Protein 5EYI (pdb70)

Solvent-accessible surface area: 20779 Å² total; per-residue (Å²): 152,46,50,4,1,0,1,36,14,2,0,62,40,24,40,6,118,56,1,26,50,21,107,35,11,53,155,8,67,86,128,78,0,46,137,119,54,0,0,0,46,87,72,38,151,149,4,43,47,4,0,1,0,13,104,186,80,65,81,186,86,18,58,31,0,91,10,1,0,53,14,34,40,115,53,38,86,61,4,76,43,70,82,54,11,0,38,0,0,44,14,54,176,41,96,17,62,135,5,59,133,26,23,13,1,0,0,0,7,29,62,81,31,66,116,50,43,54,117,129,0,138,108,7,0,65,71,10,73,66,0,7,42,3,57,53,172,63,110,77,6,16,7,1,19,1,1,23,12,135,61,31,46,221,122,15,48,136,92,5,7,0,65,10,36,6,56,9,112,92,148,9,59,25,79,72,9,3,0,5,0,0,17,1,10,66,3,54,91,56,7,141,5,121,36,70,8,35,12,62,151,20,34,0,0,5,72,104,2,52,2,0,0,24,65,121,131,21,1,12,8,3,92,132,133,47,16,4,1,0,2,38,20,3,0,61,43,24,45,10,114,72,1,15,47,21,116,34,14,53,141,19,64,74,129,88,0,42,142,148,46,0,0,0,36,89,71,42,148,149,7,45,41,5,0,2,0,14,100,194,78,67,83,100,97,16,46,32,0,87,12,1,1,44,21,63,41,119,52,39,93,59,4,71,43,65,79,52,8,0,39,0,0,52,16,47,170,42,126,15,70,133,4,69,76,7,18,13,2,0,0,0,36,76,71,86,21,65,101,64,41,53,117,93,0,141,84,5,20,77,54,5,76,88,13,2,23,22,53,98,138,48,3,25,4,3,20,12,172,128,22,76,199,107,30,61,82,150,39,27,38,39,13,3,116,112,86,7,41,10,1,0,0,16,9,3,36,0,24,0,25,1,3,21,36,39,85,43,87,69,40,149,14,61,0,1,9,42,84,19,60,0,26,1,78,59,86,57,8,2,28,9,98

Radius of gyration: 27.0 Å; Cα contacts (8 Å, |Δi|>4): 1060; chains: 2; bounding box: 57×84×60 Å

B-factor: mean 30.69, std 10.27, range [12.31, 71.19]

InterPro domains:
  IPR001205 RNA-directed RNA polymerase, C-terminal domain [PF00680] (2710-3117)
  IPR007094 RNA-directed RNA polymerase, catalytic domain [PS50507] (2890-3024)
  IPR008741 Arterivirus papain-like cysteine protease alpha (PCPalpha) domain [PF05410] (57-161)
  IPR008741 Arterivirus papain-like cysteine protease alpha (PCPalpha) domain [PS51539] (69-180)
  IPR008743 Arterivirus Nsp2, peptidase C33 [PF05412] (428-535)
  IPR008743 Arterivirus Nsp2, peptidase C33 [PS51538] (428-535)
  IPR008760 Equine arteritis virus peptidase S32 [PF05579] (1717-2014)
  IPR009003 Peptidase S1, PA clan [SSF50494] (1821-2000)
  IPR023183 Serine protease, chymotrypsin-like serine protease, C-terminal [G3DSA:3.30.40.20] (1964-2013)
  IPR023338 Arterivirus NSP4 peptidase domain [PS51493] (1810-2013)
  IPR025773 Arterivirus papain-like cysteine protease beta (PCPbeta) domain [PF05411] (256-382)
  IPR025773 Arterivirus papain-like cysteine protease beta (PCPbeta) domain [PS51540] (263-383)
  IPR027351 (+) RNA virus helicase core domain [PF01443] (3293-3515)
  IPR027351 (+) RNA virus helicase core domain [PS51657] (3265-3546)
  IPR027355 Nonstructural protein 10, zinc-binding domain, arterivirus [PS51652] (3145-3208)
  IPR027355 Nonstructural protein 10, zinc-binding domain, arterivirus [cd21405] (3149-3209)
  IPR027417 P-loop containing nucleoside triphosphate hydrolase [G3DSA:3.40.50.300] (3286-3414)
  IPR027417 P-loop containing nucleoside triphosphate hydrolase [SSF52540] (3287-3406)
  IPR027417 P-loop containing nucleoside triphosphate hydrolase [SSF52540] (3382-3519)
  IPR031932 Arterivirus nonstructural protein 7 alpha [PF16749] (2201-2329)

Sequence (433 aa):
SGSSSPLPKVAHNLGFYFSPDLTQFAKLPVELAPHWPVVTTQNNEKWPDRLVASLRPIHKYSRACIGAGYMVGPSVFLGTPGVVSYYLTKFVKGEAQLLPETVFSTGRIEVDCREYLDDREREVAASLPHAFIGDVKGTTVGGCHHVTSRYLPRVLPKESVAVVGVSSPGKAAAALCTLTDVYLPDLEAYLHPETQSKCWKMMLDFKEVRLMVWRDKTAYFQLGSGSSSPLPKVAHNLGFYFSPDLTQFAKLPVELAPHWPVVTTQNNEKWPDRLVASLRPIHKYSRACIGAGYMVGPSVFLGTPGVVSYYLTKFVKGEAQLLPETVFSTGRIEVDCREYLDDREREVAASLPHAFIGDVKGCHHVTSRYLPRVLPKESVAVVGVALCTLTDVYLPDLEAYLHPETQSKCWKMMLDFKEVRLMVWRDKTAYFQ

Structure (mmCIF, N/CA/C/O backbone):
data_5EYI
#
_entry.id   5EYI
#
_cell.length_a   75.299
_cell.length_b   75.299
_cell.length_c   199.489
_cell.angle_alpha   90.00
_cell.angle_beta   90.00
_cell.angle_gamma   90.00
#
_symmetry.space_group_name_H-M   'P 41 21 2'
#
loop_
_entity.id
_entity.type
_entity.pdbx_description
1 polymer 'Non-structural protein 11'
2 non-polymer 'SULFATE ION'
3 non-polymer 'CHLORIDE ION'
4 non-polymer 2-(2-METHOXYETHOXY)ETHANOL
5 water water
#
loop_
_atom_site.group_PDB
_atom_site.id
_atom_site.type_symbol
_atom_site.label_atom_id
_atom_site.label_alt_id
_atom_site.label_comp_id
_atom_site.label_asym_id
_atom_site.label_entity_id
_atom_site.label_seq_id
_atom_site.pdbx_PDB_ins_code
_atom_site.Cartn_x
_atom_site.Cartn_y
_atom_site.Cartn_z
_atom_site.occupancy
_atom_site.B_iso_or_equiv
_atom_site.auth_seq_id
_atom_site.auth_comp_id
_atom_site.auth_asym_id
_atom_site.auth_atom_id
_atom_site.pdbx_PDB_model_num
ATOM 1 N N . SER A 1 2 ? 23.637 9.350 14.927 1.00 65.70 0 SER A N 1
ATOM 2 C CA . SER A 1 2 ? 22.619 8.591 15.722 1.00 64.36 0 SER A CA 1
ATOM 3 C C . SER A 1 2 ? 21.513 9.544 16.180 1.00 61.42 0 SER A C 1
ATOM 4 O O . SER A 1 2 ? 21.189 10.498 15.463 1.00 62.95 0 SER A O 1
ATOM 6 N N . GLY A 1 3 ? 20.924 9.278 17.347 1.00 55.78 1 GLY A N 1
ATOM 7 C CA . GLY A 1 3 ? 20.023 10.228 17.990 1.00 52.47 1 GLY A CA 1
ATOM 8 C C . GLY A 1 3 ? 19.103 9.577 19.002 1.00 48.62 1 GLY A C 1
ATOM 9 O O . GLY A 1 3 ? 19.504 8.632 19.699 1.00 47.39 1 GLY A O 1
ATOM 10 N N . SER A 1 4 ? 17.876 10.097 19.106 1.00 42.82 2 SER A N 1
ATOM 11 C CA . SER A 1 4 ? 16.952 9.610 20.119 1.00 39.08 2 SER A CA 1
ATOM 12 C C . SER A 1 4 ? 16.334 8.311 19.648 1.00 34.04 2 SER A C 1
ATOM 13 O O . SER A 1 4 ? 15.832 8.193 18.532 1.00 32.99 2 SER A O 1
ATOM 16 N N . SER A 1 5 ? 16.416 7.331 20.525 1.00 30.15 3 SER A N 1
ATOM 17 C CA . SER A 1 5 ? 15.752 6.077 20.341 1.00 28.30 3 SER A CA 1
ATOM 18 C C . SER A 1 5 ? 14.252 6.296 20.534 1.00 25.57 3 SER A C 1
ATOM 19 O O . SER A 1 5 ? 13.826 7.218 21.229 1.00 25.03 3 SER A O 1
ATOM 22 N N . SER A 1 6 ? 13.466 5.453 19.883 1.00 23.73 4 SER A N 1
ATOM 23 C CA . SER A 1 6 ? 12.015 5.565 19.902 1.00 22.53 4 SER A CA 1
ATOM 24 C C . SER A 1 6 ? 11.418 4.166 19.918 1.00 21.48 4 SER A C 1
ATOM 25 O O . SER A 1 6 ? 12.101 3.204 19.550 1.00 20.23 4 SER A O 1
ATOM 28 N N . PRO A 1 7 ? 10.151 4.048 20.360 1.00 19.68 5 PRO A N 1
ATOM 29 C CA . PRO A 1 7 ? 9.549 2.733 20.462 1.00 19.20 5 PRO A CA 1
ATOM 30 C C . PRO A 1 7 ? 9.286 2.087 19.127 1.00 18.62 5 PRO A C 1
ATOM 31 O O . PRO A 1 7 ? 9.110 2.777 18.101 1.00 18.38 5 PRO A O 1
ATOM 35 N N . LEU A 1 8 ? 9.257 0.758 19.158 1.00 18.17 6 LEU A N 1
ATOM 36 C CA . LEU A 1 8 ? 8.693 -0.023 18.057 1.00 18.23 6 LEU A CA 1
ATOM 37 C C . LEU A 1 8 ? 7.219 0.389 17.918 1.00 17.63 6 LEU A C 1
ATOM 38 O O . LEU A 1 8 ? 6.587 0.718 18.923 1.00 16.49 6 LEU A O 1
ATOM 43 N N . PRO A 1 9 ? 6.671 0.397 16.684 1.00 17.85 7 PRO A N 1
ATOM 44 C CA . PRO A 1 9 ? 5.303 0.940 16.534 1.00 17.95 7 PRO A CA 1
ATOM 45 C C . PRO A 1 9 ? 4.253 0.369 17.492 1.00 17.78 7 PRO A C 1
ATOM 46 O O . PRO A 1 9 ? 3.478 1.124 18.076 1.00 17.41 7 PRO A O 1
ATOM 50 N N . LYS A 1 10 ? 4.275 -0.946 17.675 1.00 18.25 8 LYS A N 1
ATOM 51 C CA . LYS A 1 10 ? 3.317 -1.641 18.538 1.00 18.62 8 LYS A CA 1
ATOM 52 C C . LYS A 1 10 ? 3.235 -1.140 19.983 1.00 19.01 8 LYS A C 1
ATOM 53 O O . LYS A 1 10 ? 2.153 -1.163 20.564 1.00 19.18 8 LYS A O 1
ATOM 59 N N . VAL A 1 11 ? 4.360 -0.699 20.556 1.00 18.99 9 VAL A N 1
ATOM 60 C CA . VAL A 1 11 ? 4.388 -0.178 21.928 1.00 18.59 9 VAL A CA 1
ATOM 61 C C . VAL A 1 11 ? 3.503 1.063 22.028 1.00 18.48 9 VAL A C 1
ATOM 62 O O . VAL A 1 11 ? 2.654 1.160 22.927 1.00 18.15 9 VAL A O 1
ATOM 66 N N . ALA A 1 12 ? 3.725 2.009 21.119 1.00 17.87 10 ALA A N 1
ATOM 67 C CA . ALA A 1 12 ? 2.925 3.238 21.072 1.00 17.96 10 ALA A CA 1
ATOM 68 C C . ALA A 1 12 ? 1.463 2.928 20.752 1.00 18.55 10 ALA A C 1
ATOM 69 O O . ALA A 1 12 ? 0.578 3.482 21.392 1.00 18.60 10 ALA A O 1
ATOM 71 N N . HIS A 1 13 ? 1.218 2.038 19.779 1.00 18.86 11 HIS A N 1
ATOM 72 C CA . HIS A 1 13 ? -0.152 1.665 19.403 1.00 19.56 11 HIS A CA 1
ATOM 73 C C . HIS A 1 13 ? -0.918 1.132 20.615 1.00 20.43 11 HIS A C 1
ATOM 74 O O . HIS A 1 13 ? -2.048 1.552 20.872 1.00 21.00 11 HIS A O 1
ATOM 81 N N . ASN A 1 14 ? -0.278 0.261 21.389 1.00 20.39 12 ASN A N 1
ATOM 82 C CA . ASN A 1 14 ? -0.902 -0.302 22.592 1.00 20.68 12 ASN A CA 1
ATOM 83 C C . ASN A 1 14 ? -1.281 0.748 23.639 1.00 21.74 12 ASN A C 1
ATOM 84 O O . ASN A 1 14 ? -2.152 0.492 24.460 1.00 22.72 12 ASN A O 1
ATOM 89 N N . LEU A 1 15 ? -0.611 1.905 23.625 1.00 22.23 13 LEU A N 1
ATOM 90 C CA . LEU A 1 15 ? -0.980 3.058 24.469 1.00 22.36 13 LEU A CA 1
ATOM 91 C C . LEU A 1 15 ? -1.946 4.061 23.792 1.00 22.46 13 LEU A C 1
ATOM 92 O O . LEU A 1 15 ? -2.300 5.069 24.390 1.00 22.29 13 LEU A O 1
ATOM 97 N N . GLY A 1 16 ? -2.372 3.775 22.566 1.00 23.38 14 GLY A N 1
ATOM 98 C CA . GLY A 1 16 ? -3.317 4.614 21.838 1.00 23.77 14 GLY A CA 1
ATOM 99 C C . GLY A 1 16 ? -2.704 5.724 20.997 1.00 23.60 14 GLY A C 1
ATOM 100 O O . GLY A 1 16 ? -3.405 6.681 20.642 1.00 26.04 14 GLY A O 1
ATOM 101 N N . PHE A 1 17 ? -1.424 5.597 20.645 1.00 21.61 15 PHE A N 1
ATOM 102 C CA . PHE A 1 17 ? -0.736 6.609 19.854 1.00 20.83 15 PHE A CA 1
ATOM 103 C C . PHE A 1 17 ? -0.316 6.015 18.517 1.00 21.31 15 PHE A C 1
ATOM 104 O O . PHE A 1 17 ? 0.382 4.981 18.470 1.00 21.74 15 PHE A O 1
ATOM 112 N N . TYR A 1 18 ? -0.785 6.645 17.439 1.00 20.60 16 TYR A N 1
ATOM 113 C CA . TYR A 1 18 ? -0.482 6.229 16.072 1.00 21.26 16 TYR A CA 1
ATOM 114 C C . TYR A 1 18 ? 0.149 7.336 15.231 1.00 21.09 16 TYR A C 1
ATOM 115 O O . TYR A 1 18 ? 1.001 7.054 14.392 1.00 20.98 16 TYR A O 1
ATOM 124 N N . PHE A 1 19 ? -0.296 8.578 15.415 1.00 21.03 17 PHE A N 1
ATOM 125 C CA . PHE A 1 19 ? 0.248 9.711 14.667 1.00 21.40 17 PHE A CA 1
ATOM 126 C C . PHE A 1 19 ? 1.535 10.232 15.287 1.00 21.07 17 PHE A C 1
ATOM 127 O O . PHE A 1 19 ? 1.691 10.216 16.497 1.00 19.86 17 PHE A O 1
ATOM 135 N N . SER A 1 20 ? 2.443 10.704 14.437 1.00 21.74 18 SER A N 1
ATOM 136 C CA . SER A 1 20 ? 3.625 11.420 14.873 1.00 21.80 18 SER A CA 1
ATOM 137 C C . SER A 1 20 ? 3.939 12.538 13.897 1.00 23.36 18 SER A C 1
ATOM 138 O O . SER A 1 20 ? 3.937 12.313 12.685 1.00 23.76 18 SER A O 1
ATOM 141 N N . PRO A 1 21 ? 4.242 13.743 14.414 1.00 24.54 19 PRO A N 1
ATOM 142 C CA . PRO A 1 21 ? 4.759 14.761 13.510 1.00 25.66 19 PRO A CA 1
ATOM 143 C C . PRO A 1 21 ? 6.195 14.497 13.048 1.00 26.38 19 PRO A C 1
ATOM 144 O O . PRO A 1 21 ? 6.548 14.944 11.966 1.00 26.84 19 PRO A O 1
ATOM 148 N N . ASP A 1 22 ? 6.991 13.763 13.834 1.00 27.15 20 ASP A N 1
ATOM 149 C CA . ASP A 1 22 ? 8.449 13.662 13.609 1.00 27.82 20 ASP A CA 1
ATOM 150 C C . ASP A 1 22 ? 9.033 12.264 13.365 1.00 26.77 20 ASP A C 1
ATOM 151 O O . ASP A 1 22 ? 10.052 12.156 12.711 1.00 28.68 20 ASP A O 1
ATOM 156 N N . LEU A 1 23 ? 8.403 11.211 13.879 1.00 25.97 21 LEU A N 1
ATOM 157 C CA . LEU A 1 23 ? 8.934 9.848 13.822 1.00 24.49 21 LEU A CA 1
ATOM 158 C C . LEU A 1 23 ? 8.432 9.091 12.602 1.00 24.93 21 LEU A C 1
ATOM 159 O O . LEU A 1 23 ? 7.227 8.941 12.418 1.00 23.32 21 LEU A O 1
ATOM 164 N N . THR A 1 24 ? 9.360 8.590 11.790 1.00 26.36 22 THR A N 1
ATOM 165 C CA . THR A 1 24 ? 9.012 8.016 10.492 1.00 28.56 22 THR A CA 1
ATOM 166 C C . THR A 1 24 ? 8.271 6.693 10.580 1.00 26.67 22 THR A C 1
ATOM 167 O O . THR A 1 24 ? 7.519 6.364 9.666 1.00 27.03 22 THR A O 1
ATOM 171 N N . GLN A 1 25 ? 8.464 5.947 11.670 1.00 24.90 23 GLN A N 1
ATOM 172 C CA . GLN A 1 25 ? 7.805 4.640 11.816 1.00 23.62 23 GLN A CA 1
ATOM 173 C C . GLN A 1 25 ? 6.316 4.748 12.163 1.00 22.51 23 GLN A C 1
ATOM 174 O O . GLN A 1 25 ? 5.609 3.742 12.185 1.00 22.64 23 GLN A O 1
ATOM 180 N N . PHE A 1 26 ? 5.848 5.951 12.455 1.00 21.70 24 PHE A N 1
ATOM 181 C CA . PHE A 1 26 ? 4.434 6.182 12.698 1.00 22.00 24 PHE A CA 1
ATOM 182 C C . PHE A 1 26 ? 3.795 6.952 11.552 1.00 23.33 24 PHE A C 1
ATOM 183 O O . PHE A 1 26 ? 4.488 7.488 10.700 1.00 24.25 24 PHE A O 1
ATOM 191 N N . ALA A 1 27 ? 2.465 6.986 11.541 1.00 24.91 25 ALA A N 1
ATOM 192 C CA . ALA A 1 27 ? 1.697 7.703 10.518 1.00 25.55 25 ALA A CA 1
ATOM 193 C C . ALA A 1 27 ? 1.989 9.195 10.621 1.00 26.24 25 ALA A C 1
ATOM 194 O O . ALA A 1 27 ? 1.811 9.774 11.690 1.00 24.78 25 ALA A O 1
ATOM 196 N N . LYS A 1 28 ? 2.464 9.805 9.533 1.00 28.07 26 LYS A N 1
ATOM 197 C CA . LYS A 1 28 ? 2.833 11.224 9.569 1.00 30.37 26 LYS A CA 1
ATOM 198 C C . LYS A 1 28 ? 1.584 12.076 9.761 1.00 30.08 26 LYS A C 1
ATOM 199 O O . LYS A 1 28 ? 0.559 11.817 9.134 1.00 29.02 26 LYS A O 1
ATOM 204 N N . LEU A 1 29 ? 1.681 13.059 10.657 1.00 29.34 27 LEU A N 1
ATOM 205 C CA . LEU A 1 29 ? 0.622 14.029 10.904 1.00 29.39 27 LEU A CA 1
ATOM 206 C C . LEU A 1 29 ? 1.201 15.433 10.693 1.00 30.33 27 LEU A C 1
ATOM 207 O O . LEU A 1 29 ? 2.308 15.712 11.169 1.00 29.62 27 LEU A O 1
ATOM 212 N N . PRO A 1 30 ? 0.463 16.325 9.993 1.00 31.33 28 PRO A N 1
ATOM 213 C CA . PRO A 1 30 ? 0.881 17.731 9.950 1.00 31.45 28 PRO A CA 1
ATOM 214 C C . PRO A 1 30 ? 1.030 18.313 11.350 1.00 31.75 28 PRO A C 1
ATOM 215 O O . PRO A 1 30 ? 0.164 18.105 12.206 1.00 31.16 28 PRO A O 1
ATOM 219 N N . VAL A 1 31 ? 2.131 19.021 11.572 1.00 32.70 29 VAL A N 1
ATOM 220 C CA . VAL A 1 31 ? 2.453 19.603 12.883 1.00 33.85 29 VAL A CA 1
ATOM 221 C C . VAL A 1 31 ? 1.348 20.535 13.415 1.00 34.26 29 VAL A C 1
ATOM 222 O O . VAL A 1 31 ? 1.132 20.642 14.626 1.00 33.07 29 VAL A O 1
ATOM 226 N N . GLU A 1 32 ? 0.640 21.180 12.492 1.00 36.01 30 GLU A N 1
ATOM 227 C CA . GLU A 1 32 ? -0.503 22.041 12.825 1.00 38.32 30 GLU A CA 1
ATOM 228 C C . GLU A 1 32 ? -1.699 21.275 13.416 1.00 35.69 30 GLU A C 1
ATOM 229 O O . GLU A 1 32 ? -2.511 21.877 14.120 1.00 34.99 30 GLU A O 1
ATOM 235 N N . LEU A 1 33 ? -1.801 19.967 13.146 1.00 31.92 31 LEU A N 1
ATOM 236 C CA . LEU A 1 33 ? -2.835 19.103 13.757 1.00 30.06 31 LEU A CA 1
ATOM 237 C C . LEU A 1 33 ? -2.405 18.389 15.037 1.00 28.66 31 LEU A C 1
ATOM 238 O O . LEU A 1 33 ? -3.241 17.805 15.719 1.00 27.33 31 LEU A O 1
ATOM 243 N N . ALA A 1 34 ? -1.124 18.454 15.388 1.00 27.78 32 ALA A N 1
ATOM 244 C CA . ALA A 1 34 ? -0.616 17.772 16.586 1.00 27.37 32 ALA A CA 1
ATOM 245 C C . ALA A 1 34 ? -1.232 18.231 17.911 1.00 27.63 32 ALA A C 1
ATOM 246 O O . ALA A 1 34 ? -1.277 17.446 18.855 1.00 27.14 32 ALA A O 1
ATOM 248 N N . PRO A 1 35 ? -1.707 19.499 17.996 1.00 28.45 33 PRO A N 1
ATOM 249 C CA . PRO A 1 35 ? -2.474 19.891 19.192 1.00 28.36 33 PRO A CA 1
ATOM 250 C C . PRO A 1 35 ? -3.830 19.192 19.363 1.00 28.15 33 PRO A C 1
ATOM 251 O O . PRO A 1 35 ? -4.404 19.253 20.447 1.00 28.12 33 PRO A O 1
ATOM 255 N N . HIS A 1 36 ? -4.325 18.532 18.318 1.00 28.37 34 HIS A N 1
ATOM 256 C CA . HIS A 1 36 ? -5.664 17.943 18.319 1.00 28.94 34 HIS A CA 1
ATOM 257 C C . HIS A 1 36 ? -5.700 16.415 18.209 1.00 27.43 34 HIS A C 1
ATOM 258 O O . HIS A 1 36 ? -6.782 15.838 18.121 1.00 27.32 34 HIS A O 1
ATOM 265 N N . TRP A 1 37 ? -4.530 15.769 18.244 1.00 25.92 35 TRP A N 1
ATOM 266 C CA . TRP A 1 37 ? -4.415 14.306 18.154 1.00 24.82 35 TRP A CA 1
ATOM 267 C C . TRP A 1 37 ? -3.456 13.787 19.211 1.00 24.01 35 TRP A C 1
ATOM 268 O O . TRP A 1 37 ? -2.509 14.478 19.561 1.00 24.75 35 TRP A O 1
ATOM 279 N N . PRO A 1 38 ? -3.689 12.572 19.733 1.00 23.95 36 PRO A N 1
ATOM 280 C CA . PRO A 1 38 ? -2.599 11.963 20.504 1.00 23.48 36 PRO A CA 1
ATOM 281 C C . PRO A 1 38 ? -1.389 11.737 19.593 1.00 23.53 36 PRO A C 1
ATOM 282 O O . PRO A 1 38 ? -1.537 11.167 18.506 1.00 23.39 36 PRO A O 1
ATOM 286 N N . VAL A 1 39 ? -0.217 12.208 20.004 1.00 23.14 37 VAL A N 1
ATOM 287 C CA . VAL A 1 39 ? 0.973 12.080 19.162 1.00 22.84 37 VAL A CA 1
ATOM 288 C C . VAL A 1 39 ? 2.123 11.412 19.917 1.00 22.22 37 VAL A C 1
ATOM 289 O O . VAL A 1 39 ? 2.373 11.714 21.071 1.00 21.76 37 VAL A O 1
ATOM 293 N N . VAL A 1 40 ? 2.791 10.481 19.245 1.00 21.84 38 VAL A N 1
ATOM 294 C CA . VAL A 1 40 ? 4.017 9.884 19.740 1.00 22.04 38 VAL A CA 1
ATOM 295 C C . VAL A 1 40 ? 5.140 10.663 19.073 1.00 22.45 38 VAL A C 1
ATOM 296 O O . VAL A 1 40 ? 5.083 10.945 17.873 1.00 22.33 38 VAL A O 1
ATOM 300 N N . THR A 1 41 ? 6.139 11.036 19.859 1.00 22.25 39 THR A N 1
ATOM 301 C CA . THR A 1 41 ? 7.106 12.038 19.440 1.00 22.84 39 THR A CA 1
ATOM 302 C C . THR A 1 41 ? 8.352 11.984 20.317 1.00 24.09 39 THR A C 1
ATOM 303 O O . THR A 1 41 ? 8.321 11.401 21.405 1.00 23.62 39 THR A O 1
ATOM 307 N N . THR A 1 42 ? 9.445 12.581 19.835 1.00 25.39 40 THR A N 1
ATOM 308 C CA . THR A 1 42 ? 10.620 12.827 20.683 1.00 27.59 40 THR A CA 1
ATOM 309 C C . THR A 1 42 ? 10.709 14.287 21.130 1.00 29.09 40 THR A C 1
ATOM 310 O O . THR A 1 42 ? 11.651 14.650 21.836 1.00 29.83 40 THR A O 1
ATOM 314 N N . GLN A 1 43 ? 9.722 15.108 20.751 1.00 29.32 41 GLN A N 1
ATOM 315 C CA . GLN A 1 43 ? 9.668 16.514 21.149 1.00 29.50 41 GLN A CA 1
ATOM 316 C C . GLN A 1 43 ? 8.646 16.703 22.256 1.00 30.37 41 GLN A C 1
ATOM 317 O O . GLN A 1 43 ? 7.448 16.460 22.050 1.00 28.83 41 GLN A O 1
ATOM 323 N N . ASN A 1 44 ? 9.106 17.132 23.428 1.00 30.48 42 ASN A N 1
ATOM 324 C CA . ASN A 1 44 ? 8.208 17.400 24.545 1.00 32.43 42 ASN A CA 1
ATOM 325 C C . ASN A 1 44 ? 7.527 18.771 24.390 1.00 34.08 42 ASN A C 1
ATOM 326 O O . ASN A 1 44 ? 7.795 19.718 25.139 1.00 36.02 42 ASN A O 1
ATOM 331 N N . ASN A 1 45 ? 6.615 18.850 23.430 1.00 33.45 43 ASN A N 1
ATOM 332 C CA . ASN A 1 45 ? 5.986 20.099 23.065 1.00 33.57 43 ASN A CA 1
ATOM 333 C C . ASN A 1 45 ? 4.681 20.279 23.829 1.00 35.32 43 ASN A C 1
ATOM 334 O O . ASN A 1 45 ? 3.694 19.579 23.579 1.00 33.67 43 ASN A O 1
ATOM 339 N N . GLU A 1 46 ? 4.676 21.244 24.742 1.00 37.43 44 GLU A N 1
ATOM 340 C CA . GLU A 1 46 ? 3.493 21.541 25.559 1.00 39.88 44 GLU A CA 1
ATOM 341 C C . GLU A 1 46 ? 2.270 22.013 24.762 1.00 36.38 44 GLU A C 1
ATOM 342 O O . GLU A 1 46 ? 1.166 21.993 25.279 1.00 34.92 44 GLU A O 1
ATOM 348 N N . LYS A 1 47 ? 2.461 22.411 23.508 1.00 35.86 45 LYS A N 1
ATOM 349 C CA . LYS A 1 47 ? 1.330 22.668 22.616 1.00 37.39 45 LYS A CA 1
ATOM 350 C C . LYS A 1 47 ? 0.557 21.397 22.220 1.00 34.74 45 LYS A C 1
ATOM 351 O O . LYS A 1 47 ? -0.540 21.506 21.679 1.00 35.40 45 LYS A O 1
ATOM 357 N N . TRP A 1 48 ? 1.127 20.213 22.464 1.00 31.46 46 TRP A N 1
ATOM 358 C CA . TRP A 1 48 ? 0.470 18.934 22.170 1.00 29.26 46 TRP A CA 1
ATOM 359 C C . TRP A 1 48 ? 0.070 18.252 23.478 1.00 28.93 46 TRP A C 1
ATOM 360 O O . TRP A 1 48 ? 0.836 17.459 24.017 1.00 28.61 46 TRP A O 1
ATOM 371 N N . PRO A 1 49 ? -1.144 18.548 23.990 1.00 28.13 47 PRO A N 1
ATOM 372 C CA . PRO A 1 49 ? -1.487 18.104 25.346 1.00 27.69 47 PRO A CA 1
ATOM 373 C C . PRO A 1 49 ? -1.627 16.603 25.535 1.00 26.80 47 PRO A C 1
ATOM 374 O O . PRO A 1 49 ? -1.452 16.125 26.649 1.00 26.65 47 PRO A O 1
ATOM 378 N N . ASP A 1 50 ? -1.966 15.870 24.480 1.00 27.62 48 ASP A N 1
ATOM 379 C CA . ASP A 1 50 ? -1.988 14.410 24.535 1.00 27.63 48 ASP A CA 1
ATOM 380 C C . ASP A 1 50 ? -0.807 13.933 23.712 1.00 25.64 48 ASP A C 1
ATOM 381 O O . ASP A 1 50 ? -0.816 14.010 22.486 1.00 25.29 48 ASP A O 1
ATOM 386 N N . ARG A 1 51 ? 0.244 13.506 24.397 1.00 24.13 49 ARG A N 1
ATOM 387 C CA . ARG A 1 51 ? 1.470 13.133 23.725 1.00 23.40 49 ARG A CA 1
ATOM 388 C C . ARG A 1 51 ? 2.220 12.066 24.483 1.00 21.93 49 ARG A C 1
ATOM 389 O O . ARG A 1 51 ? 2.180 12.015 25.710 1.00 22.03 49 ARG A O 1
ATOM 397 N N . LEU A 1 52 ? 2.900 11.214 23.731 1.00 20.85 50 LEU A N 1
ATOM 398 C CA . LEU A 1 52 ? 3.716 10.152 24.286 1.00 20.44 50 LEU A CA 1
ATOM 399 C C . LEU A 1 52 ? 5.125 10.511 23.878 1.00 20.55 50 LEU A C 1
ATOM 400 O O . LEU A 1 52 ? 5.467 10.389 22.704 1.00 20.09 50 LEU A O 1
ATOM 405 N N . VAL A 1 53 ? 5.925 11.001 24.826 1.00 20.72 51 VAL A N 1
ATOM 406 C CA . VAL A 1 53 ? 7.260 11.485 24.498 1.00 21.43 51 VAL A CA 1
ATOM 407 C C . VAL A 1 53 ? 8.254 10.357 24.728 1.00 21.54 51 VAL A C 1
ATOM 408 O O . VAL A 1 53 ? 8.309 9.802 25.821 1.00 21.59 51 VAL A O 1
ATOM 412 N N . ALA A 1 54 ? 9.015 10.030 23.685 1.00 21.61 52 ALA A N 1
ATOM 413 C CA . ALA A 1 54 ? 10.132 9.093 23.760 1.00 21.68 52 ALA A CA 1
ATOM 414 C C . ALA A 1 54 ? 11.435 9.877 23.900 1.00 21.67 52 ALA A C 1
ATOM 415 O O . ALA A 1 54 ? 11.742 10.739 23.070 1.00 22.04 52 ALA A O 1
ATOM 417 N N . SER A 1 55 ? 12.205 9.585 24.935 1.00 21.64 53 SER A N 1
ATOM 418 C CA . SER A 1 55 ? 13.415 10.356 25.207 1.00 22.22 53 SER A CA 1
ATOM 419 C C . SER A 1 55 ? 14.536 9.462 25.673 1.00 23.12 53 SER A C 1
ATOM 420 O O . SER A 1 55 ? 14.311 8.414 26.284 1.00 21.92 53 SER A O 1
ATOM 423 N N . LEU A 1 56 ? 15.754 9.910 25.412 1.00 24.12 54 LEU A N 1
ATOM 424 C CA . LEU A 1 56 ? 16.933 9.155 25.787 1.00 25.24 54 LEU A CA 1
ATOM 425 C C . LEU A 1 56 ? 17.190 9.231 27.287 1.00 25.31 54 LEU A C 1
ATOM 426 O O . LEU A 1 56 ? 17.783 8.320 27.865 1.00 25.80 54 LEU A O 1
ATOM 431 N N . ARG A 1 57 ? 16.729 10.315 27.906 1.00 25.42 55 ARG A N 1
ATOM 432 C CA . ARG A 1 57 ? 16.889 10.558 29.338 1.00 25.65 55 ARG A CA 1
ATOM 433 C C . ARG A 1 57 ? 15.531 10.876 29.937 1.00 24.77 55 ARG A C 1
ATOM 434 O O . ARG A 1 57 ? 14.648 11.347 29.220 1.00 23.67 55 ARG A O 1
ATOM 442 N N . PRO A 1 58 ? 15.366 10.667 31.255 1.00 26.12 56 PRO A N 1
ATOM 443 C CA . PRO A 1 58 ? 14.061 10.962 31.863 1.00 27.81 56 PRO A CA 1
ATOM 444 C C . PRO A 1 58 ? 13.731 12.447 31.784 1.00 29.78 56 PRO A C 1
ATOM 445 O O . PRO A 1 58 ? 14.634 13.272 31.909 1.00 31.98 56 PRO A O 1
ATOM 449 N N . ILE A 1 59 ? 12.461 12.772 31.539 1.00 31.85 57 ILE A N 1
ATOM 450 C CA . ILE A 1 59 ? 12.003 14.169 31.462 1.00 31.96 57 ILE A CA 1
ATOM 451 C C . ILE A 1 59 ? 11.004 14.559 32.549 1.00 31.78 57 ILE A C 1
ATOM 452 O O . ILE A 1 59 ? 10.638 15.721 32.644 1.00 33.01 57 ILE A O 1
ATOM 457 N N . HIS A 1 60 ? 10.572 13.599 33.359 1.00 33.06 58 HIS A N 1
ATOM 458 C CA . HIS A 1 60 ? 9.548 13.822 34.380 1.00 34.25 58 HIS A CA 1
ATOM 459 C C . HIS A 1 60 ? 9.664 12.680 35.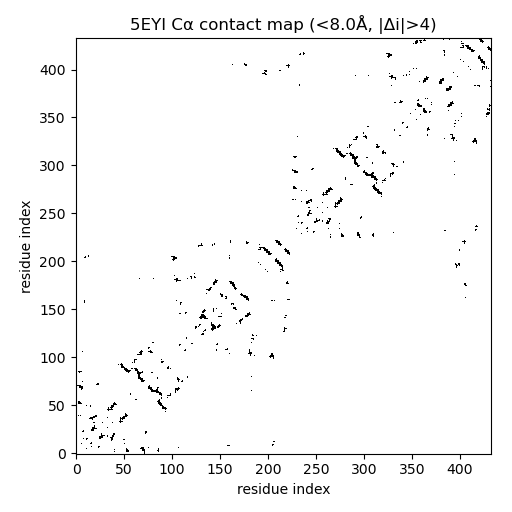378 1.00 35.44 58 HIS A C 1
ATOM 460 O O . HIS A 1 60 ? 10.257 11.652 35.056 1.00 34.28 58 HIS A O 1
ATOM 467 N N . LYS A 1 61 ? 9.090 12.849 36.570 1.00 37.35 59 LYS A N 1
ATOM 468 C CA . LYS A 1 61 ? 9.029 11.783 37.585 1.00 40.76 59 LYS A CA 1
ATOM 469 C C . LYS A 1 61 ? 8.302 10.505 37.115 1.00 38.86 59 LYS A C 1
ATOM 470 O O . LYS A 1 61 ? 8.551 9.415 37.631 1.00 38.68 59 LYS A O 1
ATOM 476 N N . TYR A 1 62 ? 7.427 10.651 36.127 1.00 37.49 60 TYR A N 1
ATOM 477 C CA . TYR A 1 62 ? 6.599 9.586 35.606 1.00 36.54 60 TYR A CA 1
ATOM 478 C C . TYR A 1 62 ? 7.157 9.058 34.280 1.00 32.84 60 TYR A C 1
ATOM 479 O O . TYR A 1 62 ? 6.505 8.237 33.633 1.00 30.82 60 TYR A O 1
ATOM 488 N N . SER A 1 63 ? 8.338 9.534 33.868 1.00 28.78 61 SER A N 1
ATOM 489 C CA . SER A 1 63 ? 9.077 8.906 32.782 1.00 27.59 61 SER A CA 1
ATOM 490 C C . SER A 1 63 ? 9.353 7.460 33.167 1.00 27.88 61 SER A C 1
ATOM 491 O O . SER A 1 63 ? 9.884 7.192 34.244 1.00 29.39 61 SER A O 1
ATOM 494 N N . ARG A 1 64 ? 8.957 6.549 32.288 1.00 27.63 62 ARG A N 1
ATOM 495 C CA . ARG A 1 64 ? 9.103 5.116 32.489 1.00 28.01 62 ARG A CA 1
ATOM 496 C C . ARG A 1 64 ? 10.300 4.670 31.658 1.00 26.48 62 ARG A C 1
ATOM 497 O O . ARG A 1 64 ? 10.316 4.867 30.436 1.00 24.65 62 ARG A O 1
ATOM 505 N N . ALA A 1 65 ? 11.290 4.077 32.326 1.00 25.17 63 ALA A N 1
ATOM 506 C CA . ALA A 1 65 ? 12.437 3.470 31.664 1.00 24.99 63 ALA A CA 1
ATOM 507 C C . ALA A 1 65 ? 12.005 2.189 30.947 1.00 24.27 63 ALA A C 1
ATOM 508 O O . ALA A 1 65 ? 11.485 1.271 31.576 1.00 24.09 63 ALA A O 1
ATOM 510 N N . CYS A 1 66 ? 12.219 2.131 29.635 1.00 23.50 64 CYS A N 1
ATOM 511 C CA . CYS A 1 66 ? 11.856 0.949 28.851 1.00 22.97 64 CYS A CA 1
ATOM 512 C C . CYS A 1 66 ? 13.089 0.082 28.639 1.00 22.72 64 CYS A C 1
ATOM 513 O O . CYS A 1 66 ? 13.855 0.275 27.691 1.00 23.10 64 CYS A O 1
ATOM 516 N N . ILE A 1 67 ? 13.258 -0.877 29.544 1.00 22.65 65 ILE A N 1
ATOM 517 C CA . ILE A 1 67 ? 14.491 -1.653 29.676 1.00 22.90 65 ILE A CA 1
ATOM 518 C C . ILE A 1 67 ? 14.479 -2.886 28.784 1.00 21.84 65 ILE A C 1
ATOM 519 O O . ILE A 1 67 ? 13.562 -3.695 28.850 1.00 22.17 65 ILE A O 1
ATOM 524 N N . GLY A 1 68 ? 15.516 -3.036 27.966 1.00 21.08 66 GLY A N 1
ATOM 525 C CA . GLY A 1 68 ? 15.646 -4.194 27.076 1.00 20.80 66 GLY A CA 1
ATOM 526 C C . GLY A 1 68 ? 14.701 -4.243 25.884 1.00 20.58 66 GLY A C 1
ATOM 527 O O . GLY A 1 68 ? 14.561 -5.289 25.251 1.00 20.58 66 GLY A O 1
ATOM 528 N N . ALA A 1 69 ? 14.067 -3.117 25.560 1.00 19.61 67 ALA A N 1
ATOM 529 C CA . ALA A 1 69 ? 13.082 -3.080 24.507 1.00 19.39 67 ALA A CA 1
ATOM 530 C C . ALA A 1 69 ? 13.778 -2.871 23.174 1.00 19.35 67 ALA A C 1
ATOM 531 O O . ALA A 1 69 ? 14.785 -2.174 23.088 1.00 19.00 67 ALA A O 1
ATOM 533 N N . GLY A 1 70 ? 13.227 -3.461 22.123 1.00 19.08 68 GLY A N 1
ATOM 534 C CA . GLY A 1 70 ? 13.634 -3.099 20.771 1.00 19.03 68 GLY A CA 1
ATOM 535 C C . GLY A 1 70 ? 13.313 -1.634 20.564 1.00 19.04 68 GLY A C 1
ATOM 536 O O . GLY A 1 70 ? 12.447 -1.077 21.239 1.00 18.16 68 GLY A O 1
ATOM 537 N N . TYR A 1 71 ? 14.040 -0.989 19.666 1.00 20.05 69 TYR A N 1
ATOM 538 C CA . TYR A 1 71 ? 13.874 0.446 19.464 1.00 20.92 69 TYR A CA 1
ATOM 539 C C . TYR A 1 71 ? 14.325 0.843 18.091 1.00 21.22 69 TYR A C 1
ATOM 540 O O . TYR A 1 71 ? 14.988 0.076 17.399 1.00 21.10 69 TYR A O 1
ATOM 549 N N . MET A 1 72 ? 13.963 2.060 17.717 1.00 22.17 70 MET A N 1
ATOM 550 C CA . MET A 1 72 ? 14.329 2.628 16.432 1.00 23.07 70 MET A CA 1
ATOM 551 C C . MET A 1 72 ? 15.066 3.950 16.588 1.00 23.66 70 MET A C 1
ATOM 552 O O . MET A 1 72 ? 14.794 4.730 17.510 1.00 23.30 70 MET A O 1
ATOM 557 N N . VAL A 1 73 ? 16.027 4.172 15.695 1.00 24.93 71 VAL A N 1
ATOM 558 C CA . VAL A 1 73 ? 16.640 5.474 15.501 1.00 25.54 71 VAL A CA 1
ATOM 559 C C . VAL A 1 73 ? 16.511 5.723 14.015 1.00 26.96 71 VAL A C 1
ATOM 560 O O . VAL A 1 73 ? 17.137 5.035 13.206 1.00 28.73 71 VAL A O 1
ATOM 564 N N . GLY A 1 74 ? 15.664 6.678 13.648 1.00 28.01 72 GLY A N 1
ATOM 565 C CA . GLY A 1 74 ? 15.318 6.880 12.253 1.00 27.99 72 GLY A CA 1
ATOM 566 C C . GLY A 1 74 ? 14.613 5.631 11.751 1.00 28.76 72 GLY A C 1
ATOM 567 O O . GLY A 1 74 ? 13.836 5.017 12.495 1.00 27.71 72 GLY A O 1
ATOM 568 N N . PRO A 1 75 ? 14.907 5.215 10.509 1.00 29.22 73 PRO A N 1
ATOM 569 C CA . PRO A 1 75 ? 14.247 4.032 9.969 1.00 29.54 73 PRO A CA 1
ATOM 570 C C . PRO A 1 75 ? 14.855 2.689 10.416 1.00 29.43 73 PRO A C 1
ATOM 571 O O . PRO A 1 75 ? 14.316 1.643 10.058 1.00 30.15 73 PRO A O 1
ATOM 575 N N . SER A 1 76 ? 15.943 2.707 11.192 1.00 29.75 74 SER A N 1
ATOM 576 C CA . SER A 1 76 ? 16.606 1.475 11.622 1.00 28.74 74 SER A CA 1
ATOM 577 C C . SER A 1 76 ? 16.053 0.974 12.948 1.00 27.49 74 SER A C 1
ATOM 578 O O . SER A 1 76 ? 15.808 1.759 13.872 1.00 24.87 74 SER A O 1
ATOM 581 N N . VAL A 1 77 ? 15.876 -0.344 13.016 1.00 25.97 75 VAL A N 1
ATOM 582 C CA . VAL A 1 77 ? 15.423 -1.039 14.205 1.00 25.00 75 VAL A CA 1
ATOM 583 C C . VAL A 1 77 ? 16.638 -1.676 14.863 1.00 24.33 75 VAL A C 1
ATOM 584 O O . VAL A 1 77 ? 17.473 -2.285 14.184 1.00 24.04 75 VAL A O 1
ATOM 588 N N . PHE A 1 78 ? 16.720 -1.555 16.183 1.00 23.17 76 PHE A N 1
ATOM 589 C CA . PHE A 1 78 ? 17.791 -2.168 16.956 1.00 22.59 76 PHE A CA 1
ATOM 590 C C . PHE A 1 78 ? 17.210 -3.082 18.019 1.00 22.19 76 PHE A C 1
ATOM 591 O O . PHE A 1 78 ? 16.128 -2.821 18.571 1.00 20.84 76 PHE A O 1
ATOM 599 N N . LEU A 1 79 ? 17.941 -4.157 18.286 1.00 22.03 77 LEU A N 1
ATOM 600 C CA . LEU A 1 79 ? 17.629 -5.074 19.375 1.00 22.71 77 LEU A CA 1
ATOM 601 C C . LEU A 1 79 ? 17.806 -4.395 20.725 1.00 22.13 77 LEU A C 1
ATOM 602 O O . LEU A 1 79 ? 18.713 -3.590 20.905 1.00 21.96 77 LEU A O 1
ATOM 607 N N . GLY A 1 80 ? 16.934 -4.735 21.666 1.00 21.25 78 GLY A N 1
ATOM 608 C CA . GLY A 1 80 ? 17.117 -4.356 23.045 1.00 21.59 78 GLY A CA 1
ATOM 609 C C . GLY A 1 80 ? 18.242 -5.176 23.663 1.00 22.05 78 GLY A C 1
ATOM 610 O O . GLY A 1 80 ? 18.506 -6.315 23.247 1.00 20.82 78 GLY A O 1
ATOM 611 N N . THR A 1 81 ? 18.911 -4.576 24.641 1.00 22.15 79 THR A N 1
ATOM 612 C CA . THR A 1 81 ? 19.935 -5.247 25.423 1.00 23.00 79 THR A CA 1
ATOM 613 C C . THR A 1 81 ? 19.367 -5.440 26.819 1.00 23.29 79 THR A C 1
ATOM 614 O O . THR A 1 81 ? 18.996 -4.459 27.452 1.00 24.13 79 THR A O 1
ATOM 618 N N . PRO A 1 82 ? 19.297 -6.696 27.309 1.00 24.23 80 PRO A N 1
ATOM 619 C CA . PRO A 1 82 ? 18.787 -6.954 28.659 1.00 24.67 80 PRO A CA 1
ATOM 620 C C . PRO A 1 82 ? 19.431 -6.047 29.717 1.00 25.64 80 PRO A C 1
ATOM 621 O O . PRO A 1 82 ? 20.650 -5.875 29.714 1.00 26.16 80 PRO A O 1
ATOM 625 N N . GLY A 1 83 ? 18.619 -5.444 30.578 1.00 25.42 81 GLY A N 1
ATOM 626 C CA . GLY A 1 83 ? 19.128 -4.590 31.643 1.00 25.19 81 GLY A CA 1
ATOM 627 C C . GLY A 1 83 ? 19.609 -3.204 31.251 1.00 25.81 81 GLY A C 1
ATOM 628 O O . GLY A 1 83 ? 20.030 -2.453 32.125 1.00 26.86 81 GLY A O 1
ATOM 629 N N . VAL A 1 84 ? 19.557 -2.851 29.963 1.00 25.02 82 VAL A N 1
ATOM 630 C CA . VAL A 1 84 ? 19.922 -1.512 29.510 1.00 24.41 82 VAL A CA 1
ATOM 631 C C . VAL A 1 84 ? 18.651 -0.794 29.065 1.00 24.10 82 VAL A C 1
ATOM 632 O O . VAL A 1 84 ? 17.815 -1.375 28.368 1.00 24.62 82 VAL A O 1
ATOM 636 N N . VAL A 1 85 ? 18.527 0.476 29.445 1.00 22.91 83 VAL A N 1
ATOM 637 C CA . VAL A 1 85 ? 17.380 1.307 29.069 1.00 22.27 83 VAL A CA 1
ATOM 638 C C . VAL A 1 85 ? 17.482 1.640 27.589 1.00 21.54 83 VAL A C 1
ATOM 639 O O . VAL A 1 85 ? 18.488 2.195 27.155 1.00 21.79 83 VAL A O 1
ATOM 643 N N . SER A 1 86 ? 16.449 1.294 26.817 1.00 20.04 84 SER A N 1
ATOM 644 C CA . SER A 1 86 ? 16.428 1.594 25.382 1.00 18.96 84 SER A CA 1
ATOM 645 C C . SER A 1 86 ? 15.977 3.030 25.145 1.00 18.52 84 SER A C 1
ATOM 646 O O . SER A 1 86 ? 16.546 3.736 24.312 1.00 18.28 84 SER A O 1
ATOM 649 N N . TYR A 1 87 ? 14.948 3.443 25.879 1.00 18.22 85 TYR A N 1
ATOM 650 C CA . TYR A 1 87 ? 14.401 4.813 25.830 1.00 18.51 85 TYR A CA 1
ATOM 651 C C . TYR A 1 87 ? 13.489 4.992 27.043 1.00 18.85 85 TYR A C 1
ATOM 652 O O . TYR A 1 87 ? 13.148 4.019 27.703 1.00 18.68 85 TYR A O 1
ATOM 661 N N . TYR A 1 88 ? 13.113 6.234 27.328 1.00 20.17 86 TYR A N 1
ATOM 662 C CA . TYR A 1 88 ? 12.099 6.568 28.331 1.00 20.95 86 TYR A CA 1
ATOM 663 C C . TYR A 1 88 ? 10.822 6.955 27.614 1.00 21.16 86 TYR A C 1
ATOM 664 O O . TYR A 1 88 ? 10.876 7.527 26.537 1.00 20.19 86 TYR A O 1
ATOM 673 N N . LEU A 1 89 ? 9.682 6.640 28.225 1.00 21.64 87 LEU A N 1
ATOM 674 C CA . LEU A 1 89 ? 8.382 7.094 27.739 1.00 22.10 87 LEU A CA 1
ATOM 675 C C . LEU A 1 89 ? 7.703 7.949 28.787 1.00 22.36 87 LEU A C 1
ATOM 676 O O . LEU A 1 89 ? 7.672 7.593 29.965 1.00 22.49 87 LEU A O 1
ATOM 681 N N . THR A 1 90 ? 7.149 9.072 28.348 1.00 22.65 88 THR A N 1
ATOM 682 C CA . THR A 1 90 ? 6.353 9.916 29.215 1.00 23.98 88 THR A CA 1
ATOM 683 C C . THR A 1 90 ? 5.032 10.213 28.514 1.00 23.78 88 THR A C 1
ATOM 684 O O . THR A 1 90 ? 5.023 10.718 27.406 1.00 23.94 88 THR A O 1
ATOM 688 N N . LYS A 1 91 ? 3.929 9.876 29.166 1.00 24.81 89 LYS A N 1
ATOM 689 C CA . LYS A 1 91 ? 2.603 10.033 28.588 1.00 27.33 89 LYS A CA 1
ATOM 690 C C . LYS A 1 91 ? 1.894 11.228 29.208 1.00 28.32 89 LYS A C 1
ATOM 691 O O . LYS A 1 91 ? 1.685 11.271 30.420 1.00 28.91 89 LYS A O 1
ATOM 697 N N . PHE A 1 92 ? 1.513 12.184 28.374 1.00 29.29 90 PHE A N 1
ATOM 698 C CA . PHE A 1 92 ? 0.729 13.322 28.823 1.00 31.50 90 PHE A CA 1
ATOM 699 C C . PHE A 1 92 ? -0.678 13.178 28.303 1.00 33.45 90 PHE A C 1
ATOM 700 O O . PHE A 1 92 ? -0.854 12.956 27.112 1.00 32.63 90 PHE A O 1
ATOM 708 N N . VAL A 1 93 ? -1.667 13.281 29.191 1.00 35.94 91 VAL A N 1
ATOM 709 C CA . VAL A 1 93 ? -3.065 13.410 28.776 1.00 38.54 91 VAL A CA 1
ATOM 710 C C . VAL A 1 93 ? -3.582 14.753 29.309 1.00 39.18 91 VAL A C 1
ATOM 711 O O . VAL A 1 93 ? -3.440 15.054 30.493 1.00 39.81 91 VAL A O 1
ATOM 715 N N . LYS A 1 94 ? -4.137 15.562 28.411 1.00 40.84 92 LYS A N 1
ATOM 716 C CA . LYS A 1 94 ? -4.588 16.926 28.707 1.00 43.12 92 LYS A CA 1
ATOM 717 C C . LYS A 1 94 ? -3.514 17.781 29.389 1.00 42.89 92 LYS A C 1
ATOM 718 O O . LYS A 1 94 ? -3.797 18.517 30.334 1.00 44.37 92 LYS A O 1
ATOM 724 N N . GLY A 1 95 ? -2.275 17.648 28.916 1.00 41.85 93 GLY A N 1
ATOM 725 C CA . GLY A 1 95 ? -1.144 18.418 29.426 1.00 40.87 93 GLY A CA 1
ATOM 726 C C . GLY A 1 95 ? -0.482 17.883 30.689 1.00 41.10 93 GLY A C 1
ATOM 727 O O . GLY A 1 95 ? 0.603 18.352 31.045 1.00 41.23 93 GLY A O 1
ATOM 728 N N . GLU A 1 96 ? -1.107 16.901 31.350 1.00 41.42 94 GLU A N 1
ATOM 729 C CA . GLU A 1 96 ? -0.625 16.346 32.616 1.00 42.42 94 GLU A CA 1
ATOM 730 C C . GLU A 1 96 ? 0.054 14.995 32.401 1.00 40.61 94 GLU A C 1
ATOM 731 O O . GLU A 1 96 ? -0.512 14.111 31.754 1.00 38.98 94 GLU A O 1
ATOM 735 N N . ALA A 1 97 ? 1.248 14.839 32.968 1.00 38.91 95 ALA A N 1
ATOM 736 C CA . ALA A 1 97 ? 1.977 13.578 32.931 1.00 38.44 95 ALA A CA 1
ATOM 737 C C . ALA A 1 97 ? 1.219 12.505 33.702 1.00 38.70 95 ALA A C 1
ATOM 738 O O . ALA A 1 97 ? 0.719 12.763 34.792 1.00 39.11 95 ALA A O 1
ATOM 740 N N . GLN A 1 98 ? 1.125 11.312 33.124 1.00 38.95 96 GLN A N 1
ATOM 741 C CA . GLN A 1 98 ? 0.422 10.200 33.744 1.00 40.78 96 GLN A CA 1
ATOM 742 C C . GLN A 1 98 ? 1.407 9.152 34.205 1.00 40.35 96 GLN A C 1
ATOM 743 O O . GLN A 1 98 ? 2.465 8.990 33.609 1.00 39.52 96 GLN A O 1
ATOM 749 N N . LEU A 1 99 ? 1.041 8.431 35.257 1.00 40.39 97 LEU A N 1
ATOM 750 C CA . LEU A 1 99 ? 1.776 7.246 35.671 1.00 43.06 97 LEU A CA 1
ATOM 751 C C . LEU A 1 99 ? 1.560 6.164 34.615 1.00 41.59 97 LEU A C 1
ATOM 752 O O . LEU A 1 99 ? 0.419 5.879 34.255 1.00 42.32 97 LEU A O 1
ATOM 757 N N . LEU A 1 100 ? 2.646 5.582 34.111 1.00 38.52 98 LEU A N 1
ATOM 758 C CA . LEU A 1 100 ? 2.553 4.440 33.203 1.00 36.46 98 LEU A CA 1
ATOM 759 C C . LEU A 1 100 ? 2.663 3.153 34.008 1.00 35.00 98 LEU A C 1
ATOM 760 O O . LEU A 1 100 ? 3.398 3.114 34.991 1.00 34.54 98 LEU A O 1
ATOM 765 N N . PRO A 1 101 ? 1.940 2.096 33.596 1.00 33.76 99 PRO A N 1
ATOM 766 C CA . PRO A 1 101 ? 2.035 0.822 34.300 1.00 33.85 99 PRO A CA 1
ATOM 767 C C . PRO A 1 101 ? 3.325 0.060 33.992 1.00 34.15 99 PRO A C 1
ATOM 768 O O . PRO A 1 101 ? 4.089 0.441 33.105 1.00 33.57 99 PRO A O 1
ATOM 772 N N . GLU A 1 102 ? 3.548 -1.008 34.745 1.00 34.71 100 GLU A N 1
ATOM 773 C CA . GLU A 1 102 ? 4.703 -1.879 34.555 1.00 36.59 100 GLU A CA 1
ATOM 774 C C . GLU A 1 102 ? 4.412 -2.816 33.390 1.00 32.14 100 GLU A C 1
ATOM 775 O O . GLU A 1 102 ? 3.279 -3.274 33.230 1.00 31.31 100 GLU A O 1
ATOM 781 N N . THR A 1 103 ? 5.430 -3.102 32.586 1.00 28.34 101 THR A N 1
ATOM 782 C CA . THR A 1 103 ? 5.283 -4.020 31.450 1.00 27.02 101 THR A CA 1
ATOM 783 C C . THR A 1 103 ? 6.601 -4.690 31.102 1.00 25.45 101 THR A C 1
ATOM 784 O O . THR A 1 103 ? 7.659 -4.153 31.398 1.00 25.88 101 THR A O 1
ATOM 788 N N . VAL A 1 104 ? 6.526 -5.864 30.479 1.00 24.72 102 VAL A N 1
ATOM 789 C CA . VAL A 1 104 ? 7.682 -6.417 29.778 1.00 24.88 102 VAL A CA 1
ATOM 790 C C . VAL A 1 104 ? 7.655 -5.893 28.342 1.00 22.13 102 VAL A C 1
ATOM 791 O O . VAL A 1 104 ? 6.620 -5.408 27.859 1.00 20.06 102 VAL A O 1
ATOM 795 N N . PHE A 1 105 ? 8.801 -5.988 27.672 1.00 20.54 103 PHE A N 1
ATOM 796 C CA . PHE A 1 105 ? 8.967 -5.411 26.343 1.00 19.82 103 PHE A CA 1
ATOM 797 C C . PHE A 1 105 ? 9.405 -6.442 25.322 1.00 19.00 103 PHE A C 1
ATOM 798 O O . PHE A 1 105 ? 10.200 -7.324 25.619 1.00 19.64 103 PHE A O 1
ATOM 806 N N . SER A 1 106 ? 8.877 -6.327 24.113 1.00 18.41 104 SER A N 1
ATOM 807 C CA . SER A 1 106 ? 9.405 -7.055 22.967 1.00 17.97 104 SER A CA 1
ATOM 808 C C . SER A 1 106 ? 10.796 -6.523 22.654 1.00 17.81 104 SER A C 1
ATOM 809 O O . SER A 1 106 ? 11.081 -5.342 22.859 1.00 17.93 104 SER A O 1
ATOM 812 N N . THR A 1 107 ? 11.645 -7.390 22.121 1.00 17.68 105 THR A N 1
ATOM 813 C CA . THR A 1 107 ? 13.079 -7.108 21.997 1.00 17.67 105 THR A CA 1
ATOM 814 C C . THR A 1 107 ? 13.523 -6.570 20.647 1.00 17.76 105 THR A C 1
ATOM 815 O O . THR A 1 107 ? 14.706 -6.279 20.468 1.00 18.66 105 THR A O 1
ATOM 819 N N . GLY A 1 108 ? 12.599 -6.454 19.694 1.00 17.92 106 GLY A N 1
ATOM 820 C CA . GLY A 1 108 ? 12.928 -6.029 18.333 1.00 17.31 106 GLY A CA 1
ATOM 821 C C . GLY A 1 108 ? 13.354 -7.149 17.406 1.00 17.30 106 GLY A C 1
ATOM 822 O O . GLY A 1 108 ? 13.595 -6.908 16.211 1.00 16.39 106 GLY A O 1
ATOM 823 N N . ARG A 1 109 ? 13.425 -8.376 17.920 1.00 17.34 107 ARG A N 1
ATOM 824 C CA . ARG A 1 109 ? 13.913 -9.505 17.114 1.00 18.04 107 ARG A CA 1
ATOM 825 C C . ARG A 1 109 ? 12.981 -9.861 15.964 1.00 19.05 107 ARG A C 1
ATOM 826 O O . ARG A 1 109 ? 13.445 -10.196 14.858 1.00 18.55 107 ARG A O 1
ATOM 834 N N . ILE A 1 110 ? 11.679 -9.799 16.224 1.00 19.51 108 ILE A N 1
ATOM 835 C CA . ILE A 1 110 ? 10.694 -10.014 15.162 1.00 21.13 108 ILE A CA 1
ATOM 836 C C . ILE A 1 110 ? 10.877 -8.988 14.022 1.00 21.50 108 ILE A C 1
ATOM 837 O O . ILE A 1 110 ? 10.927 -9.365 12.860 1.00 20.54 108 ILE A O 1
ATOM 842 N N . GLU A 1 111 ? 11.034 -7.711 14.362 1.00 22.73 109 GLU A N 1
ATOM 843 C CA . GLU A 1 111 ? 11.077 -6.658 13.344 1.00 23.30 109 GLU A CA 1
ATOM 844 C C . GLU A 1 111 ? 12.324 -6.764 12.470 1.00 24.62 109 GLU A C 1
ATOM 845 O O . GLU A 1 111 ? 12.231 -6.553 11.266 1.00 25.42 109 GLU A O 1
ATOM 851 N N . VAL A 1 112 ? 13.472 -7.108 13.054 1.00 26.24 110 VAL A N 1
ATOM 852 C CA . VAL A 1 112 ? 14.700 -7.304 12.254 1.00 27.52 110 VAL A CA 1
ATOM 853 C C . VAL A 1 112 ? 14.897 -8.730 11.759 1.00 28.29 110 VAL A C 1
ATOM 854 O O . VAL A 1 112 ? 15.824 -8.969 11.004 1.00 29.81 110 VAL A O 1
ATOM 858 N N . ASP A 1 113 ? 14.030 -9.655 12.177 1.00 29.18 111 ASP A N 1
ATOM 859 C CA . ASP A 1 113 ? 14.119 -11.081 11.847 1.00 29.88 111 ASP A CA 1
ATOM 860 C C . ASP A 1 113 ? 15.384 -11.751 12.390 1.00 30.11 111 ASP A C 1
ATOM 861 O O . ASP A 1 113 ? 15.960 -12.635 11.749 1.00 31.04 111 ASP A O 1
ATOM 866 N N . CYS A 1 114 ? 15.808 -11.335 13.579 1.00 29.58 112 CYS A N 1
ATOM 867 C CA . CYS A 1 114 ? 16.885 -12.016 14.275 1.00 29.96 112 CYS A CA 1
ATOM 868 C C . CYS A 1 114 ? 16.281 -13.098 15.154 1.00 28.87 112 CYS A C 1
ATOM 869 O O . CYS A 1 114 ? 15.518 -12.793 16.068 1.00 28.90 112 CYS A O 1
ATOM 872 N N . ARG A 1 115 ? 16.632 -14.355 14.888 1.00 26.82 113 ARG A N 1
ATOM 873 C CA . ARG A 1 115 ? 16.069 -15.491 15.625 1.00 26.27 113 ARG A CA 1
ATOM 874 C C . ARG A 1 115 ? 17.073 -16.156 16.561 1.00 25.82 113 ARG A C 1
ATOM 875 O O . ARG A 1 115 ? 16.949 -17.336 16.874 1.00 25.93 113 ARG A O 1
ATOM 883 N N . GLU A 1 116 ? 18.034 -15.370 17.041 1.00 25.99 114 GLU A N 1
ATOM 884 C CA . GLU A 1 116 ? 19.060 -15.835 17.954 1.00 26.68 114 GLU A CA 1
ATOM 885 C C . GLU A 1 116 ? 18.671 -15.496 19.383 1.00 24.15 114 GLU A C 1
ATOM 886 O O . GLU A 1 116 ? 17.937 -14.539 19.635 1.00 23.52 114 GLU A O 1
ATOM 892 N N . TYR A 1 117 ? 19.183 -16.287 20.313 1.00 22.36 115 TYR A N 1
ATOM 893 C CA . TYR A 1 117 ? 19.133 -15.969 21.729 1.00 22.01 115 TYR A CA 1
ATOM 894 C C . TYR A 1 117 ? 19.929 -14.694 21.980 1.00 21.97 115 TYR A C 1
ATOM 895 O O . TYR A 1 117 ? 20.914 -14.438 21.299 1.00 22.20 115 TYR A O 1
ATOM 904 N N . LEU A 1 118 ? 19.488 -13.875 22.921 1.00 22.34 116 LEU A N 1
ATOM 905 C CA . LEU A 1 118 ? 20.221 -12.649 23.230 1.00 23.22 116 LEU A CA 1
ATOM 906 C C . LEU A 1 118 ? 21.464 -12.943 24.051 1.00 24.07 116 LEU A C 1
ATOM 907 O O . LEU A 1 118 ? 22.422 -12.188 23.986 1.00 24.17 116 LEU A O 1
ATOM 912 N N . ASP A 1 119 ? 21.447 -14.032 24.817 1.00 25.65 117 ASP A N 1
ATOM 913 C CA . ASP A 1 119 ? 22.600 -14.431 25.629 1.00 25.88 117 ASP A CA 1
ATOM 914 C C . ASP A 1 119 ? 22.439 -15.871 26.134 1.00 27.09 117 ASP A C 1
ATOM 915 O O . ASP A 1 119 ? 21.421 -16.523 25.849 1.00 26.46 117 ASP A O 1
ATOM 920 N N . ASP A 1 120 ? 23.440 -16.361 26.869 1.00 28.07 118 ASP A N 1
ATOM 921 C CA . ASP A 1 120 ? 23.403 -17.713 27.449 1.00 29.81 118 ASP A CA 1
ATOM 922 C C . ASP A 1 120 ? 22.296 -17.905 28.461 1.00 28.29 118 ASP A C 1
ATOM 923 O O . ASP A 1 120 ? 21.757 -19.009 28.589 1.00 27.29 118 ASP A O 1
ATOM 928 N N . ARG A 1 121 ? 21.982 -16.848 29.201 1.00 26.97 119 ARG A N 1
ATOM 929 C CA . ARG A 1 121 ? 20.918 -16.929 30.188 1.00 27.87 119 ARG A CA 1
ATOM 930 C C . ARG A 1 121 ? 19.565 -17.269 29.530 1.00 25.98 119 ARG A C 1
ATOM 931 O O . ARG A 1 121 ? 18.807 -18.092 30.048 1.00 24.11 119 ARG A O 1
ATOM 939 N N . GLU A 1 122 ? 19.293 -16.670 28.370 1.00 25.03 120 GLU A N 1
ATOM 940 C CA . GLU A 1 122 ? 18.059 -16.952 27.638 1.00 24.24 120 GLU A CA 1
ATOM 941 C C . GLU A 1 122 ? 18.042 -18.379 27.093 1.00 23.92 120 GLU A C 1
ATOM 942 O O . GLU A 1 122 ? 17.039 -19.090 27.218 1.00 24.04 120 GLU A O 1
ATOM 948 N N . ARG A 1 123 ? 19.154 -18.784 26.487 1.00 24.38 121 ARG A N 1
ATOM 949 C CA . ARG A 1 123 ? 19.357 -20.170 26.039 1.00 24.74 121 ARG A CA 1
ATOM 950 C C . ARG A 1 123 ? 19.028 -21.161 27.150 1.00 24.56 121 ARG A C 1
ATOM 951 O O . ARG A 1 123 ? 18.320 -22.147 26.930 1.00 24.15 121 ARG A O 1
ATOM 959 N N . GLU A 1 124 ? 19.527 -20.865 28.347 1.00 25.50 122 GLU A N 1
ATOM 960 C CA . GLU A 1 124 ? 19.317 -21.696 29.532 1.00 26.81 122 GLU A CA 1
ATOM 961 C C . GLU A 1 124 ? 17.842 -21.758 29.944 1.00 25.65 122 GLU A C 1
ATOM 962 O O . GLU A 1 124 ? 17.328 -22.853 30.236 1.00 23.63 122 GLU A O 1
ATOM 967 N N . VAL A 1 125 ? 17.162 -20.605 29.948 1.00 23.70 123 VAL A N 1
ATOM 968 C CA . VAL A 1 125 ? 15.721 -20.575 30.266 1.00 23.51 123 VAL A CA 1
ATOM 969 C C . VAL A 1 125 ? 14.926 -21.362 29.218 1.00 23.05 123 VAL A C 1
ATOM 970 O O . VAL A 1 125 ? 14.020 -22.114 29.563 1.00 23.46 123 VAL A O 1
ATOM 974 N N . ALA A 1 126 ? 15.286 -21.212 27.948 1.00 23.31 124 ALA A N 1
ATOM 975 C CA . ALA A 1 126 ? 14.651 -21.979 26.882 1.00 22.95 124 ALA A CA 1
ATOM 976 C C . ALA A 1 126 ? 14.802 -23.490 27.122 1.00 24.14 124 ALA A C 1
ATOM 977 O O . ALA A 1 126 ? 13.828 -24.238 27.015 1.00 23.37 124 ALA A O 1
ATOM 979 N N . ALA A 1 127 ? 16.013 -23.920 27.493 1.00 24.86 125 ALA A N 1
ATOM 980 C CA . ALA A 1 127 ? 16.288 -25.328 27.806 1.00 25.69 125 ALA A CA 1
ATOM 981 C C . ALA A 1 127 ? 15.561 -25.864 29.052 1.00 26.44 125 ALA A C 1
ATOM 982 O O . ALA A 1 127 ? 15.365 -27.068 29.165 1.00 28.29 125 ALA A O 1
ATOM 984 N N . SER A 1 128 ? 15.185 -24.992 29.983 1.00 26.70 126 SER A N 1
ATOM 985 C CA . SER A 1 128 ? 14.432 -25.413 31.174 1.00 27.82 126 SER A CA 1
ATOM 986 C C . SER A 1 128 ? 12.953 -25.754 30.878 1.00 28.93 126 SER A C 1
ATOM 987 O O . SER A 1 128 ? 12.338 -26.503 31.632 1.00 28.66 126 SER A O 1
ATOM 990 N N . LEU A 1 129 ? 12.391 -25.187 29.807 1.00 28.99 127 LEU A N 1
ATOM 991 C CA . LEU A 1 129 ? 11.052 -25.532 29.328 1.00 29.12 127 LEU A CA 1
ATOM 992 C C . LEU A 1 129 ? 11.103 -25.769 27.812 1.00 29.50 127 LEU A C 1
ATOM 993 O O . LEU A 1 129 ? 10.593 -24.960 27.031 1.00 27.99 127 LEU A O 1
ATOM 998 N N . PRO A 1 130 ? 11.726 -26.883 27.382 1.00 31.10 128 PRO A N 1
ATOM 999 C CA . PRO A 1 130 ? 11.957 -27.069 25.938 1.00 31.18 128 PRO A CA 1
ATOM 1000 C C . PRO A 1 130 ? 10.673 -27.153 25.116 1.00 31.20 128 PRO A C 1
ATOM 1001 O O . PRO A 1 130 ? 10.649 -26.687 23.981 1.00 30.27 128 PRO A O 1
ATOM 1005 N N . HIS A 1 131 ? 9.616 -27.726 25.683 1.00 32.83 129 HIS A N 1
ATOM 1006 C CA . HIS A 1 131 ? 8.355 -27.789 24.974 1.00 34.81 129 HIS A CA 1
ATOM 1007 C C . HIS A 1 131 ? 7.899 -26.372 24.669 1.00 34.84 129 HIS A C 1
ATOM 1008 O O . HIS A 1 131 ? 7.760 -26.038 23.502 1.00 37.10 129 HIS A O 1
ATOM 1015 N N . ALA A 1 132 ? 7.763 -25.534 25.699 1.00 31.56 130 ALA A N 1
ATOM 1016 C CA . ALA A 1 132 ? 7.364 -24.116 25.538 1.00 30.03 130 ALA A CA 1
ATOM 1017 C C . ALA A 1 132 ? 8.157 -23.327 24.497 1.00 28.75 130 ALA A C 1
ATOM 1018 O O . ALA A 1 132 ? 7.566 -22.667 23.631 1.00 29.84 130 ALA A O 1
ATOM 1020 N N . PHE A 1 133 ? 9.484 -23.394 24.595 1.00 25.92 131 PHE A N 1
ATOM 1021 C CA . PHE A 1 133 ? 10.371 -22.430 23.938 1.00 24.72 131 PHE A CA 1
ATOM 1022 C C . PHE A 1 133 ? 11.196 -22.949 22.755 1.00 24.57 131 PHE A C 1
ATOM 1023 O O . PHE A 1 133 ? 11.624 -22.152 21.914 1.00 24.19 131 PHE A O 1
ATOM 1031 N N . ILE A 1 134 ? 11.416 -24.260 22.677 1.00 24.90 132 ILE A N 1
ATOM 1032 C CA . ILE A 1 134 ? 12.144 -24.864 21.555 1.00 25.52 132 ILE A CA 1
ATOM 1033 C C . ILE A 1 134 ? 11.160 -25.503 20.553 1.00 26.71 132 ILE A C 1
ATOM 1034 O O . ILE A 1 134 ? 11.235 -25.253 19.346 1.00 25.38 132 ILE A O 1
ATOM 1039 N N . GLY A 1 135 ? 10.229 -26.295 21.072 1.00 27.61 133 GLY A N 1
ATOM 1040 C CA . GLY A 1 135 ? 9.238 -26.976 20.269 1.00 29.35 133 GLY A CA 1
ATOM 1041 C C . GLY A 1 135 ? 9.604 -28.425 20.051 1.00 31.01 133 GLY A C 1
ATOM 1042 O O . GLY A 1 135 ? 10.778 -28.795 20.058 1.00 30.25 133 GLY A O 1
ATOM 1043 N N . ASP A 1 136 ? 8.584 -29.246 19.860 1.00 33.10 134 ASP A N 1
ATOM 1044 C CA . ASP A 1 136 ? 8.782 -30.666 19.612 1.00 35.75 134 ASP A CA 1
ATOM 1045 C C . ASP A 1 136 ? 7.642 -31.216 18.777 1.00 32.58 134 ASP A C 1
ATOM 1046 O O . ASP A 1 136 ? 6.640 -30.536 18.566 1.00 31.44 134 ASP A O 1
ATOM 1051 N N . VAL A 1 137 ? 7.803 -32.457 18.335 1.00 31.25 135 VAL A N 1
ATOM 1052 C CA . VAL A 1 137 ? 6.837 -33.119 17.473 1.00 31.99 135 VAL A CA 1
ATOM 1053 C C . VAL A 1 137 ? 6.364 -34.408 18.136 1.00 34.04 135 VAL A C 1
ATOM 1054 O O . VAL A 1 137 ? 7.177 -35.210 18.590 1.00 35.20 135 VAL A O 1
ATOM 1058 N N . LYS A 1 138 ? 5.049 -34.585 18.193 1.00 36.73 136 LYS A N 1
ATOM 1059 C CA . LYS A 1 138 ? 4.433 -35.845 18.600 1.00 39.68 136 LYS A CA 1
ATOM 1060 C C . LYS A 1 138 ? 3.447 -36.242 17.503 1.00 36.73 136 LYS A C 1
ATOM 1061 O O . LYS A 1 138 ? 2.394 -35.624 17.356 1.00 36.65 136 LYS A O 1
ATOM 1067 N N . GLY A 1 139 ? 3.811 -37.253 16.716 1.00 35.58 137 GLY A N 1
ATOM 1068 C CA . GLY A 1 139 ? 2.984 -37.713 15.603 1.00 33.90 137 GLY A CA 1
ATOM 1069 C C . GLY A 1 139 ? 2.910 -36.656 14.515 1.00 32.90 137 GLY A C 1
ATOM 1070 O O . GLY A 1 139 ? 3.944 -36.228 13.993 1.00 31.28 137 GLY A O 1
ATOM 1071 N N . THR A 1 140 ? 1.684 -36.234 14.192 1.00 33.16 138 THR A N 1
ATOM 1072 C CA . THR A 1 140 ? 1.430 -35.150 13.233 1.00 33.12 138 THR A CA 1
ATOM 1073 C C . THR A 1 140 ? 1.233 -33.775 13.905 1.00 31.89 138 THR A C 1
ATOM 1074 O O . THR A 1 140 ? 0.775 -32.823 13.263 1.00 30.07 138 THR A O 1
ATOM 1078 N N . THR A 1 141 ? 1.596 -33.658 15.179 1.00 30.96 139 THR A N 1
ATOM 1079 C CA . THR A 1 141 ? 1.354 -32.428 15.910 1.00 31.42 139 THR A CA 1
ATOM 1080 C C . THR A 1 141 ? 2.666 -31.828 16.387 1.00 30.49 139 THR A C 1
ATOM 1081 O O . THR A 1 141 ? 3.481 -32.513 17.007 1.00 30.45 139 THR A O 1
ATOM 1085 N N . VAL A 1 142 ? 2.875 -30.550 16.069 1.00 29.38 140 VAL A N 1
ATOM 1086 C CA . VAL A 1 142 ? 3.997 -29.814 16.650 1.00 28.69 140 VAL A CA 1
ATOM 1087 C C . VAL A 1 142 ? 3.443 -29.059 17.849 1.00 28.07 140 VAL A C 1
ATOM 1088 O O . VAL A 1 142 ? 2.374 -28.444 17.774 1.00 27.46 140 VAL A O 1
ATOM 1092 N N . GLY A 1 143 ? 4.168 -29.159 18.959 1.00 27.50 141 GLY A N 1
ATOM 1093 C CA . GLY A 1 143 ? 3.831 -28.472 20.196 1.00 27.51 141 GLY A CA 1
ATOM 1094 C C . GLY A 1 143 ? 4.895 -27.445 20.529 1.00 26.35 141 GLY A C 1
ATOM 1095 O O . GLY A 1 143 ? 6.059 -27.594 20.151 1.00 25.66 141 GLY A O 1
ATOM 1096 N N . GLY A 1 144 ? 4.466 -26.383 21.195 1.00 26.28 142 GLY A N 1
ATOM 1097 C CA . GLY A 1 144 ? 5.357 -25.482 21.903 1.00 27.99 142 GLY A CA 1
ATOM 1098 C C . GLY A 1 144 ? 6.403 -24.678 21.137 1.00 28.35 142 GLY A C 1
ATOM 1099 O O . GLY A 1 144 ? 7.575 -24.651 21.506 1.00 32.30 142 GLY A O 1
ATOM 1100 N N . CYS A 1 145 ? 5.983 -23.973 20.110 1.00 26.34 143 CYS A N 1
ATOM 1101 C CA . CYS A 1 145 ? 6.890 -23.103 19.376 1.00 25.02 143 CYS A CA 1
ATOM 1102 C C . CYS A 1 145 ? 6.494 -21.672 19.642 1.00 23.57 143 CYS A C 1
ATOM 1103 O O . CYS A 1 145 ? 6.066 -20.959 18.739 1.00 24.92 143 CYS A O 1
ATOM 1106 N N . HIS A 1 146 ? 6.634 -21.254 20.894 1.00 22.05 144 HIS A N 1
ATOM 1107 C CA . HIS A 1 146 ? 6.079 -19.976 21.330 1.00 20.59 144 HIS A CA 1
ATOM 1108 C C . HIS A 1 146 ? 7.090 -18.833 21.419 1.00 20.03 144 HIS A C 1
ATOM 1109 O O . HIS A 1 146 ? 6.772 -17.774 21.947 1.00 19.73 144 HIS A O 1
ATOM 1116 N N . HIS A 1 147 ? 8.284 -19.020 20.864 1.00 18.85 145 HIS A N 1
ATOM 1117 C CA . HIS A 1 147 ? 9.302 -17.985 20.904 1.00 18.16 145 HIS A CA 1
ATOM 1118 C C . HIS A 1 147 ? 9.935 -17.782 19.534 1.00 17.65 145 HIS A C 1
ATOM 1119 O O . HIS A 1 147 ? 9.951 -18.686 18.703 1.00 16.84 145 HIS A O 1
ATOM 1126 N N . VAL A 1 148 ? 10.456 -16.578 19.323 1.00 17.10 146 VAL A N 1
ATOM 1127 C CA . VAL A 1 148 ? 11.115 -16.205 18.080 1.00 17.13 146 VAL A CA 1
ATOM 1128 C C . VAL A 1 148 ? 12.347 -17.071 17.784 1.00 16.93 146 VAL A C 1
ATOM 1129 O O . VAL A 1 148 ? 12.777 -17.160 16.637 1.00 17.40 146 VAL A O 1
ATOM 1133 N N . THR A 1 149 ? 12.900 -17.684 18.825 1.00 16.47 147 THR A N 1
ATOM 1134 C CA . THR A 1 149 ? 14.012 -18.621 18.720 1.00 16.73 147 THR A CA 1
ATOM 1135 C C . THR A 1 149 ? 13.576 -20.094 18.524 1.00 16.53 147 THR A C 1
ATOM 1136 O O . THR A 1 149 ? 14.436 -20.970 18.365 1.00 16.43 147 THR A O 1
ATOM 1140 N N . SER A 1 150 ? 12.268 -20.366 18.509 1.00 16.31 148 SER A N 1
ATOM 1141 C CA . SER A 1 150 ? 11.763 -21.741 18.446 1.00 16.57 148 SER A CA 1
ATOM 1142 C C . SER A 1 150 ? 11.994 -22.400 17.089 1.00 17.26 148 SER A C 1
ATOM 1143 O O . SER A 1 150 ? 12.299 -21.749 16.089 1.00 16.81 148 SER A O 1
ATOM 1146 N N . ARG A 1 151 ? 11.834 -23.713 17.076 1.00 18.58 149 ARG A N 1
ATOM 1147 C CA . ARG A 1 151 ? 11.848 -24.477 15.832 1.00 19.84 149 ARG A CA 1
ATOM 1148 C C . ARG A 1 151 ? 10.536 -24.329 15.073 1.00 19.26 149 ARG A C 1
ATOM 1149 O O . ARG A 1 151 ? 9.546 -23.799 15.600 1.00 18.24 149 ARG A O 1
ATOM 1157 N N . TYR A 1 152 ? 10.567 -24.788 13.821 1.00 19.06 150 TYR A N 1
ATOM 1158 C CA . TYR A 1 152 ? 9.379 -24.972 12.984 1.00 19.49 150 TYR A CA 1
ATOM 1159 C C . TYR A 1 152 ? 8.654 -23.666 12.575 1.00 18.97 150 TYR A C 1
ATOM 1160 O O . TYR A 1 152 ? 7.512 -23.708 12.102 1.00 19.58 150 TYR A O 1
ATOM 1169 N N . LEU A 1 153 ? 9.321 -22.523 12.714 1.00 17.98 151 LEU A N 1
ATOM 1170 C CA . LEU A 1 153 ? 8.685 -21.239 12.446 1.00 18.19 151 LEU A CA 1
ATOM 1171 C C . LEU A 1 153 ? 8.721 -20.910 10.958 1.00 18.12 151 LEU A C 1
ATOM 1172 O O . LEU A 1 153 ? 9.632 -21.341 10.250 1.00 17.19 151 LEU A O 1
ATOM 1177 N N . PRO A 1 154 ? 7.727 -20.140 10.477 1.00 18.46 152 PRO A N 1
ATOM 1178 C CA . PRO A 1 154 ? 7.731 -19.702 9.077 1.00 18.51 152 PRO A CA 1
ATOM 1179 C C . PRO A 1 154 ? 8.675 -18.526 8.868 1.00 19.23 152 PRO A C 1
ATOM 1180 O O . PRO A 1 154 ? 9.156 -17.936 9.832 1.00 19.71 152 PRO A O 1
ATOM 1184 N N . ARG A 1 155 ? 8.912 -18.169 7.615 1.00 20.85 153 ARG A N 1
ATOM 1185 C CA . ARG A 1 155 ? 9.791 -17.045 7.291 1.00 21.99 153 ARG A CA 1
ATOM 1186 C C . ARG A 1 155 ? 9.211 -15.665 7.648 1.00 20.34 153 ARG A C 1
ATOM 1187 O O . ARG A 1 155 ? 9.966 -14.777 8.018 1.00 20.00 153 ARG A O 1
ATOM 1195 N N . VAL A 1 156 ? 7.897 -15.477 7.554 1.00 20.07 154 VAL A N 1
ATOM 1196 C CA . VAL A 1 156 ? 7.297 -14.174 7.903 1.00 20.15 154 VAL A CA 1
ATOM 1197 C C . VAL A 1 156 ? 6.554 -14.302 9.222 1.00 19.57 154 VAL A C 1
ATOM 1198 O O . VAL A 1 156 ? 5.668 -15.132 9.374 1.00 18.95 154 VAL A O 1
ATOM 1202 N N . LEU A 1 157 ? 6.981 -13.489 10.181 1.00 19.44 155 LEU A N 1
ATOM 1203 C CA . LEU A 1 157 ? 6.383 -13.412 11.503 1.00 19.23 155 LEU A CA 1
ATOM 1204 C C . LEU A 1 157 ? 5.662 -12.075 11.609 1.00 19.35 155 LEU A C 1
ATOM 1205 O O . LEU A 1 157 ? 6.256 -11.032 11.332 1.00 19.64 155 LEU A O 1
ATOM 1210 N N . PRO A 1 158 ? 4.376 -12.088 12.001 1.00 19.49 156 PRO A N 1
ATOM 1211 C CA . PRO A 1 158 ? 3.682 -10.808 12.174 1.00 19.70 156 PRO A CA 1
ATOM 1212 C C . PRO A 1 158 ? 4.397 -9.886 13.172 1.00 20.63 156 PRO A C 1
ATOM 1213 O O . PRO A 1 158 ? 4.893 -10.356 14.212 1.00 20.35 156 PRO A O 1
ATOM 1217 N N . LYS A 1 159 ? 4.439 -8.594 12.858 1.00 21.18 157 LYS A N 1
ATOM 1218 C CA . LYS A 1 159 ? 5.107 -7.614 13.710 1.00 22.35 157 LYS A CA 1
ATOM 1219 C C . LYS A 1 159 ? 4.142 -7.151 14.783 1.00 22.39 157 LYS A C 1
ATOM 1220 O O . LYS A 1 159 ? 3.600 -6.051 14.725 1.00 23.62 157 LYS A O 1
ATOM 1226 N N . GLU A 1 160 ? 3.943 -8.020 15.764 1.00 21.89 158 GLU A N 1
ATOM 1227 C CA . GLU A 1 160 ? 2.934 -7.853 16.797 1.00 21.51 158 GLU A CA 1
ATOM 1228 C C . GLU A 1 160 ? 3.580 -8.151 18.137 1.00 20.48 158 GLU A C 1
ATOM 1229 O O . GLU A 1 160 ? 4.662 -8.749 18.187 1.00 21.11 158 GLU A O 1
ATOM 1235 N N . SER A 1 161 ? 2.906 -7.762 19.214 1.00 18.58 159 SER A N 1
ATOM 1236 C CA . SER A 1 161 ? 3.351 -8.083 20.575 1.00 18.00 159 SER A CA 1
ATOM 1237 C C . SER A 1 161 ? 3.189 -9.593 20.849 1.00 17.76 159 SER A C 1
ATOM 1238 O O . SER A 1 161 ? 4.142 -10.268 21.263 1.00 17.24 159 SER A O 1
ATOM 1241 N N . VAL A 1 162 ? 1.987 -10.103 20.588 1.00 17.02 160 VAL A N 1
ATOM 1242 C CA . VAL A 1 162 ? 1.727 -11.536 20.523 1.00 16.95 160 VAL A CA 1
ATOM 1243 C C . VAL A 1 162 ? 1.357 -11.875 19.087 1.00 17.16 160 VAL A C 1
ATOM 1244 O O . VAL A 1 162 ? 0.287 -11.509 18.611 1.00 17.78 160 VAL A O 1
ATOM 1248 N N . ALA A 1 163 ? 2.273 -12.535 18.391 1.00 17.07 161 ALA A N 1
AT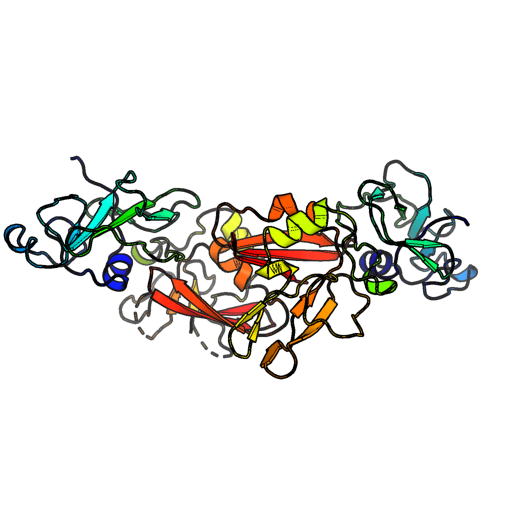OM 1249 C CA . ALA A 1 163 ? 2.090 -12.884 16.996 1.00 17.59 161 ALA A CA 1
ATOM 1250 C C . ALA A 1 163 ? 1.395 -14.231 16.923 1.00 17.96 161 ALA A C 1
ATOM 1251 O O . ALA A 1 163 ? 1.600 -15.076 17.796 1.00 17.79 161 ALA A O 1
ATOM 1253 N N . VAL A 1 164 ? 0.587 -14.424 15.882 1.00 18.02 162 VAL A N 1
ATOM 1254 C CA . VAL A 1 164 ? -0.084 -15.699 15.633 1.00 18.35 162 VAL A CA 1
ATOM 1255 C C . VAL A 1 164 ? 0.449 -16.287 14.326 1.00 18.14 162 VAL A C 1
ATOM 1256 O O . VAL A 1 164 ? 0.485 -15.611 13.300 1.00 18.47 162 VAL A O 1
ATOM 1260 N N . VAL A 1 165 ? 0.832 -17.559 14.379 1.00 17.19 163 VAL A N 1
ATOM 1261 C CA . VAL A 1 165 ? 1.605 -18.188 13.331 1.00 17.28 163 VAL A CA 1
ATOM 1262 C C . VAL A 1 165 ? 1.255 -19.684 13.219 1.00 17.71 163 VAL A C 1
ATOM 1263 O O . VAL A 1 165 ? 0.797 -20.312 14.192 1.00 17.36 163 VAL A O 1
ATOM 1267 N N . GLY A 1 166 ? 1.410 -20.229 12.012 1.00 17.47 164 GLY A N 1
ATOM 1268 C CA . GLY A 1 166 ? 1.371 -21.670 11.793 1.00 16.97 164 GLY A CA 1
ATOM 1269 C C . GLY A 1 166 ? 2.789 -22.201 11.855 1.00 17.03 164 GLY A C 1
ATOM 1270 O O . GLY A 1 166 ? 3.733 -21.504 11.479 1.00 16.24 164 GLY A O 1
ATOM 1271 N N . VAL A 1 167 ? 2.941 -23.429 12.333 1.00 17.27 165 VAL A N 1
ATOM 1272 C CA . VAL A 1 167 ? 4.259 -24.031 12.515 1.00 18.06 165 VAL A CA 1
ATOM 1273 C C . VAL A 1 167 ? 4.290 -25.387 11.839 1.00 18.13 165 VAL A C 1
ATOM 1274 O O . VAL A 1 167 ? 3.276 -26.073 11.798 1.00 18.59 165 VAL A O 1
ATOM 1278 N N . SER A 1 168 ? 5.452 -25.760 11.317 1.00 18.53 166 SER A N 1
ATOM 1279 C CA . SER A 1 168 ? 5.593 -26.958 10.480 1.00 19.12 166 SER A CA 1
ATOM 1280 C C . SER A 1 168 ? 6.915 -27.684 10.721 1.00 19.29 166 SER A C 1
ATOM 1281 O O . SER A 1 168 ? 7.998 -27.070 10.709 1.00 18.61 166 SER A O 1
ATOM 1284 N N . SER A 1 169 ? 6.812 -28.992 10.945 1.00 19.68 167 SER A N 1
ATOM 1285 C CA . SER A 1 169 ? 7.946 -29.904 10.811 1.00 21.28 167 SER A CA 1
ATOM 1286 C C . SER A 1 169 ? 7.757 -30.581 9.450 1.00 21.51 167 SER A C 1
ATOM 1287 O O . SER A 1 169 ? 6.914 -31.473 9.329 1.00 21.46 167 SER A O 1
ATOM 1290 N N . PRO A 1 170 ? 8.485 -30.122 8.411 1.00 22.98 168 PRO A N 1
ATOM 1291 C CA . PRO A 1 170 ? 8.201 -30.542 7.028 1.00 24.09 168 PRO A CA 1
ATOM 1292 C C . PRO A 1 170 ? 8.115 -32.048 6.840 1.00 24.42 168 PRO A C 1
ATOM 1293 O O . PRO A 1 170 ? 8.978 -32.778 7.322 1.00 25.52 168 PRO A O 1
ATOM 1297 N N . GLY A 1 171 ? 7.053 -32.497 6.182 1.00 25.08 169 GLY A N 1
ATOM 1298 C CA . GLY A 1 171 ? 6.831 -33.916 5.940 1.00 26.12 169 GLY A CA 1
ATOM 1299 C C . GLY A 1 171 ? 6.402 -34.745 7.136 1.00 26.69 169 GLY A C 1
ATOM 1300 O O . GLY A 1 171 ? 6.283 -35.965 7.006 1.00 27.46 169 GLY A O 1
ATOM 1301 N N . LYS A 1 172 ? 6.155 -34.108 8.287 1.00 26.59 170 LYS A N 1
ATOM 1302 C CA . LYS A 1 172 ? 5.889 -34.823 9.546 1.00 26.52 170 LYS A CA 1
ATOM 1303 C C . LYS A 1 172 ? 4.687 -34.264 10.288 1.00 24.67 170 LYS A C 1
ATOM 1304 O O . LYS A 1 172 ? 3.717 -34.979 10.503 1.00 25.84 170 LYS A O 1
ATOM 1310 N N . ALA A 1 173 ? 4.751 -32.992 10.677 1.00 22.72 171 ALA A N 1
ATOM 1311 C CA . ALA A 1 173 ? 3.784 -32.435 11.627 1.00 22.42 171 ALA A CA 1
ATOM 1312 C C . ALA A 1 173 ? 3.491 -30.953 11.383 1.00 21.27 171 ALA A C 1
ATOM 1313 O O . ALA A 1 173 ? 4.241 -30.268 10.697 1.00 20.99 171 ALA A O 1
ATOM 1315 N N . ALA A 1 174 ? 2.406 -30.484 11.982 1.00 21.45 172 ALA A N 1
ATOM 1316 C CA . ALA A 1 174 ? 1.967 -29.098 11.865 1.00 22.27 172 ALA A CA 1
ATOM 1317 C C . ALA A 1 174 ? 1.112 -28.675 13.052 1.00 22.29 172 ALA A C 1
ATOM 1318 O O . ALA A 1 174 ? 0.596 -29.510 13.791 1.00 23.96 172 ALA A O 1
ATOM 1320 N N . ALA A 1 175 ? 1.004 -27.368 13.250 1.00 21.85 173 ALA A N 1
ATOM 1321 C CA . ALA A 1 175 ? -0.021 -26.782 14.120 1.00 21.46 173 ALA A CA 1
ATOM 1322 C C . ALA A 1 175 ? -0.464 -25.468 13.483 1.00 21.46 173 ALA A C 1
ATOM 1323 O O . ALA A 1 175 ? 0.369 -24.597 13.233 1.00 19.98 173 ALA A O 1
ATOM 1325 N N . ALA A 1 176 ? -1.770 -25.340 13.242 1.00 21.98 174 ALA A N 1
ATOM 1326 C CA . ALA A 1 176 ? -2.336 -24.235 12.452 1.00 22.85 174 ALA A CA 1
ATOM 1327 C C . ALA A 1 176 ? -2.148 -22.862 13.080 1.00 23.92 174 ALA A C 1
ATOM 1328 O O . ALA A 1 176 ? -1.851 -21.894 12.383 1.00 23.25 174 ALA A O 1
ATOM 1330 N N . LEU A 1 177 ? -2.339 -22.783 14.393 1.00 25.41 175 LEU A N 1
ATOM 1331 C CA . LEU A 1 177 ? -2.302 -21.513 15.097 1.00 27.63 175 LEU A CA 1
ATOM 1332 C C . LEU A 1 177 ? -1.543 -21.672 16.398 1.00 27.79 175 LEU A C 1
ATOM 1333 O O . LEU A 1 177 ? -1.877 -22.519 17.214 1.00 28.42 175 LEU A O 1
ATOM 1338 N N . CYS A 1 178 ? -0.505 -20.861 16.573 1.00 27.90 176 CYS A N 1
ATOM 1339 C CA . CYS A 1 178 ? 0.224 -20.832 17.821 1.00 28.12 176 CYS A CA 1
ATOM 1340 C C . CYS A 1 178 ? 0.805 -19.432 18.063 1.00 24.81 176 CYS A C 1
ATOM 1341 O O . CYS A 1 178 ? 1.223 -18.746 17.129 1.00 22.97 176 CYS A O 1
ATOM 1344 N N . THR A 1 179 ? 0.768 -19.002 19.323 1.00 22.43 177 THR A N 1
ATOM 1345 C CA . THR A 1 179 ? 1.156 -17.653 19.694 1.00 21.20 177 THR A CA 1
ATOM 1346 C C . THR A 1 179 ? 2.647 -17.598 19.916 1.00 20.58 177 THR A C 1
ATOM 1347 O O . THR A 1 179 ? 3.253 -18.565 20.359 1.00 20.26 177 THR A O 1
ATOM 1351 N N . LEU A 1 180 ? 3.227 -16.444 19.636 1.00 19.96 178 LEU A N 1
ATOM 1352 C CA . LEU A 1 180 ? 4.667 -16.294 19.656 1.00 20.33 178 LEU A CA 1
ATOM 1353 C C . LEU A 1 180 ? 5.032 -14.892 20.102 1.00 19.07 178 LEU A C 1
ATOM 1354 O O . LEU A 1 180 ? 4.349 -13.935 19.734 1.00 18.42 178 LEU A O 1
ATOM 1359 N N . THR A 1 181 ? 6.096 -14.778 20.898 1.00 18.04 179 THR A N 1
ATOM 1360 C CA . THR A 1 181 ? 6.687 -13.480 21.241 1.00 18.19 179 THR A CA 1
ATOM 1361 C C . THR A 1 181 ? 8.194 -13.543 21.050 1.00 17.93 179 THR A C 1
ATOM 1362 O O . THR A 1 181 ? 8.743 -14.615 20.812 1.00 17.07 179 THR A O 1
ATOM 1366 N N . ASP A 1 182 ? 8.843 -12.383 21.145 1.00 18.38 180 ASP A N 1
ATOM 1367 C CA . ASP A 1 182 ? 10.304 -12.314 21.220 1.00 18.72 180 ASP A CA 1
ATOM 1368 C C . ASP A 1 182 ? 10.816 -11.715 22.536 1.00 19.13 180 ASP A C 1
ATOM 1369 O O . ASP A 1 182 ? 11.917 -11.152 22.583 1.00 19.18 180 ASP A O 1
ATOM 1374 N N . VAL A 1 183 ? 10.031 -11.853 23.605 1.00 19.32 181 VAL A N 1
ATOM 1375 C CA . VAL A 1 183 ? 10.441 -11.328 24.900 1.00 19.98 181 VAL A CA 1
ATOM 1376 C C . VAL A 1 183 ? 11.704 -12.043 25.393 1.00 19.25 181 VAL A C 1
ATOM 1377 O O . VAL A 1 183 ? 11.900 -13.234 25.130 1.00 19.39 181 VAL A O 1
ATOM 1381 N N . TYR A 1 184 ? 12.541 -11.303 26.107 1.00 18.68 182 TYR A N 1
ATOM 1382 C CA . TYR A 1 184 ? 13.718 -11.852 26.767 1.00 19.14 182 TYR A CA 1
ATOM 1383 C C . TYR A 1 184 ? 13.270 -12.856 27.823 1.00 19.03 182 TYR A C 1
ATOM 1384 O O . TYR A 1 184 ? 12.705 -12.460 28.837 1.00 19.11 182 TYR A O 1
ATOM 1393 N N . LEU A 1 185 ? 13.493 -14.146 27.563 1.00 19.05 183 LEU A N 1
ATOM 1394 C CA . LEU A 1 185 ? 12.888 -15.219 28.370 1.00 20.52 183 LEU A CA 1
ATOM 1395 C C . LEU A 1 185 ? 13.171 -15.172 29.886 1.00 21.32 183 LEU A C 1
ATOM 1396 O O . LEU A 1 185 ? 12.311 -15.586 30.683 1.00 20.86 183 LEU A O 1
ATOM 1401 N N . PRO A 1 186 ? 14.356 -14.676 30.294 1.00 22.21 184 PRO A N 1
ATOM 1402 C CA . PRO A 1 186 ? 14.557 -14.524 31.739 1.00 23.79 184 PRO A CA 1
ATOM 1403 C C . PRO A 1 186 ? 13.590 -13.557 32.435 1.00 24.86 184 PRO A C 1
ATOM 1404 O O . PRO A 1 186 ? 13.355 -13.735 33.629 1.00 25.60 184 PRO A O 1
ATOM 1408 N N . ASP A 1 187 ? 12.994 -12.602 31.706 1.00 25.05 185 ASP A N 1
ATOM 1409 C CA . ASP A 1 187 ? 11.899 -11.768 32.265 1.00 25.78 185 ASP A CA 1
ATOM 1410 C C . ASP A 1 187 ? 10.683 -12.559 32.722 1.00 25.27 185 ASP A C 1
ATOM 1411 O O . ASP A 1 187 ? 9.896 -12.065 33.532 1.00 25.81 185 ASP A O 1
ATOM 1416 N N . LEU A 1 188 ? 10.491 -13.747 32.159 1.00 25.40 186 LEU A N 1
ATOM 1417 C CA . LEU A 1 188 ? 9.379 -14.612 32.531 1.00 26.87 186 LEU A CA 1
ATOM 1418 C C . LEU A 1 188 ? 9.683 -15.645 33.620 1.00 26.88 186 LEU A C 1
ATOM 1419 O O . LEU A 1 188 ? 8.747 -16.272 34.096 1.00 25.69 186 LEU A O 1
ATOM 1424 N N . GLU A 1 189 ? 10.958 -15.832 33.991 1.00 29.03 187 GLU A N 1
ATOM 1425 C CA . GLU A 1 189 ? 11.400 -16.841 34.994 1.00 32.25 187 GLU A CA 1
ATOM 1426 C C . GLU A 1 189 ? 10.526 -16.904 36.241 1.00 31.22 187 GLU A C 1
ATOM 1427 O O . GLU A 1 189 ? 10.154 -17.987 36.688 1.00 32.62 187 GLU A O 1
ATOM 1433 N N . ALA A 1 190 ? 10.202 -15.736 36.788 1.00 30.33 188 ALA A N 1
ATOM 1434 C CA . ALA A 1 190 ? 9.380 -15.628 37.993 1.00 31.43 188 ALA A CA 1
ATOM 1435 C C . ALA A 1 190 ? 7.960 -16.195 37.843 1.00 32.43 188 ALA A C 1
ATOM 1436 O O . ALA A 1 190 ? 7.294 -16.485 38.854 1.00 32.79 188 ALA A O 1
ATOM 1438 N N . TYR A 1 191 ? 7.497 -16.348 36.602 1.00 30.98 189 TYR A N 1
ATOM 1439 C CA . TYR A 1 191 ? 6.171 -16.911 36.320 1.00 30.36 189 TYR A CA 1
ATOM 1440 C C . TYR A 1 191 ? 6.165 -18.396 35.960 1.00 30.19 189 TYR A C 1
ATOM 1441 O O . TYR A 1 191 ? 5.090 -18.997 35.897 1.00 28.68 189 TYR A O 1
ATOM 1450 N N . LEU A 1 192 ? 7.343 -18.988 35.748 1.00 30.65 190 LEU A N 1
ATOM 1451 C CA . LEU A 1 192 ? 7.444 -20.339 35.182 1.00 32.55 190 LEU A CA 1
ATOM 1452 C C . LEU A 1 192 ? 7.522 -21.488 36.188 1.00 35.61 190 LEU A C 1
ATOM 1453 O O . LEU A 1 192 ? 7.689 -22.633 35.768 1.00 37.46 190 LEU A O 1
ATOM 1458 N N . HIS A 1 193 ? 7.387 -21.221 37.489 1.00 37.77 191 HIS A N 1
ATOM 1459 C CA . HIS A 1 193 ? 7.475 -22.289 38.497 1.00 41.54 191 HIS A CA 1
ATOM 1460 C C . HIS A 1 193 ? 6.294 -22.263 39.456 1.00 41.97 191 HIS A C 1
ATOM 1461 O O . HIS A 1 193 ? 6.474 -22.088 40.660 1.00 44.22 191 HIS A O 1
ATOM 1468 N N . PRO A 1 194 ? 5.069 -22.442 38.927 1.00 43.17 192 PRO A N 1
ATOM 1469 C CA . PRO A 1 194 ? 3.908 -22.394 39.804 1.00 43.64 192 PRO A CA 1
ATOM 1470 C C . PRO A 1 194 ? 3.822 -23.638 40.694 1.00 44.38 192 PRO A C 1
ATOM 1471 O O . PRO A 1 194 ? 4.233 -24.732 40.289 1.00 44.15 192 PRO A O 1
ATOM 1475 N N . GLU A 1 195 ? 3.334 -23.435 41.910 1.00 45.12 193 GLU A N 1
ATOM 1476 C CA . GLU A 1 195 ? 2.972 -24.522 42.824 1.00 47.43 193 GLU A CA 1
ATOM 1477 C C . GLU A 1 195 ? 1.967 -25.494 42.198 1.00 44.53 193 GLU A C 1
ATOM 1478 O O . GLU A 1 195 ? 2.092 -26.712 42.318 1.00 44.67 193 GLU A O 1
ATOM 1484 N N . THR A 1 196 ? 0.996 -24.931 41.495 1.00 42.81 194 THR A N 1
ATOM 1485 C CA . THR A 1 196 ? -0.108 -25.674 40.923 1.00 40.52 194 THR A CA 1
ATOM 1486 C C . THR A 1 196 ? 0.301 -26.211 39.557 1.00 39.46 194 THR A C 1
ATOM 1487 O O . THR A 1 196 ? 1.293 -25.756 38.976 1.00 38.59 194 THR A O 1
ATOM 1491 N N . GLN A 1 197 ? -0.462 -27.183 39.064 1.00 37.49 195 GLN A N 1
ATOM 1492 C CA . GLN A 1 197 ? -0.201 -27.806 37.768 1.00 38.75 195 GLN A CA 1
ATOM 1493 C C . GLN A 1 197 ? -0.396 -26.862 36.585 1.00 36.41 195 GLN A C 1
ATOM 1494 O O . GLN A 1 197 ? 0.228 -27.049 35.550 1.00 35.11 195 GLN A O 1
ATOM 1500 N N . SER A 1 198 ? -1.290 -25.887 36.726 1.00 34.54 196 SER A N 1
ATOM 1501 C CA . SER A 1 198 ? -1.408 -24.809 35.749 1.00 33.45 196 SER A CA 1
ATOM 1502 C C . SER A 1 198 ? -1.691 -23.491 36.445 1.00 32.36 196 SER A C 1
ATOM 1503 O O . SER A 1 198 ? -2.189 -23.472 37.561 1.00 31.34 196 SER A O 1
ATOM 1506 N N . LYS A 1 199 ? -1.363 -22.392 35.772 1.00 32.76 197 LYS A N 1
ATOM 1507 C CA . LYS A 1 199 ? -1.667 -21.057 36.272 1.00 32.02 197 LYS A CA 1
ATOM 1508 C C . LYS A 1 199 ? -1.788 -20.027 35.148 1.00 30.87 197 LYS A C 1
ATOM 1509 O O . LYS A 1 199 ? -1.076 -20.095 34.145 1.00 29.19 197 LYS A O 1
ATOM 1515 N N . CYS A 1 200 ? -2.691 -19.072 35.350 1.00 30.78 198 CYS A N 1
ATOM 1516 C CA . CYS A 1 200 ? -2.933 -17.979 34.418 1.00 30.95 198 CYS A CA 1
ATOM 1517 C C . CYS A 1 200 ? -2.463 -16.679 35.071 1.00 30.54 198 CYS A C 1
ATOM 1518 O O . CYS A 1 200 ? -3.082 -16.215 36.026 1.00 31.83 198 CYS A O 1
ATOM 1521 N N . TRP A 1 201 ? -1.361 -16.118 34.580 1.00 28.01 199 TRP A N 1
ATOM 1522 C CA . TRP A 1 201 ? -0.861 -14.836 35.073 1.00 28.29 199 TRP A CA 1
ATOM 1523 C C . TRP A 1 201 ? -1.406 -13.689 34.220 1.00 28.89 199 TRP A C 1
ATOM 1524 O O . TRP A 1 201 ? -1.494 -13.820 33.000 1.00 28.39 199 TRP A O 1
ATOM 1535 N N . LYS A 1 202 ? -1.760 -12.570 34.846 1.00 29.84 200 LYS A N 1
ATOM 1536 C CA . LYS A 1 202 ? -2.095 -11.342 34.105 1.00 31.94 200 LYS A CA 1
ATOM 1537 C C . LYS A 1 202 ? -0.906 -10.391 34.139 1.00 30.50 200 LYS A C 1
ATOM 1538 O O . LYS A 1 202 ? -0.337 -10.148 35.198 1.00 32.41 200 LYS A O 1
ATOM 1544 N N . MET A 1 203 ? -0.521 -9.868 32.982 1.00 28.23 201 MET A N 1
ATOM 1545 C CA . MET A 1 203 ? 0.594 -8.922 32.906 1.00 27.37 201 MET A CA 1
ATOM 1546 C C . MET A 1 203 ? 0.488 -8.098 31.638 1.00 25.65 201 MET A C 1
ATOM 1547 O O . MET A 1 203 ? -0.464 -8.234 30.868 1.00 25.09 201 MET A O 1
ATOM 1552 N N . MET A 1 204 ? 1.447 -7.209 31.448 1.00 25.25 202 MET A N 1
ATOM 1553 C CA . MET A 1 204 ? 1.511 -6.405 30.252 1.00 24.95 202 MET A CA 1
ATOM 1554 C C . MET A 1 204 ? 2.760 -6.746 29.451 1.00 23.69 202 MET A C 1
ATOM 1555 O O . MET A 1 204 ? 3.823 -7.036 30.021 1.00 22.02 202 MET A O 1
ATOM 1560 N N . LEU A 1 205 ? 2.586 -6.736 28.127 1.00 22.23 203 LEU A N 1
ATOM 1561 C CA . LEU A 1 205 ? 3.662 -6.886 27.154 1.00 21.27 203 LEU A CA 1
ATOM 1562 C C . LEU A 1 205 ? 3.513 -5.739 26.174 1.00 20.33 203 LEU A C 1
ATOM 1563 O O . LEU A 1 205 ? 2.467 -5.620 25.523 1.00 18.69 203 LEU A O 1
ATOM 1568 N N . ASP A 1 206 ? 4.535 -4.879 26.098 1.00 20.10 204 ASP A N 1
ATOM 1569 C CA . ASP A 1 206 ? 4.477 -3.640 25.298 1.00 19.55 204 ASP A CA 1
ATOM 1570 C C . ASP A 1 206 ? 3.258 -2.781 25.675 1.00 19.41 204 ASP A C 1
ATOM 1571 O O . ASP A 1 206 ? 2.628 -2.187 24.812 1.00 18.01 204 ASP A O 1
ATOM 1576 N N . PHE A 1 207 ? 2.936 -2.740 26.967 1.00 20.06 205 PHE A N 1
ATOM 1577 C CA . PHE A 1 207 ? 1.736 -2.068 27.503 1.00 21.35 205 PHE A CA 1
ATOM 1578 C C . PHE A 1 207 ? 0.378 -2.630 27.049 1.00 23.08 205 PHE A C 1
ATOM 1579 O O . PHE A 1 207 ? -0.629 -1.957 27.179 1.00 24.59 205 PHE A O 1
ATOM 1587 N N . LYS A 1 208 ? 0.340 -3.858 26.548 1.00 24.05 206 LYS A N 1
ATOM 1588 C CA . LYS A 1 208 ? -0.904 -4.508 26.169 1.00 26.03 206 LYS A CA 1
ATOM 1589 C C . LYS A 1 208 ? -1.197 -5.551 27.238 1.00 25.45 206 LYS A C 1
ATOM 1590 O O . LYS A 1 208 ? -0.329 -6.347 27.577 1.00 23.22 206 LYS A O 1
ATOM 1596 N N . GLU A 1 209 ? -2.422 -5.548 27.754 1.00 27.00 207 GLU A N 1
ATOM 1597 C CA . GLU A 1 209 ? -2.860 -6.555 28.727 1.00 28.13 207 GLU A CA 1
ATOM 1598 C C . GLU A 1 209 ? -2.883 -7.925 28.080 1.00 25.12 207 GLU A C 1
ATOM 1599 O O . GLU A 1 209 ? -3.545 -8.127 27.070 1.00 24.28 207 GLU A O 1
ATOM 1605 N N . VAL A 1 210 ? -2.130 -8.853 28.651 1.00 24.07 208 VAL A N 1
ATOM 1606 C CA . VAL A 1 210 ? -2.050 -10.219 28.143 1.00 23.28 208 VAL A CA 1
ATOM 1607 C C . VAL A 1 210 ? -2.183 -11.169 29.307 1.00 23.38 208 VAL A C 1
ATOM 1608 O O . VAL A 1 210 ? -2.133 -10.747 30.466 1.00 22.79 208 VAL A O 1
ATOM 1612 N N . ARG A 1 211 ? -2.324 -12.448 28.986 1.00 24.21 209 ARG A N 1
ATOM 1613 C CA . ARG A 1 211 ? -2.279 -13.513 29.967 1.00 25.54 209 ARG A CA 1
ATOM 1614 C C . ARG A 1 211 ? -1.176 -14.496 29.597 1.00 24.01 209 ARG A C 1
ATOM 1615 O O . ARG A 1 211 ? -1.005 -14.822 28.430 1.00 24.46 209 ARG A O 1
ATOM 1623 N N . LEU A 1 212 ? -0.418 -14.945 30.589 1.00 22.72 210 LEU A N 1
ATOM 1624 C CA . LEU A 1 212 ? 0.611 -15.960 30.391 1.00 22.53 210 LEU A CA 1
ATOM 1625 C C . LEU A 1 212 ? 0.085 -17.213 31.030 1.00 22.43 210 LEU A C 1
ATOM 1626 O O . LEU A 1 212 ? -0.162 -17.244 32.230 1.00 22.75 210 LEU A O 1
ATOM 1631 N N . MET A 1 213 ? -0.106 -18.240 30.222 1.00 23.77 211 MET A N 1
ATOM 1632 C CA . MET A 1 213 ? -0.566 -19.525 30.712 1.00 25.43 211 MET A CA 1
ATOM 1633 C C . MET A 1 213 ? 0.653 -20.382 30.916 1.00 25.58 211 MET A C 1
ATOM 1634 O O . MET A 1 213 ? 1.457 -20.505 29.998 1.00 24.75 211 MET A O 1
ATOM 1639 N N . VAL A 1 214 ? 0.795 -20.943 32.120 1.00 25.33 212 VAL A N 1
ATOM 1640 C CA . VAL A 1 214 ? 1.892 -21.847 32.440 1.00 25.75 212 VAL A CA 1
ATOM 1641 C C . VAL A 1 214 ? 1.346 -23.185 32.944 1.00 26.59 212 VAL A C 1
ATOM 1642 O O . VAL A 1 214 ? 0.519 -23.214 33.851 1.00 26.93 212 VAL A O 1
ATOM 1646 N N . TRP A 1 215 ? 1.817 -24.274 32.341 1.00 26.87 213 TRP A N 1
ATOM 1647 C CA . TRP A 1 215 ? 1.645 -25.611 32.880 1.00 28.61 213 TRP A CA 1
ATOM 1648 C C . TRP A 1 215 ? 2.980 -26.098 33.434 1.00 29.88 213 TRP A C 1
ATOM 1649 O O . TRP A 1 215 ? 3.953 -26.269 32.681 1.00 28.73 213 TRP A O 1
ATOM 1660 N N . ARG A 1 216 ? 2.997 -26.314 34.751 1.00 31.72 214 ARG A N 1
ATOM 1661 C CA . ARG A 1 216 ? 4.177 -26.744 35.521 1.00 33.78 214 ARG A CA 1
ATOM 1662 C C . ARG A 1 216 ? 4.996 -27.801 34.799 1.00 32.85 214 ARG A C 1
ATOM 1663 O O . ARG A 1 216 ? 4.464 -28.834 34.417 1.00 32.04 214 ARG A O 1
ATOM 1668 N N . ASP A 1 217 ? 6.277 -27.508 34.582 1.00 34.61 215 ASP A N 1
ATOM 1669 C CA . ASP A 1 217 ? 7.225 -28.411 33.905 1.00 35.94 215 ASP A CA 1
ATOM 1670 C C . ASP A 1 217 ? 6.803 -28.891 32.519 1.00 36.91 215 ASP A C 1
ATOM 1671 O O . ASP A 1 217 ? 7.286 -29.930 32.061 1.00 38.02 215 ASP A O 1
ATOM 1676 N N . LYS A 1 218 ? 5.928 -28.145 31.843 1.00 36.36 216 LYS A N 1
ATOM 1677 C CA . LYS A 1 218 ? 5.426 -28.562 30.538 1.00 37.34 216 LYS A CA 1
ATOM 1678 C C . LYS A 1 218 ? 5.522 -27.438 29.525 1.00 34.30 216 LYS A C 1
ATOM 1679 O O . LYS A 1 218 ? 6.362 -27.493 28.642 1.00 34.10 216 LYS A O 1
ATOM 1685 N N . THR A 1 219 ? 4.697 -26.411 29.658 1.00 31.33 217 THR A N 1
ATOM 1686 C CA . THR A 1 219 ? 4.616 -25.396 28.616 1.00 29.39 217 THR A CA 1
ATOM 1687 C C . THR A 1 219 ? 4.151 -24.068 29.164 1.00 27.47 217 THR A C 1
ATOM 1688 O O . THR A 1 219 ? 3.676 -23.964 30.302 1.00 27.55 217 THR A O 1
ATOM 1692 N N . ALA A 1 220 ? 4.320 -23.049 28.336 1.00 25.13 218 ALA A N 1
ATOM 1693 C CA . ALA A 1 220 ? 3.880 -21.704 28.652 1.00 23.59 218 ALA A CA 1
ATOM 1694 C C . ALA A 1 220 ? 3.698 -20.923 27.364 1.00 22.57 218 ALA A C 1
ATOM 1695 O O . ALA A 1 220 ? 4.457 -21.096 26.410 1.00 22.19 218 ALA A O 1
ATOM 1697 N N . TYR A 1 221 ? 2.677 -20.083 27.343 1.00 21.36 219 TYR A N 1
ATOM 1698 C CA . TYR A 1 221 ? 2.396 -19.261 26.186 1.00 21.51 219 TYR A CA 1
ATOM 1699 C C . TYR A 1 221 ? 1.552 -18.081 26.574 1.00 21.45 219 TYR A C 1
ATOM 1700 O O . TYR A 1 221 ? 0.824 -18.125 27.579 1.00 20.62 219 TYR A O 1
ATOM 1709 N N . PHE A 1 222 ? 1.660 -17.039 25.760 1.00 21.30 220 PHE A N 1
ATOM 1710 C CA . PHE A 1 222 ? 0.898 -15.823 25.948 1.00 22.05 220 PHE A CA 1
ATOM 1711 C C . PHE A 1 222 ? -0.398 -15.897 25.179 1.00 23.28 220 PHE A C 1
ATOM 1712 O O . PHE A 1 222 ? -0.523 -16.637 24.206 1.00 22.59 220 PHE A O 1
ATOM 1720 N N . GLN A 1 223 ? -1.341 -15.085 25.618 1.00 25.98 221 GLN A N 1
ATOM 1721 C CA . GLN A 1 223 ? -2.667 -15.024 25.029 1.00 29.17 221 GLN A CA 1
ATOM 1722 C C . GLN A 1 223 ? -3.178 -13.586 25.190 1.00 29.73 221 GLN A C 1
ATOM 1723 O O . GLN A 1 223 ? -2.873 -12.921 26.186 1.00 27.25 221 GLN A O 1
ATOM 1729 N N . LEU A 1 224 ? -3.923 -13.096 24.203 1.00 33.60 222 LEU A N 1
ATOM 1730 C CA . LEU A 1 224 ? -4.439 -11.714 24.220 1.00 37.31 222 LEU A CA 1
ATOM 1731 C C . LEU A 1 224 ? -5.882 -11.723 24.681 1.00 38.45 222 LEU A C 1
ATOM 1732 O O . LEU A 1 224 ? -6.766 -12.061 23.893 1.00 41.64 222 LEU A O 1
ATOM 1737 N N . GLY B 1 1 ? -5.777 -45.618 65.390 1.00 49.29 -1 GLY B N 1
ATOM 1738 C CA . GLY B 1 1 ? -5.732 -44.130 65.227 1.00 48.05 -1 GLY B CA 1
ATOM 1739 C C . GLY B 1 1 ? -7.095 -43.458 65.264 1.00 46.59 -1 GLY B C 1
ATOM 1740 O O . GLY B 1 1 ? -8.136 -44.118 65.171 1.00 46.89 -1 GLY B O 1
ATOM 1741 N N . SER B 1 2 ? -7.084 -42.135 65.402 1.00 44.32 0 SER B N 1
ATOM 1742 C CA . SER B 1 2 ? -8.316 -41.333 65.413 1.00 42.54 0 SER B CA 1
ATOM 1743 C C . SER B 1 2 ? -9.050 -41.321 64.053 1.00 40.30 0 SER B C 1
ATOM 1744 O O . SER B 1 2 ? -10.245 -41.033 63.998 1.00 38.10 0 SER B O 1
ATOM 1747 N N . GLY B 1 3 ? -8.328 -41.632 62.972 1.00 38.65 1 GLY B N 1
ATOM 1748 C CA . GLY B 1 3 ? -8.882 -41.666 61.620 1.00 36.78 1 GLY B CA 1
ATOM 1749 C C . GLY B 1 3 ? -8.123 -40.708 60.722 1.00 34.10 1 GLY B C 1
ATOM 1750 O O . GLY B 1 3 ? -7.284 -39.936 61.187 1.00 34.33 1 GLY B O 1
ATOM 1751 N N . SER B 1 4 ? -8.416 -40.766 59.430 1.00 30.69 2 SER B N 1
ATOM 1752 C CA . SER B 1 4 ? -7.738 -39.930 58.447 1.00 28.03 2 SER B CA 1
ATOM 1753 C C . SER B 1 4 ? -8.753 -39.299 57.518 1.00 25.51 2 SER B C 1
ATOM 1754 O O . SER B 1 4 ? -9.868 -39.797 57.374 1.00 25.01 2 SER B O 1
ATOM 1757 N N . SER B 1 5 ? -8.358 -38.198 56.887 1.00 23.29 3 SER B N 1
ATOM 1758 C CA . SER B 1 5 ? -9.042 -37.743 55.688 1.00 22.18 3 SER B CA 1
ATOM 1759 C C . SER B 1 5 ? -8.968 -38.850 54.625 1.00 21.63 3 SER B C 1
ATOM 1760 O O . SER B 1 5 ? -8.043 -39.677 54.636 1.00 21.70 3 SER B O 1
ATOM 1763 N N . SER B 1 6 ? -9.965 -38.876 53.743 1.00 20.65 4 SER B N 1
ATOM 1764 C CA . SER B 1 6 ? -10.129 -39.951 52.769 1.00 20.18 4 SER B CA 1
ATOM 1765 C C . SER B 1 6 ? -10.866 -39.421 51.542 1.00 20.03 4 SER B C 1
ATOM 1766 O O . SER B 1 6 ? -11.619 -38.452 51.649 1.00 20.62 4 SER B O 1
ATOM 1769 N N . PRO B 1 7 ? -10.656 -40.048 50.371 1.00 19.26 5 PRO B N 1
ATOM 1770 C CA . PRO B 1 7 ? -11.270 -39.528 49.159 1.00 19.16 5 PRO B CA 1
ATOM 1771 C C . PRO B 1 7 ? -12.794 -39.608 49.126 1.00 18.65 5 PRO B C 1
ATOM 1772 O O . PRO B 1 7 ? -13.406 -40.491 49.756 1.00 18.01 5 PRO B O 1
ATOM 1776 N N . LEU B 1 8 ? -13.390 -38.686 48.371 1.00 17.96 6 LEU B N 1
ATOM 1777 C CA . LEU B 1 8 ? -14.773 -38.820 47.961 1.00 17.60 6 LEU B CA 1
ATOM 1778 C C . LEU B 1 8 ? -14.825 -40.069 47.076 1.00 18.14 6 LEU B C 1
ATOM 1779 O O . LEU B 1 8 ? -13.843 -40.364 46.378 1.0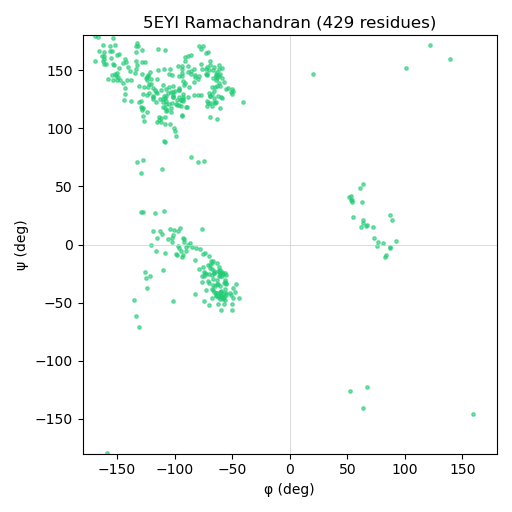0 17.40 6 LEU B O 1
ATOM 1784 N N . PRO B 1 9 ? -15.933 -40.837 47.139 1.00 18.47 7 PRO B N 1
ATOM 1785 C CA . PRO B 1 9 ? -15.927 -42.151 46.494 1.00 19.02 7 PRO B CA 1
ATOM 1786 C C . PRO B 1 9 ? -15.490 -42.161 45.023 1.00 19.27 7 PRO B C 1
ATOM 1787 O O . PRO B 1 9 ? -14.724 -43.035 44.611 1.00 19.92 7 PRO B O 1
ATOM 1791 N N . LYS B 1 10 ? -15.960 -41.183 44.266 1.00 19.31 8 LYS B N 1
ATOM 1792 C CA . LYS B 1 10 ? -15.588 -41.030 42.866 1.00 20.41 8 LYS B CA 1
ATOM 1793 C C . LYS B 1 10 ? -14.086 -41.132 42.602 1.00 20.45 8 LYS B C 1
ATOM 1794 O O . LYS B 1 10 ? -13.677 -41.764 41.634 1.00 20.64 8 LYS B O 1
ATOM 1800 N N . VAL B 1 11 ? -13.273 -40.540 43.469 1.00 20.13 9 VAL B N 1
ATOM 1801 C CA . VAL B 1 11 ? -11.814 -40.550 43.288 1.00 20.39 9 VAL B CA 1
ATOM 1802 C C . VAL B 1 11 ? -11.253 -41.969 43.322 1.00 21.07 9 VAL B C 1
ATOM 1803 O O . VAL B 1 11 ? -10.445 -42.334 42.470 1.00 20.58 9 VAL B O 1
ATOM 1807 N N . ALA B 1 12 ? -11.700 -42.760 44.292 1.00 21.39 10 ALA B N 1
ATOM 1808 C CA . ALA B 1 12 ? -11.254 -44.143 44.410 1.00 21.69 10 ALA B CA 1
ATOM 1809 C C . ALA B 1 12 ? -11.851 -45.017 43.322 1.00 21.81 10 ALA B C 1
ATOM 1810 O O . ALA B 1 12 ? -11.168 -45.889 42.805 1.00 22.76 10 ALA B O 1
ATOM 1812 N N . HIS B 1 13 ? -13.115 -44.787 42.980 1.00 22.66 11 HIS B N 1
ATOM 1813 C CA . HIS B 1 13 ? -13.780 -45.539 41.905 1.00 23.30 11 HIS B CA 1
ATOM 1814 C C . HIS B 1 13 ? -13.063 -45.351 40.583 1.00 24.82 11 HIS B C 1
ATOM 1815 O O . HIS B 1 13 ? -12.841 -46.314 39.854 1.00 25.68 11 HIS B O 1
ATOM 1822 N N . ASN B 1 14 ? -12.680 -44.110 40.294 1.00 25.45 12 ASN B N 1
ATOM 1823 C CA . ASN B 1 14 ? -11.963 -43.790 39.069 1.00 25.99 12 ASN B CA 1
ATOM 1824 C C . ASN B 1 14 ? -10.569 -44.411 39.006 1.00 27.09 12 ASN B C 1
ATOM 1825 O O . ASN B 1 14 ? -10.045 -44.614 37.910 1.00 29.12 12 ASN B O 1
ATOM 1830 N N . LEU B 1 15 ? -9.976 -44.702 40.168 1.00 27.03 13 LEU B N 1
ATOM 1831 C CA . LEU B 1 15 ? -8.744 -45.501 40.250 1.00 26.49 13 LEU B CA 1
ATOM 1832 C C . LEU B 1 15 ? -8.985 -47.023 40.308 1.00 26.31 13 LEU B C 1
ATOM 1833 O O . LEU B 1 15 ? -8.028 -47.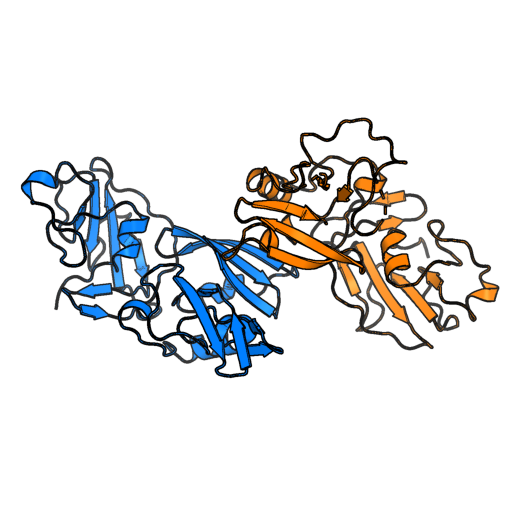787 40.406 1.00 26.47 13 LEU B O 1
ATOM 1838 N N . GLY B 1 16 ? -10.243 -47.457 40.258 1.00 26.48 14 GLY B N 1
ATOM 1839 C CA . GLY B 1 16 ? -10.592 -48.880 40.236 1.00 27.71 14 GLY B CA 1
ATOM 1840 C C . GLY B 1 16 ? -10.732 -49.548 41.600 1.00 28.89 14 GLY B C 1
ATOM 1841 O O . GLY B 1 16 ? -10.566 -50.767 41.701 1.00 29.79 14 GLY B O 1
ATOM 1842 N N . PHE B 1 17 ? -11.040 -48.759 42.638 1.00 27.44 15 PHE B N 1
ATOM 1843 C CA . PHE B 1 17 ? -11.224 -49.256 44.005 1.00 26.44 15 PHE B CA 1
ATOM 1844 C C . PHE B 1 17 ? -12.648 -48.955 44.468 1.00 26.09 15 PHE B C 1
ATOM 1845 O O . PHE B 1 17 ? -13.087 -47.808 44.417 1.00 24.57 15 PHE B O 1
ATOM 1853 N N . TYR B 1 18 ? -13.352 -50.000 44.902 1.00 25.83 16 TYR B N 1
ATOM 1854 C CA . TYR B 1 18 ? -14.768 -49.921 45.285 1.00 26.25 16 TYR B CA 1
ATOM 1855 C C . TYR B 1 18 ? -15.075 -50.423 46.697 1.00 24.90 16 TYR B C 1
ATOM 1856 O O . TYR B 1 18 ? -16.030 -49.958 47.305 1.00 24.62 16 TYR B O 1
ATOM 1865 N N . PHE B 1 19 ? -14.286 -51.366 47.210 1.00 23.95 17 PHE B N 1
ATOM 1866 C CA . PHE B 1 19 ? -14.521 -51.957 48.527 1.00 23.59 17 PHE B CA 1
ATOM 1867 C C . PHE B 1 19 ? -13.555 -51.424 49.585 1.00 22.21 17 PHE B C 1
ATOM 1868 O O . PHE B 1 19 ? -12.433 -51.027 49.275 1.00 21.60 17 PHE B O 1
ATOM 1876 N N . SER B 1 20 ? -14.017 -51.401 50.830 1.00 21.76 18 SER B N 1
ATOM 1877 C CA . SER B 1 20 ? -13.202 -50.987 51.970 1.00 21.27 18 SER B CA 1
ATOM 1878 C C . SER B 1 20 ? -13.563 -51.806 53.202 1.00 22.14 18 SER B C 1
ATOM 1879 O O . SER B 1 20 ? -14.749 -52.052 53.461 1.00 21.11 18 SER B O 1
ATOM 1882 N N . PRO B 1 21 ? -12.548 -52.221 53.983 1.00 23.14 19 PRO B N 1
ATOM 1883 C CA . PRO B 1 21 ? -12.868 -52.813 55.278 1.00 23.40 19 PRO B CA 1
ATOM 1884 C C . PRO B 1 21 ? -13.214 -51.789 56.348 1.00 23.31 19 PRO B C 1
ATOM 1885 O O . PRO B 1 21 ? -13.886 -52.145 57.310 1.00 23.59 19 PRO B O 1
ATOM 1889 N N . ASP B 1 22 ? -12.796 -50.533 56.159 1.00 22.87 20 ASP B N 1
ATOM 1890 C CA . ASP B 1 22 ? -12.851 -49.502 57.211 1.00 22.64 20 ASP B CA 1
ATOM 1891 C C . ASP B 1 22 ? -13.581 -48.187 56.868 1.00 22.47 20 ASP B C 1
ATOM 1892 O O . ASP B 1 22 ? -14.007 -47.497 57.779 1.00 23.10 20 ASP B O 1
ATOM 1897 N N . LEU B 1 23 ? -13.711 -47.824 55.590 1.00 21.80 21 LEU B N 1
ATOM 1898 C CA . LEU B 1 23 ? -14.242 -46.507 55.208 1.00 21.24 21 LEU B CA 1
ATOM 1899 C C . LEU B 1 23 ? -15.717 -46.604 54.849 1.00 21.05 21 LEU B C 1
ATOM 1900 O O . LEU B 1 23 ? -16.070 -47.345 53.930 1.00 20.85 21 LEU B O 1
ATOM 1905 N N . THR B 1 24 ? -16.577 -45.863 55.566 1.00 21.37 22 THR B N 1
ATOM 1906 C CA . THR B 1 24 ? -18.039 -46.009 55.411 1.00 21.41 22 THR B CA 1
ATOM 1907 C C . THR B 1 24 ? -18.585 -45.513 54.085 1.00 20.47 22 THR B C 1
ATOM 1908 O O . THR B 1 24 ? -19.673 -45.914 53.697 1.00 21.70 22 THR B O 1
ATOM 1912 N N . GLN B 1 25 ? -17.859 -44.654 53.382 1.00 19.73 23 GLN B N 1
ATOM 1913 C CA . GLN B 1 25 ? -18.348 -44.157 52.091 1.00 19.45 23 GLN B CA 1
ATOM 1914 C C . GLN B 1 25 ? -18.166 -45.165 50.930 1.00 19.22 23 GLN B C 1
ATOM 1915 O O . GLN B 1 25 ? -18.582 -44.885 49.807 1.00 19.10 23 GLN B O 1
ATOM 1921 N N . PHE B 1 26 ? -17.541 -46.312 51.192 1.00 18.99 24 PHE B N 1
ATOM 1922 C CA . PHE B 1 26 ? -17.366 -47.351 50.180 1.00 19.07 24 PHE B CA 1
ATOM 1923 C C . PHE B 1 26 ? -18.144 -48.602 50.551 1.00 19.43 24 PHE B C 1
ATOM 1924 O O . PHE B 1 26 ? -18.631 -48.718 51.668 1.00 20.22 24 PHE B O 1
ATOM 1932 N N . ALA B 1 27 ? -18.270 -49.526 49.608 1.00 19.89 25 ALA B N 1
ATOM 1933 C CA . ALA B 1 27 ? -18.946 -50.797 49.867 1.00 21.10 25 ALA B CA 1
ATOM 1934 C C . ALA B 1 27 ? -18.120 -51.618 50.856 1.00 22.44 25 ALA B C 1
ATOM 1935 O O . ALA B 1 27 ? -16.912 -51.800 50.672 1.00 21.57 25 ALA B O 1
ATOM 1937 N N . LYS B 1 28 ? -18.783 -52.096 51.903 1.00 24.27 26 LYS B N 1
ATOM 1938 C CA . LYS B 1 28 ? -18.145 -52.870 52.971 1.00 26.19 26 LYS B CA 1
ATOM 1939 C C . LYS B 1 28 ? -17.565 -54.199 52.479 1.00 26.16 26 LYS B C 1
ATOM 1940 O O . LYS B 1 28 ? -18.182 -54.922 51.688 1.00 25.90 26 LYS B O 1
ATOM 1946 N N . LEU B 1 29 ? -16.361 -54.497 52.948 1.00 26.57 27 LEU B N 1
ATOM 1947 C CA . LEU B 1 29 ? -15.707 -55.782 52.706 1.00 26.69 27 LEU B CA 1
ATOM 1948 C C . LEU B 1 29 ? -15.287 -56.305 54.069 1.00 25.54 27 LEU B C 1
ATOM 1949 O O . LEU B 1 29 ? -14.682 -55.560 54.839 1.00 25.25 27 LEU B O 1
ATOM 1954 N N . PRO B 1 30 ? -15.618 -57.567 54.394 1.00 25.00 28 PRO B N 1
ATOM 1955 C CA . PRO B 1 30 ? -15.036 -58.124 55.612 1.00 25.36 28 PRO B CA 1
ATOM 1956 C C . PRO B 1 30 ? -13.514 -57.987 55.592 1.00 25.13 28 PRO B C 1
ATOM 1957 O O . PRO B 1 30 ? -12.877 -58.257 54.572 1.00 25.09 28 PRO B O 1
ATOM 1961 N N . VAL B 1 31 ? -12.947 -57.550 56.708 1.00 25.98 29 VAL B N 1
ATOM 1962 C CA . VAL B 1 31 ? -11.505 -57.327 56.815 1.00 26.53 29 VAL B CA 1
ATOM 1963 C C . VAL B 1 31 ? -10.690 -58.602 56.538 1.00 26.41 29 VAL B C 1
ATOM 1964 O O . VAL B 1 31 ? -9.570 -58.527 56.058 1.00 25.72 29 VAL B O 1
ATOM 1968 N N . GLU B 1 32 ? -11.296 -59.759 56.799 1.00 27.76 30 GLU B N 1
ATOM 1969 C CA . GLU B 1 32 ? -10.714 -61.062 56.483 1.00 28.87 30 GLU B CA 1
ATOM 1970 C C . GLU B 1 32 ? -10.474 -61.291 54.986 1.00 28.79 30 GLU B C 1
ATOM 1971 O O . GLU B 1 32 ? -9.655 -62.139 54.621 1.00 30.23 30 GLU B O 1
ATOM 1977 N N . LEU B 1 33 ? -11.203 -60.574 54.129 1.00 26.93 31 LEU B N 1
ATOM 1978 C CA . LEU B 1 33 ? -11.084 -60.724 52.683 1.00 26.15 31 LEU B CA 1
ATOM 1979 C C . LEU B 1 33 ? -10.210 -59.669 52.032 1.00 26.21 31 LEU B C 1
ATOM 1980 O O . LEU B 1 33 ? -9.888 -59.788 50.856 1.00 25.96 31 LEU B O 1
ATOM 1985 N N . ALA B 1 34 ? -9.799 -58.655 52.792 1.00 26.53 32 ALA B N 1
ATOM 1986 C CA . ALA B 1 34 ? -8.943 -57.592 52.272 1.00 27.11 32 ALA B CA 1
ATOM 1987 C C . ALA B 1 34 ? -7.571 -58.062 51.753 1.00 28.41 32 ALA B C 1
ATOM 1988 O O . ALA B 1 34 ? -7.009 -57.405 50.878 1.00 28.78 32 ALA B O 1
ATOM 1990 N N . PRO B 1 35 ? -7.030 -59.186 52.283 1.00 29.30 33 PRO B N 1
ATOM 1991 C CA . PRO B 1 35 ? -5.818 -59.754 51.671 1.00 29.86 33 PRO B CA 1
ATOM 1992 C C . PRO B 1 35 ? -5.988 -60.327 50.269 1.00 30.25 33 PRO B C 1
ATOM 1993 O O . PRO B 1 35 ? -4.984 -60.544 49.594 1.00 30.46 33 PRO B O 1
ATOM 1997 N N . HIS B 1 36 ? -7.227 -60.577 49.840 1.00 30.67 34 HIS B N 1
ATOM 1998 C CA . HIS B 1 36 ? -7.502 -61.219 48.554 1.00 30.65 34 HIS B CA 1
ATOM 1999 C C . HIS B 1 36 ? -8.319 -60.377 47.581 1.00 28.60 34 HIS B C 1
ATOM 2000 O O . HIS B 1 36 ? -8.775 -60.908 46.575 1.00 28.96 34 HIS B O 1
ATOM 2007 N N . TRP B 1 37 ? -8.510 -59.086 47.864 1.00 26.95 35 TRP B N 1
ATOM 2008 C CA . TRP B 1 37 ? -9.260 -58.185 46.961 1.00 26.06 35 TRP B CA 1
ATOM 2009 C C . TRP B 1 37 ? -8.763 -56.742 47.099 1.00 25.56 35 TRP B C 1
ATOM 2010 O O . TRP B 1 37 ? -8.384 -56.325 48.198 1.00 26.35 35 TRP B O 1
ATOM 2021 N N . PRO B 1 38 ? -8.741 -55.977 45.995 1.00 25.49 36 PRO B N 1
ATOM 2022 C CA . PRO B 1 38 ? -8.327 -54.578 46.139 1.00 25.83 36 PRO B CA 1
ATOM 2023 C C . PRO B 1 38 ? -9.251 -53.799 47.079 1.00 25.53 36 PRO B C 1
ATOM 2024 O O . PRO B 1 38 ? -10.481 -53.967 47.020 1.00 25.32 36 PRO B O 1
ATOM 2028 N N . VAL B 1 39 ? -8.658 -52.988 47.952 1.00 24.28 37 VAL B N 1
ATOM 2029 C CA . VAL B 1 39 ? -9.423 -52.188 48.898 1.00 23.38 37 VAL B CA 1
ATOM 2030 C C . VAL B 1 39 ? -8.858 -50.783 49.000 1.00 23.33 37 VAL B C 1
ATOM 2031 O O . VAL B 1 39 ? -7.641 -50.601 48.956 1.00 23.78 37 VAL B O 1
ATOM 2035 N N . VAL B 1 40 ? -9.759 -49.810 49.124 1.00 22.50 38 VAL B N 1
ATOM 2036 C CA . VAL B 1 40 ? -9.411 -48.441 49.519 1.00 22.04 38 VAL B CA 1
ATOM 2037 C C . VAL B 1 40 ? -9.545 -48.342 51.045 1.00 22.02 38 VAL B C 1
ATOM 2038 O O . VAL B 1 40 ? -10.480 -48.879 51.631 1.00 21.75 38 VAL B O 1
ATOM 2042 N N . THR B 1 41 ? -8.589 -47.687 51.692 1.00 22.09 39 THR B N 1
ATOM 2043 C CA . THR B 1 41 ? -8.472 -47.779 53.147 1.00 22.90 39 THR B CA 1
ATOM 2044 C C . THR B 1 41 ? -7.644 -46.634 53.712 1.00 23.89 39 THR B C 1
ATOM 2045 O O . THR B 1 41 ? -6.979 -45.924 52.964 1.00 23.42 39 THR B O 1
ATOM 2049 N N . THR B 1 42 ? -7.724 -46.447 55.028 1.00 25.09 40 THR B N 1
ATOM 2050 C CA . THR B 1 42 ? -6.798 -45.570 55.745 1.00 26.71 40 THR B CA 1
ATOM 2051 C C . THR B 1 42 ? -5.785 -46.380 56.554 1.00 27.73 40 THR B C 1
ATOM 2052 O O . THR B 1 42 ? -4.981 -45.808 57.259 1.00 29.12 40 THR B O 1
ATOM 2056 N N . GLN B 1 43 ? -5.805 -47.703 56.427 1.00 29.79 41 GLN B N 1
ATOM 2057 C CA . GLN B 1 43 ? -4.899 -48.569 57.163 1.00 31.89 41 GLN B CA 1
ATOM 2058 C C . GLN B 1 43 ? -3.885 -49.137 56.187 1.00 31.79 41 GLN B C 1
ATOM 2059 O O . GLN B 1 43 ? -4.241 -49.943 55.320 1.00 29.43 41 GLN B O 1
ATOM 2065 N N . ASN B 1 44 ? -2.633 -48.686 56.307 1.00 31.46 42 ASN B N 1
ATOM 2066 C CA . ASN B 1 44 ? -1.538 -49.176 55.469 1.00 32.40 42 ASN B CA 1
ATOM 2067 C C . ASN B 1 44 ? -1.120 -50.578 55.915 1.00 33.64 42 ASN B C 1
ATOM 2068 O O . ASN B 1 44 ? -0.058 -50.777 56.503 1.00 35.92 42 ASN B O 1
ATOM 2073 N N . ASN B 1 45 ? -1.972 -51.554 55.629 1.00 33.74 43 ASN B N 1
ATOM 2074 C CA . ASN B 1 45 ? -1.757 -52.907 56.076 1.00 33.91 43 ASN B CA 1
ATOM 2075 C C . ASN B 1 45 ? -1.050 -53.669 54.973 1.00 35.90 43 ASN B C 1
ATOM 2076 O O . ASN B 1 45 ? -1.578 -53.800 53.863 1.00 34.38 43 ASN B O 1
ATOM 2081 N N . GLU B 1 46 ? 0.147 -54.168 55.281 1.00 38.29 44 GLU B N 1
ATOM 2082 C CA . GLU B 1 46 ? 0.989 -54.847 54.281 1.00 40.29 44 GLU B CA 1
ATOM 2083 C C . GLU B 1 46 ? 0.457 -56.206 53.875 1.00 38.62 44 GLU B C 1
ATOM 2084 O O . GLU B 1 46 ? 0.846 -56.726 52.832 1.00 37.43 44 GLU B O 1
ATOM 2090 N N . LYS B 1 47 ? -0.444 -56.766 54.682 1.00 38.46 45 LYS B N 1
ATOM 2091 C CA . LYS B 1 47 ? -1.152 -57.994 54.320 1.00 39.47 45 LYS B CA 1
ATOM 2092 C C . LYS B 1 47 ? -2.178 -57.823 53.190 1.00 38.33 45 LYS B C 1
ATOM 2093 O O . LYS B 1 47 ? -2.716 -58.825 52.717 1.00 37.81 45 LYS B O 1
ATOM 2099 N N . TRP B 1 48 ? -2.485 -56.580 52.790 1.00 35.02 46 TRP B N 1
ATOM 2100 C CA . TRP B 1 48 ? -3.419 -56.318 51.697 1.00 33.51 46 TRP B CA 1
ATOM 2101 C C . TRP B 1 48 ? -2.618 -55.808 50.500 1.00 33.02 46 TRP B C 1
ATOM 2102 O O . TRP B 1 48 ? -2.441 -54.603 50.338 1.00 32.50 46 TRP B O 1
ATOM 2113 N N . PRO B 1 49 ? -2.119 -56.733 49.653 1.00 33.71 47 PRO B N 1
ATOM 2114 C CA . PRO B 1 49 ? -1.150 -56.336 48.626 1.00 32.87 47 PRO B CA 1
ATOM 2115 C C . PRO B 1 49 ? -1.698 -55.348 47.594 1.00 32.75 47 PRO B C 1
ATOM 2116 O O . PRO B 1 49 ? -0.927 -54.538 47.052 1.00 31.18 47 PRO B O 1
ATOM 2120 N N . ASP B 1 50 ? -3.002 -55.427 47.322 1.00 32.27 48 ASP B N 1
ATOM 2121 C CA . ASP B 1 50 ? -3.675 -54.463 46.453 1.00 31.98 48 ASP B CA 1
ATOM 2122 C C . ASP B 1 50 ? -4.492 -53.506 47.310 1.00 29.52 48 ASP B C 1
ATOM 2123 O O . ASP B 1 50 ? -5.545 -53.867 47.830 1.00 27.30 48 ASP B O 1
ATOM 2128 N N . ARG B 1 51 ? -3.975 -52.293 47.483 1.00 27.23 49 ARG B N 1
ATOM 2129 C CA . ARG B 1 51 ? -4.632 -51.322 48.333 1.00 26.08 49 ARG B CA 1
ATOM 2130 C C . ARG B 1 51 ? -4.357 -49.898 47.905 1.00 25.28 49 ARG B C 1
ATOM 2131 O O . ARG B 1 51 ? -3.281 -49.593 47.376 1.00 25.35 49 ARG B O 1
ATOM 2139 N N . LEU B 1 52 ? -5.363 -49.049 48.114 1.00 23.63 50 LEU B N 1
ATOM 2140 C CA . LEU B 1 52 ? -5.267 -47.622 47.907 1.00 22.87 50 LEU B CA 1
ATOM 2141 C C . LEU B 1 52 ? -5.397 -47.025 49.287 1.00 22.50 50 LEU B C 1
ATOM 2142 O O . LEU B 1 52 ? -6.466 -47.089 49.896 1.00 21.96 50 LEU B O 1
ATOM 2147 N N . VAL B 1 53 ? -4.298 -46.479 49.798 1.00 22.61 51 VAL B N 1
ATOM 2148 C CA . VAL B 1 53 ? -4.251 -45.997 51.168 1.00 22.60 51 VAL B CA 1
ATOM 2149 C C . VAL B 1 53 ? -4.399 -44.487 51.151 1.00 23.11 51 VAL B C 1
ATOM 2150 O O . VAL B 1 53 ? -3.675 -43.802 50.422 1.00 24.06 51 VAL B O 1
ATOM 2154 N N . ALA B 1 54 ? -5.356 -43.977 51.924 1.00 23.06 52 ALA B N 1
ATOM 2155 C CA . ALA B 1 54 ? -5.494 -42.537 52.148 1.00 24.05 52 ALA B CA 1
ATOM 2156 C C . ALA B 1 54 ? -4.865 -42.193 53.493 1.00 23.76 52 ALA B C 1
ATOM 2157 O O . ALA B 1 54 ? -5.145 -42.871 54.474 1.00 23.38 52 ALA B O 1
ATOM 2159 N N . SER B 1 55 ? -4.022 -41.156 53.536 1.00 24.00 53 SER B N 1
ATOM 2160 C CA . SER B 1 55 ? -3.321 -40.780 54.773 1.00 24.88 53 SER B CA 1
ATOM 2161 C C . SER B 1 55 ? -3.141 -39.280 54.924 1.00 25.05 53 SER B C 1
ATOM 2162 O O . SER B 1 55 ? -3.129 -38.547 53.941 1.00 24.58 53 SER B O 1
ATOM 2165 N N . LEU B 1 56 ? -2.984 -38.838 56.171 1.00 26.90 54 LEU B N 1
ATOM 2166 C CA . LEU B 1 56 ? -2.709 -37.424 56.469 1.00 28.57 54 LEU B CA 1
ATOM 2167 C C . LEU B 1 56 ? -1.288 -37.009 56.062 1.00 29.23 54 LEU B C 1
ATOM 2168 O O . LEU B 1 56 ? -1.056 -35.856 55.718 1.00 28.47 54 LEU B O 1
ATOM 2173 N N . ARG B 1 57 ? -0.344 -37.942 56.131 1.00 30.77 55 ARG B N 1
ATOM 2174 C CA . ARG B 1 57 ? 1.060 -37.671 55.815 1.00 32.46 55 ARG B CA 1
ATOM 2175 C C . ARG B 1 57 ? 1.526 -38.666 54.756 1.00 31.46 55 ARG B C 1
ATOM 2176 O O . ARG B 1 57 ? 0.918 -39.744 54.624 1.00 29.84 55 ARG B O 1
ATOM 2184 N N . PRO B 1 58 ? 2.593 -38.321 53.993 1.00 30.88 56 PRO B N 1
ATOM 2185 C CA . PRO B 1 58 ? 3.088 -39.257 52.979 1.00 30.51 56 PRO B CA 1
ATOM 2186 C C . PRO B 1 58 ? 3.593 -40.532 53.626 1.00 30.99 56 PRO B C 1
ATOM 2187 O O . PRO B 1 58 ? 4.074 -40.497 54.754 1.00 31.72 56 PRO B O 1
ATOM 2191 N N . ILE B 1 59 ? 3.456 -41.647 52.928 1.00 32.10 57 ILE B N 1
ATOM 2192 C CA . ILE B 1 59 ? 3.975 -42.925 53.422 1.00 33.69 57 ILE B CA 1
ATOM 2193 C C . ILE B 1 59 ? 5.007 -43.569 52.490 1.00 34.52 57 ILE B C 1
ATOM 2194 O O . ILE B 1 59 ? 5.565 -44.606 52.826 1.00 38.35 57 ILE B O 1
ATOM 2199 N N . HIS B 1 60 ? 5.304 -42.921 51.362 1.00 35.07 58 HIS B N 1
ATOM 2200 C CA . HIS B 1 60 ? 6.137 -43.483 50.298 1.00 35.30 58 HIS B CA 1
ATOM 2201 C C . HIS B 1 60 ? 6.469 -42.355 49.330 1.00 35.59 58 HIS B C 1
ATOM 2202 O O . HIS B 1 60 ? 5.747 -41.355 49.276 1.00 34.62 58 HIS B O 1
ATOM 2209 N N . LYS B 1 61 ? 7.548 -42.516 48.564 1.00 36.97 59 LYS B N 1
ATOM 2210 C CA . LYS B 1 61 ? 7.932 -41.555 47.517 1.00 36.68 59 LYS B CA 1
ATOM 2211 C C . LYS B 1 61 ? 6.819 -41.296 46.500 1.00 37.11 59 LYS B C 1
ATOM 2212 O O . LYS B 1 61 ? 6.695 -40.179 45.990 1.00 38.03 59 LYS B O 1
ATOM 2214 N N . TYR B 1 62 ? 6.013 -42.320 46.216 1.00 36.93 60 TYR B N 1
ATOM 2215 C CA . TYR B 1 62 ? 4.934 -42.244 45.221 1.00 38.98 60 TYR B CA 1
ATOM 2216 C C . TYR B 1 62 ? 3.575 -41.822 45.799 1.00 36.25 60 TYR B C 1
ATOM 2217 O O . TYR B 1 62 ? 2.583 -41.803 45.069 1.00 33.68 60 TYR B O 1
ATOM 2226 N N . SER B 1 63 ? 3.533 -41.480 47.088 1.00 33.96 61 SER B N 1
ATOM 2227 C CA . SER B 1 63 ? 2.339 -40.911 47.700 1.00 32.68 61 SER B CA 1
ATOM 2228 C C . SER B 1 63 ? 1.991 -39.614 46.983 1.00 33.06 61 SER B C 1
ATOM 2229 O O . SER B 1 63 ? 2.840 -38.736 46.836 1.00 33.08 61 SER B O 1
ATOM 2232 N N . ARG B 1 64 ? 0.745 -39.518 46.530 1.00 33.07 62 ARG B N 1
ATOM 2233 C CA . ARG B 1 64 ? 0.248 -38.371 45.777 1.00 33.58 62 ARG B CA 1
ATOM 2234 C C . ARG B 1 64 ? -0.501 -37.434 46.723 1.00 31.88 62 ARG B C 1
ATOM 2235 O O . ARG B 1 64 ? -1.482 -37.834 47.345 1.00 29.99 62 ARG B O 1
ATOM 2243 N N . ALA B 1 65 ? -0.030 -36.193 46.821 1.00 30.64 63 ALA B N 1
ATOM 2244 C CA . ALA B 1 65 ? -0.728 -35.139 47.546 1.00 30.47 63 ALA B CA 1
ATOM 2245 C C . ALA B 1 65 ? -1.951 -34.727 46.745 1.00 30.04 63 ALA B C 1
ATOM 2246 O O . ALA B 1 65 ? -1.814 -34.281 45.608 1.00 31.48 63 ALA B O 1
ATOM 2248 N N . CYS B 1 66 ? -3.141 -34.883 47.332 1.00 28.48 64 CYS B N 1
ATOM 2249 C CA . CYS B 1 66 ? -4.385 -34.465 46.687 1.00 26.87 64 CYS B CA 1
ATOM 2250 C C . CYS B 1 66 ? -4.793 -33.111 47.262 1.00 25.76 64 CYS B C 1
ATOM 2251 O O . CYS B 1 66 ? -5.382 -33.022 48.333 1.00 25.97 64 CYS B O 1
ATOM 2254 N N . ILE B 1 67 ? -4.453 -32.061 46.528 1.00 24.83 65 ILE B N 1
ATOM 2255 C CA . ILE B 1 67 ? -4.497 -30.693 47.026 1.00 24.06 65 ILE B CA 1
ATOM 2256 C C . ILE B 1 67 ? -5.804 -30.044 46.610 1.00 22.54 65 ILE B C 1
ATOM 2257 O O . ILE B 1 67 ? -6.221 -30.161 45.457 1.00 23.15 65 ILE B O 1
ATOM 2262 N N . GLY B 1 68 ? -6.457 -29.381 47.564 1.00 21.10 66 GLY B N 1
ATOM 2263 C CA . GLY B 1 68 ? -7.744 -28.717 47.334 1.00 19.92 66 GLY B CA 1
ATOM 2264 C C . GLY B 1 68 ? -8.901 -29.650 47.017 1.00 19.46 66 GLY B C 1
ATOM 2265 O O . GLY B 1 68 ? -9.942 -29.199 46.532 1.00 19.25 66 GLY B O 1
ATOM 2266 N N . ALA B 1 69 ? -8.726 -30.946 47.289 1.00 19.23 67 ALA B N 1
ATOM 2267 C CA . ALA B 1 69 ? -9.733 -31.955 46.979 1.00 19.01 67 ALA B CA 1
ATOM 2268 C C . ALA B 1 69 ? -10.780 -31.970 48.086 1.00 18.64 67 ALA B C 1
ATOM 2269 O O . ALA B 1 69 ? -10.450 -31.776 49.262 1.00 18.81 67 ALA B O 1
ATOM 2271 N N . GLY B 1 70 ? -12.034 -32.197 47.708 1.00 17.63 68 GLY B N 1
ATOM 2272 C CA . GLY B 1 70 ? -13.053 -32.568 48.673 1.00 17.53 68 GLY B CA 1
ATOM 2273 C C . GLY B 1 70 ? -12.649 -33.879 49.302 1.00 17.30 68 GLY B C 1
ATOM 2274 O O . GLY B 1 70 ? -11.942 -34.682 48.685 1.00 17.70 68 GLY B O 1
ATOM 2275 N N . TYR B 1 71 ? -13.057 -34.088 50.544 1.00 17.04 69 TYR B N 1
ATOM 2276 C CA . TYR B 1 71 ? -12.687 -35.291 51.275 1.00 16.81 69 TYR B CA 1
ATOM 2277 C C . TYR B 1 71 ? -13.680 -35.609 52.374 1.00 17.04 69 TYR B C 1
ATOM 2278 O O . TYR B 1 71 ? -14.575 -34.810 52.678 1.00 16.56 69 TYR B O 1
ATOM 2287 N N . MET B 1 72 ? -13.514 -36.790 52.954 1.00 17.51 70 MET B N 1
ATOM 2288 C CA . MET B 1 72 ? -14.339 -37.217 54.049 1.00 17.94 70 MET B CA 1
ATOM 2289 C C . MET B 1 72 ? -13.501 -37.594 55.251 1.00 17.60 70 MET B C 1
ATOM 2290 O O . MET B 1 72 ? -12.384 -38.111 55.110 1.00 17.27 70 MET B O 1
ATOM 2295 N N . VAL B 1 73 ? -14.038 -37.265 56.426 1.00 17.05 71 VAL B N 1
ATOM 2296 C CA . VAL B 1 73 ? -13.547 -37.748 57.709 1.00 16.79 71 VAL B CA 1
ATOM 2297 C C . VAL B 1 73 ? -14.744 -38.404 58.365 1.00 16.62 71 VAL B C 1
ATOM 2298 O O . VAL B 1 73 ? -15.739 -37.735 58.662 1.00 16.13 71 VAL B O 1
ATOM 2302 N N . GLY B 1 74 ? -14.663 -39.719 58.546 1.00 16.48 72 GLY B N 1
ATOM 2303 C CA . GLY B 1 74 ? -15.807 -40.510 58.977 1.00 16.67 72 GLY B CA 1
ATOM 2304 C C . GLY B 1 74 ? -17.001 -40.245 58.069 1.00 16.47 72 GLY B C 1
ATOM 2305 O O . GLY B 1 74 ? -16.876 -40.332 56.859 1.00 16.07 72 GLY B O 1
ATOM 2306 N N . PRO B 1 75 ? -18.151 -39.861 58.645 1.00 16.51 73 PRO B N 1
ATOM 2307 C CA . PRO B 1 75 ? -19.345 -39.650 57.841 1.00 16.28 73 PRO B CA 1
ATOM 2308 C C . PRO B 1 75 ? -19.431 -38.255 57.229 1.00 15.88 73 PRO B C 1
ATOM 2309 O O . PRO B 1 75 ? -20.386 -37.972 56.525 1.00 16.58 73 PRO B O 1
ATOM 2313 N N . SER B 1 76 ? -18.469 -37.384 57.510 1.00 15.14 74 SER B N 1
ATOM 2314 C CA . SER B 1 76 ? -18.614 -35.977 57.198 1.00 14.78 74 SER B CA 1
ATOM 2315 C C . SER B 1 76 ? -17.775 -35.597 55.989 1.00 14.81 74 SER B C 1
ATOM 2316 O O . SER B 1 76 ? -16.593 -35.955 55.899 1.00 14.13 74 SER B O 1
ATOM 2319 N N . VAL B 1 77 ? -18.395 -34.833 55.101 1.00 14.71 75 VAL B N 1
ATOM 2320 C CA . VAL B 1 77 ? -17.728 -34.253 53.952 1.00 15.52 75 VAL B CA 1
ATOM 2321 C C . VAL B 1 77 ? -17.096 -32.906 54.314 1.00 16.04 75 VAL B C 1
ATOM 2322 O O . VAL B 1 77 ? -17.729 -32.077 54.966 1.00 16.11 75 VAL B O 1
ATOM 2326 N N . PHE B 1 78 ? -15.861 -32.699 53.864 1.00 16.72 76 PHE B N 1
ATOM 2327 C CA . PHE B 1 78 ? -15.159 -31.432 54.007 1.00 17.20 76 PHE B CA 1
ATOM 2328 C C . PHE B 1 78 ? -14.796 -30.882 52.646 1.00 17.72 76 PHE B C 1
ATOM 2329 O O . PHE B 1 78 ? -14.442 -31.624 51.730 1.00 18.09 76 PHE B O 1
ATOM 2337 N N . LEU B 1 79 ? -14.896 -29.569 52.533 1.00 18.01 77 LEU B N 1
ATOM 2338 C CA . LEU B 1 79 ? -14.549 -28.860 51.313 1.00 18.54 77 LEU B CA 1
ATOM 2339 C C . LEU B 1 79 ? -13.038 -28.831 51.144 1.00 19.41 77 LEU B C 1
ATOM 2340 O O . LEU B 1 79 ? -12.301 -28.787 52.121 1.00 19.98 77 LEU B O 1
ATOM 2345 N N . GLY B 1 80 ? -12.574 -28.872 49.901 1.00 19.66 78 GLY B N 1
ATOM 2346 C CA . GLY B 1 80 ? -11.170 -28.659 49.622 1.00 19.56 78 GLY B CA 1
ATOM 2347 C C . GLY B 1 80 ? -10.766 -27.266 50.063 1.00 19.73 78 GLY B C 1
ATOM 2348 O O . GLY B 1 80 ? -11.565 -26.334 49.994 1.00 18.29 78 GLY B O 1
ATOM 2349 N N . THR B 1 81 ? -9.536 -27.137 50.552 1.00 20.49 79 THR B N 1
ATOM 2350 C CA . THR B 1 81 ? -8.948 -25.828 50.817 1.00 21.06 79 THR B CA 1
ATOM 2351 C C . THR B 1 81 ? -7.848 -25.634 49.775 1.00 20.98 79 THR B C 1
ATOM 2352 O O . THR B 1 81 ? -6.912 -26.425 49.734 1.00 21.62 79 THR B O 1
ATOM 2356 N N . PRO B 1 82 ? -7.963 -24.605 48.913 1.00 21.78 80 PRO B N 1
ATOM 2357 C CA . PRO B 1 82 ? -6.928 -24.359 47.900 1.00 21.96 80 PRO B CA 1
ATOM 2358 C C . PRO B 1 82 ? -5.535 -24.328 48.505 1.00 22.93 80 PRO B C 1
ATOM 2359 O O . PRO B 1 82 ? -5.336 -23.722 49.556 1.00 23.64 80 PRO B O 1
ATOM 2363 N N . GLY B 1 83 ? -4.600 -25.018 47.870 1.00 23.21 81 GLY B N 1
ATOM 2364 C CA . GLY B 1 83 ? -3.220 -25.046 48.326 1.00 23.93 81 GLY B CA 1
ATOM 2365 C C . GLY B 1 83 ? -2.929 -25.922 49.533 1.00 24.10 81 GLY B C 1
ATOM 2366 O O . GLY B 1 83 ? -1.791 -25.978 49.961 1.00 25.42 81 GLY B O 1
ATOM 2367 N N . VAL B 1 84 ? -3.928 -26.625 50.062 1.00 23.55 82 VAL B N 1
ATOM 2368 C CA . VAL B 1 84 ? -3.755 -27.463 51.241 1.00 23.29 82 VAL B CA 1
ATOM 2369 C C . VAL B 1 84 ? -4.025 -28.900 50.843 1.00 23.21 82 VAL B C 1
ATOM 2370 O O . VAL B 1 84 ? -4.997 -29.179 50.145 1.00 23.24 82 VAL B O 1
ATOM 2374 N N . VAL B 1 85 ? -3.141 -29.801 51.261 1.00 23.47 83 VAL B N 1
ATOM 2375 C CA . VAL B 1 85 ? -3.317 -31.221 51.009 1.00 24.05 83 VAL B CA 1
ATOM 2376 C C . VAL B 1 85 ? -4.518 -31.715 51.806 1.00 23.66 83 VAL B C 1
ATOM 2377 O O . VAL B 1 85 ? -4.538 -31.612 53.027 1.00 24.31 83 VAL B O 1
ATOM 2381 N N . SER B 1 86 ? -5.521 -32.226 51.100 1.00 22.32 84 SER B N 1
ATOM 2382 C CA . SER B 1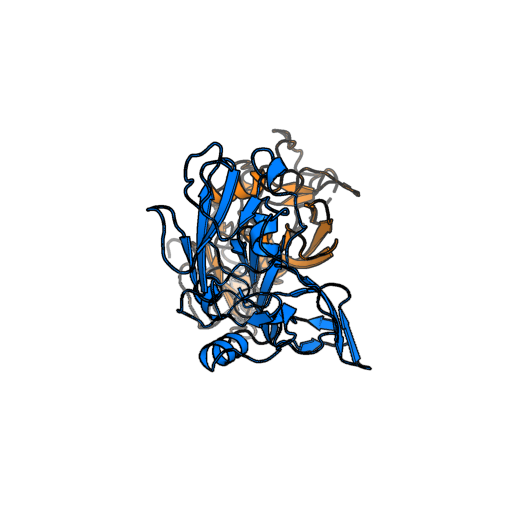 86 ? -6.689 -32.846 51.727 1.00 21.49 84 SER B CA 1
ATOM 2383 C C . SER B 1 86 ? -6.317 -34.221 52.288 1.00 21.28 84 SER B C 1
ATOM 2384 O O . SER B 1 86 ? -6.617 -34.554 53.432 1.00 21.41 84 SER B O 1
ATOM 2387 N N . TYR B 1 87 ? -5.663 -35.024 51.465 1.00 20.80 85 TYR B N 1
ATOM 2388 C CA . TYR B 1 87 ? -5.185 -36.337 51.880 1.00 20.38 85 TYR B CA 1
ATOM 2389 C C . TYR B 1 87 ? -4.116 -36.763 50.905 1.00 21.06 85 TYR B C 1
ATOM 2390 O O . TYR B 1 87 ? -4.073 -36.249 49.791 1.00 21.21 85 TYR B O 1
ATOM 2399 N N . TYR B 1 88 ? -3.274 -37.707 51.320 1.00 22.06 86 TYR B N 1
ATOM 2400 C CA . TYR B 1 88 ? -2.340 -38.374 50.411 1.00 22.74 86 TYR B CA 1
ATOM 2401 C C . TYR B 1 88 ? -2.954 -39.680 49.940 1.00 22.62 86 TYR B C 1
ATOM 2402 O O . TYR B 1 88 ? -3.670 -40.324 50.696 1.00 21.98 86 TYR B O 1
ATOM 2411 N N . LEU B 1 89 ? -2.688 -40.047 48.687 1.00 23.43 87 LEU B N 1
ATOM 2412 C CA . LEU B 1 89 ? -3.054 -41.358 48.145 1.00 24.47 87 LEU B CA 1
ATOM 2413 C C . LEU B 1 89 ? -1.806 -42.129 47.788 1.00 25.63 87 LEU B C 1
ATOM 2414 O O . LEU B 1 89 ? -0.929 -41.597 47.105 1.00 25.67 87 LEU B O 1
ATOM 2419 N N . THR B 1 90 ? -1.738 -43.381 48.241 1.00 26.52 88 THR B N 1
ATOM 2420 C CA . THR B 1 90 ? -0.662 -44.293 47.874 1.00 27.00 88 THR B CA 1
ATOM 2421 C C . THR B 1 90 ? -1.283 -45.591 47.371 1.00 28.34 88 THR B C 1
ATOM 2422 O O . THR B 1 90 ? -1.987 -46.298 48.121 1.00 27.54 88 THR B O 1
ATOM 2426 N N . LYS B 1 91 ? -1.045 -45.885 46.091 1.00 29.03 89 LYS B N 1
ATOM 2427 C CA . LYS B 1 91 ? -1.601 -47.071 45.443 1.00 30.07 89 LYS B CA 1
ATOM 2428 C C . LYS B 1 91 ? -0.585 -48.210 45.461 1.00 30.85 89 LYS B C 1
ATOM 2429 O O . LYS B 1 91 ? 0.496 -48.083 44.907 1.00 30.88 89 LYS B O 1
ATOM 2435 N N . PHE B 1 92 ? -0.955 -49.323 46.083 1.00 31.87 90 PHE B N 1
ATOM 2436 C CA . PHE B 1 92 ? -0.135 -50.521 46.100 1.00 32.19 90 PHE B CA 1
ATOM 2437 C C . PHE B 1 92 ? -0.768 -51.562 45.187 1.00 34.51 90 PHE B C 1
ATOM 2438 O O . PHE B 1 92 ? -1.984 -51.776 45.229 1.00 32.80 90 PHE B O 1
ATOM 2446 N N . VAL B 1 93 ? 0.063 -52.180 44.349 1.00 36.25 91 VAL B N 1
ATOM 2447 C CA . VAL B 1 93 ? -0.344 -53.281 43.479 1.00 37.90 91 VAL B CA 1
ATOM 2448 C C . VAL B 1 93 ? 0.644 -54.419 43.716 1.00 40.33 91 VAL B C 1
ATOM 2449 O O . VAL B 1 93 ? 1.842 -54.255 43.479 1.00 40.07 91 VAL B O 1
ATOM 2453 N N . LYS B 1 94 ? 0.137 -55.550 44.214 1.00 43.13 92 LYS B N 1
ATOM 2454 C CA . LYS B 1 94 ? 0.956 -56.706 44.605 1.00 44.57 92 LYS B CA 1
ATOM 2455 C C . LYS B 1 94 ? 2.080 -56.318 45.573 1.00 43.93 92 LYS B C 1
ATOM 2456 O O . LYS B 1 94 ? 3.217 -56.764 45.440 1.00 45.73 92 LYS B O 1
ATOM 2462 N N . GLY B 1 95 ? 1.749 -55.460 46.534 1.00 41.36 93 GLY B N 1
ATOM 2463 C CA . GLY B 1 95 ? 2.689 -55.014 47.555 1.00 40.60 93 GLY B CA 1
ATOM 2464 C C . GLY B 1 95 ? 3.593 -53.855 47.163 1.00 39.52 93 GLY B C 1
ATOM 2465 O O . GLY B 1 95 ? 4.275 -53.301 48.027 1.00 38.72 93 GLY B O 1
ATOM 2466 N N . GLU B 1 96 ? 3.586 -53.472 45.883 1.00 39.48 94 GLU B N 1
ATOM 2467 C CA . GLU B 1 96 ? 4.478 -52.442 45.359 1.00 41.17 94 GLU B CA 1
ATOM 2468 C C . GLU B 1 96 ? 3.739 -51.145 45.037 1.00 38.20 94 GLU B C 1
ATOM 2469 O O . GLU B 1 96 ? 2.771 -51.147 44.286 1.00 34.07 94 GLU B O 1
ATOM 2475 N N . ALA B 1 97 ? 4.221 -50.038 45.594 1.00 37.91 95 ALA B N 1
ATOM 2476 C CA . ALA B 1 97 ? 3.652 -48.725 45.308 1.00 38.15 95 ALA B CA 1
ATOM 2477 C C . ALA B 1 97 ? 3.816 -48.364 43.833 1.00 38.47 95 ALA B C 1
ATOM 2478 O O . ALA B 1 97 ? 4.823 -48.702 43.214 1.00 38.42 95 ALA B O 1
ATOM 2480 N N . GLN B 1 98 ? 2.811 -47.692 43.279 1.00 40.43 96 GLN B N 1
ATOM 2481 C CA . GLN B 1 98 ? 2.781 -47.316 41.866 1.00 42.05 96 GLN B CA 1
ATOM 2482 C C . GLN B 1 98 ? 2.664 -45.809 41.768 1.00 42.20 96 GLN B C 1
ATOM 2483 O O . GLN B 1 98 ? 2.046 -45.173 42.619 1.00 42.03 96 GLN B O 1
ATOM 2489 N N . LEU B 1 99 ? 3.245 -45.247 40.716 1.00 42.70 97 LEU B N 1
ATOM 2490 C CA . LEU B 1 99 ? 3.115 -43.827 40.428 1.00 42.41 97 LEU B CA 1
ATOM 2491 C C . LEU B 1 99 ? 1.676 -43.561 40.000 1.00 40.28 97 LEU B C 1
ATOM 2492 O O . LEU B 1 99 ? 1.160 -44.243 39.120 1.00 40.98 97 LEU B O 1
ATOM 2497 N N . LEU B 1 100 ? 1.022 -42.598 40.638 1.00 37.32 98 LEU B N 1
ATOM 2498 C CA . LEU B 1 100 ? -0.328 -42.209 40.233 1.00 35.97 98 LEU B CA 1
ATOM 2499 C C . LEU B 1 100 ? -0.225 -41.048 39.262 1.00 34.36 98 LEU B C 1
ATOM 2500 O O . LEU B 1 100 ? 0.708 -40.267 39.344 1.00 32.36 98 LEU B O 1
ATOM 2505 N N . PRO B 1 101 ? -1.191 -40.928 38.342 1.00 34.70 99 PRO B N 1
ATOM 2506 C CA . PRO B 1 101 ? -1.174 -39.784 37.438 1.00 35.87 99 PRO B CA 1
ATOM 2507 C C . PRO B 1 101 ? -1.559 -38.479 38.134 1.00 36.80 99 PRO B C 1
ATOM 2508 O O . PRO B 1 101 ? -2.060 -38.488 39.264 1.00 37.39 99 PRO B O 1
ATOM 2512 N N . GLU B 1 102 ? -1.269 -37.364 37.473 1.00 37.16 100 GLU B N 1
ATOM 2513 C CA . GLU B 1 102 ? -1.706 -36.050 37.939 1.00 36.39 100 GLU B CA 1
ATOM 2514 C C . GLU B 1 102 ? -3.187 -35.884 37.595 1.00 33.20 100 GLU B C 1
ATOM 2515 O O . GLU B 1 102 ? -3.703 -36.527 36.687 1.00 32.77 100 GLU B O 1
ATOM 2520 N N . THR B 1 103 ? -3.869 -35.032 38.345 1.00 30.61 101 THR B N 1
ATOM 2521 C CA . THR B 1 103 ? -5.277 -34.728 38.085 1.00 28.29 101 THR B CA 1
ATOM 2522 C C . THR B 1 103 ? -5.655 -33.445 38.798 1.00 26.39 101 THR B C 1
ATOM 2523 O O . THR B 1 103 ? -4.975 -33.038 39.734 1.00 26.36 101 THR B O 1
ATOM 2527 N N . VAL B 1 104 ? -6.713 -32.793 38.332 1.00 25.59 102 VAL B N 1
ATOM 2528 C CA . VAL B 1 104 ? -7.393 -31.791 39.152 1.00 25.54 102 VAL B CA 1
ATOM 2529 C C . VAL B 1 104 ? -8.514 -32.503 39.933 1.00 23.86 102 VAL B C 1
ATOM 2530 O O . VAL B 1 104 ? -8.936 -33.604 39.564 1.00 21.18 102 VAL B O 1
ATOM 2534 N N . PHE B 1 105 ? -8.984 -31.862 41.000 1.00 22.86 103 PHE B N 1
ATOM 2535 C CA . PHE B 1 105 ? -9.948 -32.471 41.913 1.00 22.59 103 PHE B CA 1
ATOM 2536 C C . PHE B 1 105 ? -11.224 -31.653 42.055 1.00 22.66 103 PHE B C 1
ATOM 2537 O O . PHE B 1 105 ? -11.200 -30.425 42.015 1.00 22.33 103 PHE B O 1
ATOM 2545 N N . SER B 1 106 ? -12.338 -32.365 42.218 1.00 21.93 104 SER B N 1
ATOM 2546 C CA . SER B 1 106 ? -13.586 -31.772 42.662 1.00 21.96 104 SER B CA 1
ATOM 2547 C C . SER B 1 106 ? -13.431 -31.383 44.145 1.00 20.99 104 SER B C 1
ATOM 2548 O O . SER B 1 106 ? -12.660 -32.004 44.883 1.00 21.59 104 SER B O 1
ATOM 2551 N N . THR B 1 107 ? -14.142 -30.336 44.553 1.00 19.39 105 THR B N 1
ATOM 2552 C CA . THR B 1 107 ? -13.931 -29.663 45.836 1.00 18.45 105 THR B CA 1
ATOM 2553 C C . THR B 1 107 ? -14.826 -30.129 47.005 1.00 18.18 105 THR B C 1
ATOM 2554 O O . THR B 1 107 ? -14.652 -29.670 48.139 1.00 16.35 105 THR B O 1
ATOM 2558 N N . GLY B 1 108 ? -15.784 -31.018 46.722 1.00 18.09 106 GLY B N 1
ATOM 2559 C CA . GLY B 1 108 ? -16.736 -31.478 47.719 1.00 17.71 106 GLY B CA 1
ATOM 2560 C C . GLY B 1 108 ? -17.978 -30.613 47.864 1.00 17.39 106 GLY B C 1
ATOM 2561 O O . GLY B 1 108 ? -18.881 -30.951 48.645 1.00 17.46 106 GLY B O 1
ATOM 2562 N N . ARG B 1 109 ? -18.052 -29.507 47.132 1.00 16.82 107 ARG B N 1
ATOM 2563 C CA . ARG B 1 109 ? -19.203 -28.618 47.251 1.00 17.79 107 ARG B CA 1
ATOM 2564 C C . ARG B 1 109 ? -20.523 -29.255 46.794 1.00 18.40 107 ARG B C 1
ATOM 2565 O O . ARG B 1 109 ? -21.566 -29.001 47.395 1.00 18.53 107 ARG B O 1
ATOM 2573 N N . ILE B 1 110 ? -20.468 -30.087 45.758 1.00 18.51 108 ILE B N 1
ATOM 2574 C CA . ILE B 1 110 ? -21.660 -30.769 45.249 1.00 19.09 108 ILE B CA 1
ATOM 2575 C C . ILE B 1 110 ? -22.307 -31.615 46.353 1.00 20.53 108 ILE B C 1
ATOM 2576 O O . ILE B 1 110 ? -23.518 -31.522 46.579 1.00 20.42 108 ILE B O 1
ATOM 2581 N N . GLU B 1 111 ? -21.483 -32.377 47.068 1.00 21.20 109 GLU B N 1
ATOM 2582 C CA . GLU B 1 111 ? -21.948 -33.306 48.103 1.00 21.49 109 GLU B CA 1
ATOM 2583 C C . GLU B 1 111 ? -22.692 -32.632 49.256 1.00 22.06 109 GLU B C 1
ATOM 2584 O O . GLU B 1 111 ? -23.643 -33.201 49.767 1.00 21.52 109 GLU B O 1
ATOM 2590 N N . VAL B 1 112 ? -22.270 -31.427 49.644 1.00 22.40 110 VAL B N 1
ATOM 2591 C CA . VAL B 1 112 ? -22.905 -30.682 50.740 1.00 23.26 110 VAL B CA 1
ATOM 2592 C C . VAL B 1 112 ? -23.810 -29.526 50.262 1.00 24.77 110 VAL B C 1
ATOM 2593 O O . VAL B 1 112 ? -24.202 -28.669 51.053 1.00 23.59 110 VAL B O 1
ATOM 2597 N N . ASP B 1 113 ? -24.128 -29.515 48.971 1.00 27.23 111 ASP B N 1
ATOM 2598 C CA . ASP B 1 113 ? -24.937 -28.484 48.341 1.00 30.23 111 ASP B CA 1
ATOM 2599 C C . ASP B 1 113 ? -24.434 -27.059 48.561 1.00 28.83 111 ASP B C 1
ATOM 2600 O O . ASP B 1 113 ? -25.224 -26.129 48.690 1.00 29.05 111 ASP B O 1
ATOM 2605 N N . CYS B 1 114 ? -23.114 -26.891 48.574 1.00 27.81 112 CYS B N 1
ATOM 2606 C CA . CYS B 1 114 ? -22.501 -25.574 48.738 1.00 27.73 112 CYS B CA 1
ATOM 2607 C C . CYS B 1 114 ? -22.442 -24.833 47.390 1.00 27.18 112 CYS B C 1
ATOM 2608 O O . CYS B 1 114 ? -21.960 -25.378 46.387 1.00 26.24 112 CYS B O 1
ATOM 2611 N N . ARG B 1 115 ? -22.934 -23.596 47.378 1.00 27.01 113 ARG B N 1
ATOM 2612 C CA . ARG B 1 115 ? -23.005 -22.772 46.159 1.00 27.06 113 ARG B CA 1
ATOM 2613 C C . ARG B 1 115 ? -22.037 -21.588 46.214 1.00 26.99 113 ARG B C 1
ATOM 2614 O O . ARG B 1 115 ? -22.083 -20.722 45.348 1.00 28.10 113 ARG B O 1
ATOM 2622 N N . GLU B 1 116 ? -21.163 -21.566 47.222 1.00 26.96 114 GLU B N 1
ATOM 2623 C CA . GLU B 1 116 ? -20.284 -20.429 47.506 1.00 27.14 114 GLU B CA 1
ATOM 2624 C C . GLU B 1 116 ? -18.907 -20.587 46.844 1.00 25.65 114 GLU B C 1
ATOM 2625 O O . GLU B 1 116 ? -18.438 -21.703 46.608 1.00 23.31 114 GLU B O 1
ATOM 2629 N N . TYR B 1 117 ? -18.258 -19.454 46.574 1.00 25.47 115 TYR B N 1
ATOM 2630 C CA . TYR B 1 117 ? -16.861 -19.447 46.127 1.00 25.22 115 TYR B CA 1
ATOM 2631 C C . TYR B 1 117 ? -15.959 -19.826 47.296 1.00 24.51 115 TYR B C 1
ATOM 2632 O O . TYR B 1 117 ? -16.269 -19.517 48.440 1.00 23.46 115 TYR B O 1
ATOM 2641 N N . LEU B 1 118 ? -14.856 -20.507 47.007 1.00 24.82 116 LEU B N 1
ATOM 2642 C CA . LEU B 1 118 ? -13.925 -20.912 48.058 1.00 25.14 116 LEU B CA 1
ATOM 2643 C C . LEU B 1 118 ? -13.097 -19.743 48.590 1.00 26.00 116 LEU B C 1
ATOM 2644 O O . LEU B 1 118 ? -12.624 -19.797 49.719 1.00 26.16 116 LEU B O 1
ATOM 2649 N N . ASP B 1 119 ? -12.938 -18.695 47.780 1.00 26.80 117 ASP B N 1
ATOM 2650 C CA . ASP B 1 119 ? -12.154 -17.516 48.147 1.00 27.99 117 ASP B CA 1
ATOM 2651 C C . ASP B 1 119 ? -12.382 -16.403 47.120 1.00 29.54 117 ASP B C 1
ATOM 2652 O O . ASP B 1 119 ? -13.117 -16.597 46.144 1.00 29.54 117 ASP B O 1
ATOM 2657 N N . ASP B 1 120 ? -11.744 -15.252 47.328 1.00 31.59 118 ASP B N 1
ATOM 2658 C CA . ASP B 1 120 ? -11.856 -14.119 46.390 1.00 33.32 118 ASP B CA 1
ATOM 2659 C C . ASP B 1 120 ? -11.222 -14.406 45.039 1.00 31.05 118 ASP B C 1
ATOM 2660 O O . ASP B 1 120 ? -11.720 -13.933 44.027 1.00 32.07 118 ASP B O 1
ATOM 2665 N N . ARG B 1 121 ? -10.126 -15.164 45.020 1.00 29.68 119 ARG B N 1
ATOM 2666 C CA . ARG B 1 121 ? -9.481 -15.536 43.761 1.00 28.33 119 ARG B CA 1
ATOM 2667 C C . ARG B 1 121 ? -10.470 -16.253 42.825 1.00 28.50 119 ARG B C 1
ATOM 2668 O O . ARG B 1 121 ? -10.564 -15.903 41.651 1.00 27.05 119 ARG B O 1
ATOM 2676 N N . GLU B 1 122 ? -11.210 -17.237 43.353 1.00 27.74 120 GLU B N 1
ATOM 2677 C CA . GLU B 1 122 ? -12.233 -17.932 42.564 1.00 27.15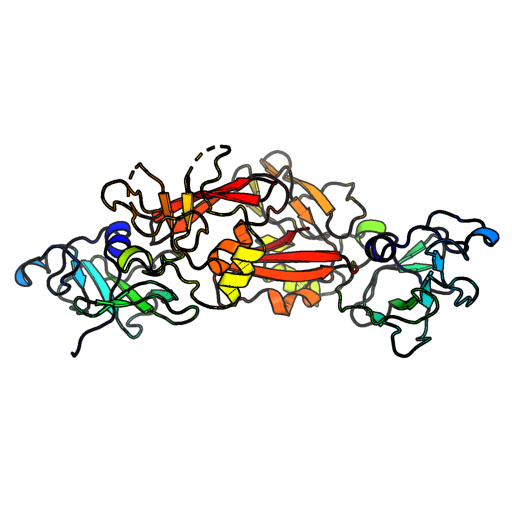 120 GLU B CA 1
ATOM 2678 C C . GLU B 1 122 ? -13.326 -16.968 42.096 1.00 27.42 120 GLU B C 1
ATOM 2679 O O . GLU B 1 122 ? -13.736 -17.018 40.943 1.00 26.73 120 GLU B O 1
ATOM 2685 N N . ARG B 1 123 ? -13.782 -16.099 42.992 1.00 28.63 121 ARG B N 1
ATOM 2686 C CA . ARG B 1 123 ? -14.788 -15.083 42.657 1.00 32.30 121 ARG B CA 1
ATOM 2687 C C . ARG B 1 123 ? -14.352 -14.203 41.477 1.00 32.63 121 ARG B C 1
ATOM 2688 O O . ARG B 1 123 ? -15.145 -13.934 40.574 1.00 32.00 121 ARG B O 1
ATOM 2696 N N . GLU B 1 124 ? -13.085 -13.793 41.488 1.00 33.02 122 GLU B N 1
ATOM 2697 C CA . GLU B 1 124 ? -12.496 -12.971 40.429 1.00 34.36 122 GLU B CA 1
ATOM 2698 C C . GLU B 1 124 ? -12.412 -13.712 39.089 1.00 34.49 122 GLU B C 1
ATOM 2699 O O . GLU B 1 124 ? -12.701 -13.131 38.040 1.00 35.13 122 GLU B O 1
ATOM 2702 N N . VAL B 1 125 ? -12.036 -14.991 39.117 1.00 34.57 123 VAL B N 1
ATOM 2703 C CA . VAL B 1 125 ? -12.018 -15.819 37.894 1.00 33.66 123 VAL B CA 1
ATOM 2704 C C . VAL B 1 125 ? -13.416 -15.918 37.262 1.00 34.44 123 VAL B C 1
ATOM 2705 O O . VAL B 1 125 ? -13.557 -15.793 36.042 1.00 34.34 123 VAL B O 1
ATOM 2709 N N . ALA B 1 126 ? -14.432 -16.140 38.095 1.00 34.04 124 ALA B N 1
ATOM 2710 C CA . ALA B 1 126 ? -15.826 -16.221 37.631 1.00 34.88 124 ALA B CA 1
ATOM 2711 C C . ALA B 1 126 ? -16.279 -14.927 36.976 1.00 35.31 124 ALA B C 1
ATOM 2712 O O . ALA B 1 126 ? -16.913 -14.947 35.919 1.00 36.60 124 ALA B O 1
ATOM 2714 N N . ALA B 1 127 ? -15.951 -13.813 37.625 1.00 35.01 125 ALA B N 1
ATOM 2715 C CA . ALA B 1 127 ? -16.263 -12.477 37.130 1.00 34.78 125 ALA B CA 1
ATOM 2716 C C . ALA B 1 127 ? -15.624 -12.219 35.765 1.00 35.08 125 ALA B C 1
ATOM 2717 O O . ALA B 1 127 ? -16.256 -11.628 34.890 1.00 36.33 125 ALA B O 1
ATOM 2719 N N . SER B 1 128 ? -14.386 -12.679 35.587 1.00 35.06 126 SER B N 1
ATOM 2720 C CA . SER B 1 128 ? -13.651 -12.484 34.333 1.00 35.51 126 SER B CA 1
ATOM 2721 C C . SER B 1 128 ? -14.130 -13.405 33.201 1.00 36.05 126 SER B C 1
ATOM 2722 O O . SER B 1 128 ? -13.857 -13.136 32.024 1.00 35.66 126 SER B O 1
ATOM 2725 N N . LEU B 1 129 ? -14.812 -14.494 33.559 1.00 35.13 127 LEU B N 1
ATOM 2726 C CA . LEU B 1 129 ? -15.314 -15.469 32.598 1.00 35.03 127 LEU B CA 1
ATOM 2727 C C . LEU B 1 129 ? -16.817 -15.717 32.822 1.00 35.41 127 LEU B C 1
ATOM 2728 O O . LEU B 1 129 ? -17.208 -16.776 33.307 1.00 35.18 127 LEU B O 1
ATOM 2733 N N . PRO B 1 130 ? -17.672 -14.742 32.454 1.00 36.25 128 PRO B N 1
ATOM 2734 C CA . PRO B 1 130 ? -19.099 -14.841 32.791 1.00 36.89 128 PRO B CA 1
ATOM 2735 C C . PRO B 1 130 ? -19.911 -15.859 31.976 1.00 37.35 128 PRO B C 1
ATOM 2736 O O . PRO B 1 130 ? -21.091 -16.063 32.275 1.00 36.46 128 PRO B O 1
ATOM 2740 N N . HIS B 1 131 ? -19.309 -16.456 30.947 1.00 37.69 129 HIS B N 1
ATOM 2741 C CA . HIS B 1 131 ? -19.976 -17.472 30.135 1.00 39.12 129 HIS B CA 1
ATOM 2742 C C . HIS B 1 131 ? -19.362 -18.862 30.296 1.00 35.83 129 HIS B C 1
ATOM 2743 O O . HIS B 1 131 ? -19.701 -19.787 29.551 1.00 35.16 129 HIS B O 1
ATOM 2750 N N . ALA B 1 132 ? -18.492 -19.012 31.294 1.00 32.87 130 ALA B N 1
ATOM 2751 C CA . ALA B 1 132 ? -17.942 -20.317 31.653 1.00 32.71 130 ALA B CA 1
ATOM 2752 C C . ALA B 1 132 ? -18.848 -20.996 32.691 1.00 31.07 130 ALA B C 1
ATOM 2753 O O . ALA B 1 132 ? -19.040 -20.471 33.785 1.00 30.83 130 ALA B O 1
ATOM 2755 N N . PHE B 1 133 ? -19.401 -22.151 32.332 1.00 30.50 131 PHE B N 1
ATOM 2756 C CA . PHE B 1 133 ? -20.160 -23.010 33.262 1.00 30.16 131 PHE B CA 1
ATOM 2757 C C . PHE B 1 133 ? -21.414 -22.346 33.859 1.00 31.45 131 PHE B C 1
ATOM 2758 O O . PHE B 1 133 ? -21.637 -22.372 35.081 1.00 31.10 131 PHE B O 1
ATOM 2766 N N . ILE B 1 134 ? -22.224 -21.751 32.987 1.00 32.76 132 ILE B N 1
ATOM 2767 C CA . ILE B 1 134 ? -23.506 -21.158 33.375 1.00 34.46 132 ILE B CA 1
ATOM 2768 C C . ILE B 1 134 ? -24.647 -21.683 32.491 1.00 36.43 132 ILE B C 1
ATOM 2769 O O . ILE B 1 134 ? -25.655 -20.998 32.290 1.00 36.73 132 ILE B O 1
ATOM 2774 N N . GLY B 1 135 ? -24.487 -22.899 31.969 1.00 37.35 133 GLY B N 1
ATOM 2775 C CA . GLY B 1 135 ? -25.505 -23.528 31.148 1.00 39.51 133 GLY B CA 1
ATOM 2776 C C . GLY B 1 135 ? -25.586 -23.121 29.685 1.00 42.43 133 GLY B C 1
ATOM 2777 O O . GLY B 1 135 ? -26.467 -23.624 28.986 1.00 42.20 133 GLY B O 1
ATOM 2778 N N . ASP B 1 136 ? -24.702 -22.229 29.214 1.00 44.56 134 ASP B N 1
ATOM 2779 C CA . ASP B 1 136 ? -24.630 -21.883 27.779 1.00 48.28 134 ASP B CA 1
ATOM 2780 C C . ASP B 1 136 ? -24.165 -23.095 26.985 1.00 50.18 134 ASP B C 1
ATOM 2781 O O . ASP B 1 136 ? -23.176 -23.724 27.359 1.00 52.34 134 ASP B O 1
ATOM 2786 N N . VAL B 1 137 ? -24.872 -23.405 25.897 1.00 52.86 135 VAL B N 1
ATOM 2787 C CA . VAL B 1 137 ? -24.502 -24.488 24.968 1.00 56.65 135 VAL B CA 1
ATOM 2788 C C . VAL B 1 137 ? -24.607 -23.952 23.532 1.00 59.07 135 VAL B C 1
ATOM 2789 O O . VAL B 1 137 ? -25.419 -23.060 23.262 1.00 60.64 135 VAL B O 1
ATOM 2793 N N . LYS B 1 138 ? -23.796 -24.493 22.619 1.00 59.89 136 LYS B N 1
ATOM 2794 C CA . LYS B 1 138 ? -23.795 -24.067 21.204 1.00 58.47 136 LYS B CA 1
ATOM 2795 C C . LYS B 1 138 ? -24.640 -24.993 20.324 1.00 58.60 136 LYS B C 1
ATOM 2796 O O . LYS B 1 138 ? -24.664 -26.208 20.519 1.00 59.04 136 LYS B O 1
ATOM 2802 N N . GLY B 1 144 ? -27.275 -28.056 29.765 1.00 34.98 142 GLY B N 1
ATOM 2803 C CA . GLY B 1 144 ? -26.009 -27.348 29.921 1.00 35.31 142 GLY B CA 1
ATOM 2804 C C . GLY B 1 144 ? -25.154 -27.754 31.117 1.00 34.55 142 GLY B C 1
ATOM 2805 O O . GLY B 1 144 ? -25.543 -28.593 31.933 1.00 36.17 142 GLY B O 1
ATOM 2806 N N . CYS B 1 145 ? -23.984 -27.126 31.211 1.00 32.42 143 CYS B N 1
ATOM 2807 C CA . CYS B 1 145 ? -23.009 -27.395 32.262 1.00 30.88 143 CYS B CA 1
ATOM 2808 C C . CYS B 1 145 ? -22.912 -26.230 33.232 1.00 28.96 143 CYS B C 1
ATOM 2809 O O . CYS B 1 145 ? -22.666 -25.100 32.808 1.00 28.74 143 CYS B O 1
ATOM 2812 N N . HIS B 1 146 ? -23.092 -26.513 34.526 1.00 25.80 144 HIS B N 1
ATOM 2813 C CA . HIS B 1 146 ? -23.054 -25.479 35.558 1.00 24.86 144 HIS B CA 1
ATOM 2814 C C . HIS B 1 146 ? -21.977 -25.733 36.583 1.00 23.26 144 HIS B C 1
ATOM 2815 O O . HIS B 1 146 ? -21.801 -26.857 37.042 1.00 24.01 144 HIS B O 1
ATOM 2822 N N . HIS B 1 147 ? -21.283 -24.668 36.963 1.00 22.38 145 HIS B N 1
ATOM 2823 C CA . HIS B 1 147 ? -20.500 -24.665 38.181 1.00 21.75 145 HIS B CA 1
ATOM 2824 C C . HIS B 1 147 ? -21.486 -24.524 39.336 1.00 21.02 145 HIS B C 1
ATOM 2825 O O . HIS B 1 147 ? -22.536 -23.914 39.181 1.00 19.91 145 HIS B O 1
ATOM 2832 N N . VAL B 1 148 ? -21.138 -25.069 40.492 1.00 21.13 146 VAL B N 1
ATOM 2833 C CA . VAL B 1 148 ? -21.961 -24.897 41.704 1.00 21.31 146 VAL B CA 1
ATOM 2834 C C . VAL B 1 148 ? -22.240 -23.444 42.075 1.00 21.14 146 VAL B C 1
ATOM 2835 O O . VAL B 1 148 ? -23.228 -23.163 42.748 1.00 21.00 146 VAL B O 1
ATOM 2839 N N . THR B 1 149 ? -21.355 -22.538 41.665 1.00 21.91 147 THR B N 1
ATOM 2840 C CA . THR B 1 149 ? -21.507 -21.105 41.904 1.00 22.61 147 THR B CA 1
ATOM 2841 C C . THR B 1 149 ? -22.308 -20.394 40.811 1.00 23.27 147 THR B C 1
ATOM 2842 O O . THR B 1 149 ? -22.506 -19.197 40.909 1.00 22.83 147 THR B O 1
ATOM 2846 N N . SER B 1 150 ? -22.769 -21.112 39.783 1.00 24.03 148 SER B N 1
ATOM 2847 C CA . SER B 1 150 ? -23.523 -20.491 38.693 1.00 25.67 148 SER B CA 1
ATOM 2848 C C . SER B 1 150 ? -24.676 -19.610 39.191 1.00 27.06 148 SER B C 1
ATOM 2849 O O . SER B 1 150 ? -25.485 -20.036 40.013 1.00 26.61 148 SER B O 1
ATOM 2852 N N . ARG B 1 151 ? -24.729 -18.379 38.685 1.00 30.01 149 ARG B N 1
ATOM 2853 C CA . ARG B 1 151 ? -25.845 -17.452 38.960 1.00 32.20 149 ARG B CA 1
ATOM 2854 C C . ARG B 1 151 ? -27.236 -18.001 38.587 1.00 31.04 149 ARG B C 1
ATOM 2855 O O . ARG B 1 151 ? -28.227 -17.557 39.151 1.00 30.43 149 ARG B O 1
ATOM 2862 N N . TYR B 1 152 ? -27.307 -18.953 37.655 1.00 30.49 150 TYR B N 1
ATOM 2863 C CA . TYR B 1 152 ? -28.586 -19.527 37.218 1.00 30.41 150 TYR B CA 1
ATOM 2864 C C . TYR B 1 152 ? -28.995 -20.858 37.871 1.00 29.95 150 TYR B C 1
ATOM 2865 O O . TYR B 1 152 ? -30.080 -21.357 37.575 1.00 29.07 150 TYR B O 1
ATOM 2874 N N . LEU B 1 153 ? -28.169 -21.422 38.756 1.00 29.63 151 LEU B N 1
ATOM 2875 C CA . LEU B 1 153 ? -28.574 -22.616 39.519 1.00 30.43 151 LEU B CA 1
ATOM 2876 C C . LEU B 1 153 ? -29.662 -22.269 40.518 1.00 30.23 151 LEU B C 1
ATOM 2877 O O . LEU B 1 153 ? -29.423 -21.439 41.396 1.00 29.25 151 LEU B O 1
ATOM 2882 N N . PRO B 1 154 ? -30.838 -22.927 40.422 1.00 29.78 152 PRO B N 1
ATOM 2883 C CA . PRO B 1 154 ? -31.835 -22.729 41.467 1.00 31.16 152 PRO B CA 1
ATOM 2884 C C . PRO B 1 154 ? -31.408 -23.354 42.791 1.00 32.56 152 PRO B C 1
ATOM 2885 O O . PRO B 1 154 ? -30.577 -24.275 42.805 1.00 31.51 152 PRO B O 1
ATOM 2889 N N . ARG B 1 155 ? -31.995 -22.864 43.881 1.00 34.22 153 ARG B N 1
ATOM 2890 C CA . ARG B 1 155 ? -31.724 -23.386 45.221 1.00 37.02 153 ARG B CA 1
ATOM 2891 C C . ARG B 1 155 ? -32.014 -24.883 45.278 1.00 35.51 153 ARG B C 1
ATOM 2892 O O . ARG B 1 155 ? -31.164 -25.664 45.691 1.00 34.42 153 ARG B O 1
ATOM 2900 N N . VAL B 1 156 ? -33.203 -25.276 44.832 1.00 35.20 154 VAL B N 1
ATOM 2901 C CA . VAL B 1 156 ? -33.598 -26.684 44.844 1.00 36.40 154 VAL B CA 1
ATOM 2902 C C . VAL B 1 156 ? -33.275 -27.329 43.495 1.00 36.48 154 VAL B C 1
ATOM 2903 O O . VAL B 1 156 ? -33.884 -27.001 42.477 1.00 35.04 154 VAL B O 1
ATOM 2907 N N . LEU B 1 157 ? -32.281 -28.216 43.508 1.00 38.39 155 LEU B N 1
ATOM 2908 C CA . LEU B 1 157 ? -31.940 -29.070 42.376 1.00 40.51 155 LEU B CA 1
ATOM 2909 C C . LEU B 1 157 ? -32.378 -30.494 42.706 1.00 42.51 155 LEU B C 1
ATOM 2910 O O . LEU B 1 157 ? -31.938 -31.032 43.717 1.00 45.43 155 LEU B O 1
ATOM 2915 N N . PRO B 1 158 ? -33.229 -31.116 41.868 1.00 44.07 156 PRO B N 1
ATOM 2916 C CA . PRO B 1 158 ? -33.466 -32.553 42.074 1.00 45.28 156 PRO B CA 1
ATOM 2917 C C . PRO B 1 158 ? -32.221 -33.377 41.716 1.00 46.43 156 PRO B C 1
ATOM 2918 O O . PRO B 1 158 ? -31.858 -33.480 40.539 1.00 46.51 156 PRO B O 1
ATOM 2922 N N . LYS B 1 159 ? -31.580 -33.939 42.743 1.00 48.27 157 LYS B N 1
ATOM 2923 C CA . LYS B 1 159 ? -30.289 -34.630 42.608 1.00 48.88 157 LYS B CA 1
ATOM 2924 C C . LYS B 1 159 ? -30.336 -35.778 41.605 1.00 47.29 157 LYS B C 1
ATOM 2925 O O . LYS B 1 159 ? -29.414 -35.939 40.816 1.00 45.15 157 LYS B O 1
ATOM 2927 N N . GLU B 1 160 ? -31.425 -36.548 41.646 1.00 47.96 158 GLU B N 1
ATOM 2928 C CA . GLU B 1 160 ? -31.654 -37.707 40.761 1.00 48.48 158 GLU B CA 1
ATOM 2929 C C . GLU B 1 160 ? -31.376 -37.489 39.266 1.00 47.03 158 GLU B C 1
ATOM 2930 O O . GLU B 1 160 ? -30.930 -38.411 38.583 1.00 45.76 158 GLU B O 1
ATOM 2935 N N . SER B 1 161 ? -31.636 -36.280 38.776 1.00 45.74 159 SER B N 1
ATOM 2936 C CA . SER B 1 161 ? -31.521 -35.962 37.352 1.00 46.93 159 SER B CA 1
ATOM 2937 C C . SER B 1 161 ? -30.237 -35.198 36.954 1.00 43.91 159 SER B C 1
ATOM 2938 O O . SER B 1 161 ? -30.109 -34.777 35.800 1.00 44.41 159 SER B O 1
ATOM 2941 N N . VAL B 1 162 ? -29.286 -35.043 37.878 1.00 39.98 160 VAL B N 1
ATOM 2942 C CA . VAL B 1 162 ? -28.066 -34.257 37.620 1.00 37.18 160 VAL B CA 1
ATOM 2943 C C . VAL B 1 162 ? -26.868 -35.166 37.323 1.00 34.64 160 VAL B C 1
ATOM 2944 O O . VAL B 1 162 ? -26.578 -36.086 38.082 1.00 33.61 160 VAL B O 1
ATOM 2948 N N . ALA B 1 163 ? -26.174 -34.897 36.221 1.00 33.15 161 ALA B N 1
ATOM 2949 C CA . ALA B 1 163 ? -24.949 -35.618 35.883 1.00 31.82 161 ALA B CA 1
ATOM 2950 C C . ALA B 1 163 ? -23.749 -34.844 36.444 1.00 31.29 161 ALA B C 1
ATOM 2951 O O . ALA B 1 163 ? -23.592 -33.662 36.172 1.00 33.28 161 ALA B O 1
ATOM 2953 N N . VAL B 1 164 ? -22.915 -35.507 37.234 1.00 30.31 162 VAL B N 1
ATOM 2954 C CA . VAL B 1 164 ? -21.737 -34.879 37.832 1.00 29.59 162 VAL B CA 1
ATOM 2955 C C . VAL B 1 164 ? -20.518 -35.092 36.924 1.00 29.20 162 VAL B C 1
ATOM 2956 O O . VAL B 1 164 ? -20.218 -36.221 36.540 1.00 27.43 162 VAL B O 1
ATOM 2960 N N . VAL B 1 165 ? -19.815 -34.000 36.618 1.00 29.62 163 VAL B N 1
ATOM 2961 C CA . VAL B 1 165 ? -18.582 -34.048 35.835 1.00 31.13 163 VAL B CA 1
ATOM 2962 C C . VAL B 1 165 ? -17.505 -34.687 36.701 1.00 31.94 163 VAL B C 1
ATOM 2963 O O . VAL B 1 165 ? -17.279 -34.248 37.829 1.00 31.54 163 VAL B O 1
ATOM 2967 N N . GLY B 1 166 ? -16.819 -35.678 36.138 1.00 33.05 164 GLY B N 1
ATOM 2968 C CA . GLY B 1 166 ? -15.927 -36.569 36.889 1.00 35.19 164 GLY B CA 1
ATOM 2969 C C . GLY B 1 166 ? -16.641 -37.826 37.362 1.00 36.19 164 GLY B C 1
ATOM 2970 O O . GLY B 1 166 ? -16.022 -38.676 37.996 1.00 36.44 164 GLY B O 1
ATOM 2971 N N . VAL B 1 167 ? -17.915 -37.949 36.973 1.00 37.99 165 VAL B N 1
ATOM 2972 C CA . VAL B 1 167 ? -18.919 -38.868 37.541 1.00 39.89 165 VAL B CA 1
ATOM 2973 C C . VAL B 1 167 ? -18.630 -39.388 38.938 1.00 40.14 165 VAL B C 1
ATOM 2974 O O . VAL B 1 167 ? -18.977 -38.717 39.908 1.00 40.65 165 VAL B O 1
ATOM 2978 N N . ALA B 1 176 ? -29.834 -35.848 31.006 1.00 40.94 174 ALA B N 1
ATOM 2979 C CA . ALA B 1 176 ? -29.815 -35.292 32.355 1.00 39.86 174 ALA B CA 1
ATOM 2980 C C . ALA B 1 176 ? -30.286 -33.848 32.353 1.00 38.17 174 ALA B C 1
ATOM 2981 O O . ALA B 1 176 ? -30.253 -33.169 31.330 1.00 39.01 174 ALA B O 1
ATOM 2983 N N . LEU B 1 177 ? -30.706 -33.400 33.531 1.00 37.93 175 LEU B N 1
ATOM 2984 C CA . LEU B 1 177 ? -31.154 -32.029 33.784 1.00 36.46 175 LEU B CA 1
ATOM 2985 C C . LEU B 1 177 ? -30.045 -31.020 33.496 1.00 35.92 175 LEU B C 1
ATOM 2986 O O . LEU B 1 177 ? -30.275 -29.988 32.861 1.00 35.28 175 LEU B O 1
ATOM 2991 N N . CYS B 1 178 ? -28.851 -31.318 33.996 1.00 33.57 176 CYS B N 1
ATOM 2992 C CA . CYS B 1 178 ? -27.644 -30.568 33.657 1.00 32.42 176 CYS B CA 1
ATOM 2993 C C . CYS B 1 178 ? -26.439 -31.407 34.022 1.00 31.62 176 CYS B C 1
ATOM 2994 O O . CYS B 1 178 ? -26.580 -32.461 34.660 1.00 32.82 176 CYS B O 1
ATOM 2997 N N . THR B 1 179 ? -25.262 -30.940 33.620 1.00 29.75 177 THR B N 1
ATOM 2998 C CA . THR B 1 179 ? -24.014 -31.467 34.160 1.00 29.76 177 THR B CA 1
ATOM 2999 C C . THR B 1 179 ? -23.491 -30.466 35.192 1.00 27.84 177 THR B C 1
ATOM 3000 O O . THR B 1 179 ? -23.679 -29.265 35.043 1.00 27.01 177 THR B O 1
ATOM 3004 N N . LEU B 1 180 ? -22.857 -30.975 36.242 1.00 26.03 178 LEU B N 1
ATOM 3005 C CA . LEU B 1 180 ? -22.506 -30.161 37.393 1.00 25.19 178 LEU B CA 1
ATOM 3006 C C . LEU B 1 180 ? -21.043 -30.373 37.766 1.00 23.32 178 LEU B C 1
ATOM 3007 O O . LEU B 1 180 ? -20.561 -31.504 37.762 1.00 22.33 178 LEU B O 1
ATOM 3012 N N . THR B 1 181 ? -20.353 -29.273 38.067 1.00 21.99 179 THR B N 1
ATOM 3013 C CA . THR B 1 181 ? -18.949 -29.301 38.488 1.00 21.78 179 THR B CA 1
ATOM 3014 C C . THR B 1 181 ? -18.698 -28.313 39.642 1.00 20.66 179 THR B C 1
ATOM 3015 O O . THR B 1 181 ? -19.372 -27.279 39.760 1.00 19.32 179 THR B O 1
ATOM 3019 N N . ASP B 1 182 ? -17.740 -28.651 40.498 1.00 20.34 180 ASP B N 1
ATOM 3020 C CA . ASP B 1 182 ? -17.314 -27.737 41.566 1.00 20.77 180 ASP B CA 1
ATOM 3021 C C . ASP B 1 182 ? -15.796 -27.554 41.598 1.00 20.94 180 ASP B C 1
ATOM 3022 O O . ASP B 1 182 ? -15.213 -27.256 42.641 1.00 20.91 180 ASP B O 1
ATOM 3027 N N . VAL B 1 183 ? -15.161 -27.704 40.437 1.00 21.42 181 VAL B N 1
ATOM 3028 C CA . VAL B 1 183 ? -13.711 -27.553 40.342 1.00 21.70 181 VAL B CA 1
ATOM 3029 C C . VAL B 1 183 ? -13.382 -26.125 40.757 1.00 20.13 181 VAL B C 1
ATOM 3030 O O . VAL B 1 183 ? -14.125 -25.204 40.444 1.00 19.88 181 VAL B O 1
ATOM 3034 N N . TYR B 1 184 ? -12.312 -25.967 41.526 1.00 19.89 182 TYR B N 1
ATOM 3035 C CA . TYR B 1 184 ? -11.803 -24.647 41.905 1.00 19.56 182 TYR B CA 1
ATOM 3036 C C . TYR B 1 184 ? -11.443 -23.931 40.590 1.00 19.23 182 TYR B C 1
ATOM 3037 O O . TYR B 1 184 ? -10.644 -24.439 39.803 1.00 18.56 182 TYR B O 1
ATOM 3046 N N . LEU B 1 185 ? -12.111 -22.822 40.304 1.00 19.39 183 LEU B N 1
ATOM 3047 C CA . LEU B 1 185 ? -11.978 -22.173 38.989 1.00 20.66 183 LEU B CA 1
ATOM 3048 C C . LEU B 1 185 ? -10.534 -21.807 38.593 1.00 21.29 183 LEU B C 1
ATOM 3049 O O . LEU B 1 185 ? -10.169 -21.975 37.421 1.00 21.64 183 LEU B O 1
ATOM 3054 N N . PRO B 1 186 ? -9.704 -21.344 39.551 1.00 21.71 184 PRO B N 1
ATOM 3055 C CA . PRO B 1 186 ? -8.295 -21.091 39.218 1.00 22.99 184 PRO B CA 1
ATOM 3056 C C . PRO B 1 186 ? -7.499 -22.278 38.682 1.00 23.47 184 PRO B C 1
ATOM 3057 O O . PRO B 1 186 ? -6.529 -22.041 37.970 1.00 24.32 184 PRO B O 1
ATOM 3061 N N . ASP B 1 187 ? -7.897 -23.516 39.008 1.00 23.50 185 ASP B N 1
ATOM 3062 C CA . ASP B 1 187 ? -7.335 -24.725 38.372 1.00 23.66 185 ASP B CA 1
ATOM 3063 C C . ASP B 1 187 ? -7.728 -24.896 36.898 1.00 24.08 185 ASP B C 1
ATOM 3064 O O . ASP B 1 187 ? -7.126 -25.714 36.197 1.00 23.69 185 ASP B O 1
ATOM 3069 N N . LEU B 1 188 ? -8.772 -24.202 36.451 1.00 24.06 186 LEU B N 1
ATOM 3070 C CA . LEU B 1 188 ? -9.216 -24.266 35.063 1.00 25.19 186 LEU B CA 1
ATOM 3071 C C . LEU B 1 188 ? -8.926 -22.991 34.275 1.00 25.62 186 LEU B C 1
ATOM 3072 O O . LEU B 1 188 ? -9.117 -22.974 33.061 1.00 24.72 186 LEU B O 1
ATOM 3077 N N . GLU B 1 189 ? -8.451 -21.942 34.946 1.00 25.70 187 GLU B N 1
ATOM 3078 C CA . GLU B 1 189 ? -8.358 -20.618 34.336 1.00 27.70 187 GLU B CA 1
ATOM 3079 C C . GLU B 1 189 ? -7.467 -20.600 33.083 1.00 28.30 187 GLU B C 1
ATOM 3080 O O . GLU B 1 189 ? -7.823 -19.974 32.077 1.00 26.35 187 GLU B O 1
ATOM 3086 N N . ALA B 1 190 ? -6.340 -21.312 33.147 1.00 28.46 188 ALA B N 1
ATOM 3087 C CA . ALA B 1 190 ? -5.417 -21.417 32.013 1.00 29.33 188 ALA B CA 1
ATOM 3088 C C . ALA B 1 190 ? -6.091 -21.975 30.759 1.00 29.93 188 ALA B C 1
ATOM 3089 O O . ALA B 1 190 ? -5.755 -21.576 29.647 1.00 31.19 188 ALA B O 1
ATOM 3091 N N . TYR B 1 191 ? -7.051 -22.875 30.954 1.00 29.71 189 TYR B N 1
ATOM 3092 C CA . TYR B 1 191 ? -7.798 -23.494 29.856 1.00 29.49 189 TYR B CA 1
ATOM 3093 C C . TYR B 1 191 ? -8.860 -22.565 29.256 1.00 29.87 189 TYR B C 1
ATOM 3094 O O . TYR B 1 191 ? -9.155 -22.645 28.073 1.00 29.52 189 TYR B O 1
ATOM 3103 N N . LEU B 1 192 ? -9.442 -21.700 30.077 1.00 30.11 190 LEU B N 1
ATOM 3104 C CA . LEU B 1 192 ? -10.665 -20.987 29.708 1.00 31.04 190 LEU B CA 1
ATOM 3105 C C . LEU B 1 192 ? -10.485 -19.741 28.842 1.00 32.41 190 LEU B C 1
ATOM 3106 O O . LEU B 1 192 ? -11.473 -19.226 28.320 1.00 31.83 190 LEU B O 1
ATOM 3111 N N . HIS B 1 193 ? -9.256 -19.240 28.719 1.00 34.08 191 HIS B N 1
ATOM 3112 C CA . HIS B 1 193 ? -8.960 -18.156 27.783 1.00 36.10 191 HIS B CA 1
ATOM 3113 C C . HIS B 1 193 ? -8.266 -18.796 26.591 1.00 38.60 191 HIS B C 1
ATOM 3114 O O . HIS B 1 193 ? -7.169 -19.335 26.753 1.00 39.57 191 HIS B O 1
ATOM 3121 N N . PRO B 1 194 ? -8.907 -18.773 25.401 1.00 40.81 192 PRO B N 1
ATOM 3122 C CA . PRO B 1 194 ? -8.321 -19.433 24.217 1.00 41.78 192 PRO B CA 1
ATOM 3123 C C . PRO B 1 194 ? -7.020 -18.782 23.730 1.00 40.33 192 PRO B C 1
ATOM 3124 O O . PRO B 1 194 ? -6.990 -17.569 23.498 1.00 40.06 192 PRO B O 1
ATOM 3128 N N . GLU B 1 195 ? -5.966 -19.588 23.596 1.00 38.85 193 GLU B N 1
ATOM 3129 C CA . GLU B 1 195 ? -4.713 -19.165 22.950 1.00 39.53 193 GLU B CA 1
ATOM 3130 C C . GLU B 1 195 ? -4.960 -18.502 21.575 1.00 39.48 193 GLU B C 1
ATOM 3131 O O . GLU B 1 195 ? -4.545 -17.366 21.338 1.00 37.45 193 GLU B O 1
ATOM 3137 N N . THR B 1 196 ? -5.625 -19.232 20.685 1.00 39.46 194 THR B N 1
ATOM 3138 C CA . THR B 1 196 ? -5.967 -18.721 19.350 1.00 41.59 194 THR B CA 1
ATOM 3139 C C . THR B 1 196 ? -7.400 -19.035 18.928 1.00 41.19 194 THR B C 1
ATOM 3140 O O . THR B 1 196 ? -8.110 -18.146 18.477 1.00 44.32 194 THR B O 1
ATOM 3144 N N . GLN B 1 197 ? -7.823 -20.284 19.102 1.00 41.35 195 GLN B N 1
ATOM 3145 C CA . GLN B 1 197 ? -9.072 -20.795 18.527 1.00 41.65 195 GLN B CA 1
ATOM 3146 C C . GLN B 1 197 ? -9.911 -21.556 19.561 1.00 41.03 195 GLN B C 1
ATOM 3147 O O . GLN B 1 197 ? -9.458 -21.795 20.686 1.00 38.74 195 GLN B O 1
ATOM 3153 N N . SER B 1 198 ? -11.127 -21.935 19.158 1.00 38.68 196 SER B N 1
ATOM 3154 C CA . SER B 1 198 ? -11.955 -22.881 19.911 1.00 37.78 196 SER B CA 1
ATOM 3155 C C . SER B 1 198 ? -11.227 -24.215 20.066 1.00 37.24 196 SER B C 1
ATOM 3156 O O . SER B 1 198 ? -10.530 -24.647 19.160 1.00 37.18 196 SER B O 1
ATOM 3159 N N . LYS B 1 199 ? -11.387 -24.856 21.219 1.00 37.08 197 LYS B N 1
ATOM 3160 C CA . LYS B 1 199 ? -10.577 -26.027 21.568 1.00 38.16 197 LYS B CA 1
ATOM 3161 C C . LYS B 1 199 ? -11.302 -26.949 22.538 1.00 37.87 197 LYS B C 1
ATOM 3162 O O . LYS B 1 199 ? -11.988 -26.488 23.453 1.00 37.30 197 LYS B O 1
ATOM 3168 N N . CYS B 1 200 ? -11.123 -28.250 22.329 1.00 37.65 198 CYS B N 1
ATOM 3169 C CA . CYS B 1 200 ? -11.639 -29.274 23.217 1.00 38.20 198 CYS B CA 1
ATOM 3170 C C . CYS B 1 200 ? -10.444 -29.939 23.904 1.00 36.85 198 CYS B C 1
ATOM 3171 O O . CYS B 1 200 ? -9.697 -30.696 23.277 1.00 36.12 198 CYS B O 1
ATOM 3174 N N . TRP B 1 201 ? -10.247 -29.620 25.185 1.00 35.28 199 TRP B N 1
ATOM 3175 C CA . TRP B 1 201 ? -9.122 -30.155 25.963 1.00 34.21 199 TRP B CA 1
ATOM 3176 C C . TRP B 1 201 ? -9.431 -31.538 26.507 1.00 36.25 199 TRP B C 1
ATOM 3177 O O . TRP B 1 201 ? -10.550 -31.789 26.946 1.00 37.08 199 TRP B O 1
ATOM 3188 N N . LYS B 1 202 ? -8.435 -32.419 26.477 1.00 38.86 200 LYS B N 1
ATOM 3189 C CA . LYS B 1 202 ? -8.456 -33.669 27.234 1.00 41.80 200 LYS B CA 1
ATOM 3190 C C . LYS B 1 202 ? -7.778 -33.364 28.558 1.00 41.02 200 LYS B C 1
ATOM 3191 O O . LYS B 1 202 ? -6.670 -32.831 28.574 1.00 41.35 200 LYS B O 1
ATOM 3197 N N . MET B 1 203 ? -8.442 -33.680 29.665 1.00 41.00 201 MET B N 1
ATOM 3198 C CA . MET B 1 203 ? -7.856 -33.471 30.991 1.00 40.18 201 MET B CA 1
ATOM 3199 C C . MET B 1 203 ? -8.368 -34.480 32.013 1.00 37.69 201 MET B C 1
ATOM 3200 O O . MET B 1 203 ? -9.384 -35.140 31.800 1.00 37.29 201 MET B O 1
ATOM 3205 N N . MET B 1 204 ? -7.644 -34.576 33.123 1.00 36.28 202 MET B N 1
ATOM 3206 C CA . MET B 1 204 ? -7.973 -35.495 34.207 1.00 36.56 202 MET B CA 1
ATOM 3207 C C . MET B 1 204 ? -8.665 -34.739 35.341 1.00 32.92 202 MET B C 1
ATOM 3208 O O . MET B 1 204 ? -8.152 -33.734 35.824 1.00 29.89 202 MET B O 1
ATOM 3213 N N . LEU B 1 205 ? -9.835 -35.232 35.740 1.00 29.85 203 LEU B N 1
ATOM 3214 C CA . LEU B 1 205 ? -10.575 -34.712 36.877 1.00 29.07 203 LEU B CA 1
ATOM 3215 C C . LEU B 1 205 ? -10.973 -35.893 37.760 1.00 28.32 203 LEU B C 1
ATOM 3216 O O . LEU B 1 205 ? -11.641 -36.818 37.281 1.00 27.46 203 LEU B O 1
ATOM 3221 N N . ASP B 1 206 ? -10.567 -35.862 39.034 1.00 26.56 204 ASP B N 1
ATOM 3222 C CA . ASP B 1 206 ? -10.787 -36.979 39.969 1.00 26.49 204 ASP B CA 1
ATOM 3223 C C . ASP B 1 206 ? -10.267 -38.324 39.415 1.00 26.55 204 ASP B C 1
ATOM 3224 O O . ASP B 1 206 ? -10.886 -39.379 39.598 1.00 24.71 204 ASP B O 1
ATOM 3229 N N . PHE B 1 207 ? -9.119 -38.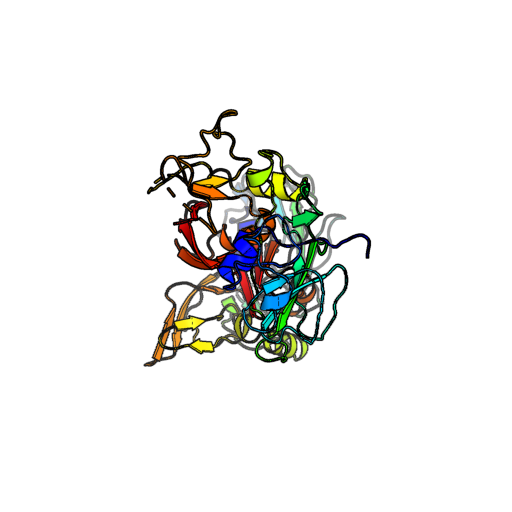246 38.736 1.00 27.27 205 PHE B N 1
ATOM 3230 C CA . PHE B 1 207 ? -8.504 -39.358 37.993 1.00 28.46 205 PHE B CA 1
ATOM 3231 C C . PHE B 1 207 ? -9.318 -39.924 36.824 1.00 29.36 205 PHE B C 1
ATOM 3232 O O . PHE B 1 207 ? -8.983 -40.996 36.334 1.00 31.09 205 PHE B O 1
ATOM 3240 N N . LYS B 1 208 ? -10.345 -39.201 36.362 1.00 30.81 206 LYS B N 1
ATOM 3241 C CA . LYS B 1 208 ? -11.131 -39.591 35.194 1.00 33.23 206 LYS B CA 1
ATOM 3242 C C . LYS B 1 208 ? -10.877 -38.618 34.053 1.00 34.27 206 LYS B C 1
ATOM 3243 O O . LYS B 1 208 ? -10.937 -37.399 34.235 1.00 33.77 206 LYS B O 1
ATOM 3247 N N . GLU B 1 209 ? -10.634 -39.176 32.873 1.00 36.02 207 GLU B N 1
ATOM 3248 C CA . GLU B 1 209 ? -10.493 -38.393 31.643 1.00 37.89 207 GLU B CA 1
ATOM 3249 C C . GLU B 1 209 ? -11.818 -37.723 31.279 1.00 34.98 207 GLU B C 1
ATOM 3250 O O . GLU B 1 209 ? -12.845 -38.392 31.133 1.00 35.00 207 GLU B O 1
ATOM 3256 N N . VAL B 1 210 ? -11.787 -36.398 31.169 1.00 32.10 208 VAL B N 1
ATOM 3257 C CA . VAL B 1 210 ? -12.948 -35.617 30.742 1.00 31.09 208 VAL B CA 1
ATOM 3258 C C . VAL B 1 210 ? -12.554 -34.680 29.603 1.00 30.98 208 VAL B C 1
ATOM 3259 O O . VAL B 1 210 ? -11.360 -34.484 29.318 1.00 31.94 208 VAL B O 1
ATOM 3263 N N . ARG B 1 211 ? -13.565 -34.117 28.953 1.00 31.19 209 ARG B N 1
ATOM 3264 C CA . ARG B 1 211 ? -13.368 -33.175 27.869 1.00 32.30 209 ARG B CA 1
ATOM 3265 C C . ARG B 1 211 ? -13.860 -31.824 28.315 1.00 31.62 209 ARG B C 1
ATOM 3266 O O . ARG B 1 211 ? -15.001 -31.707 28.751 1.00 32.47 209 ARG B O 1
ATOM 3271 N N . LEU B 1 212 ? -12.996 -30.816 28.223 1.00 31.16 210 LEU B N 1
ATOM 3272 C CA . LEU B 1 212 ? -13.369 -29.430 28.474 1.00 31.35 210 LEU B CA 1
ATOM 3273 C C . LEU B 1 212 ? -13.406 -28.678 27.139 1.00 31.03 210 LEU B C 1
ATOM 3274 O O . LEU B 1 212 ? -12.373 -28.512 26.487 1.00 31.27 210 LEU B O 1
ATOM 3279 N N . MET B 1 213 ? -14.597 -28.230 26.748 1.00 31.06 211 MET B N 1
ATOM 3280 C CA . MET B 1 213 ? -14.795 -27.492 25.506 1.00 31.43 211 MET B CA 1
ATOM 3281 C C . MET B 1 213 ? -14.748 -25.998 25.797 1.00 31.18 211 MET B C 1
ATOM 3282 O O . MET B 1 213 ? -15.504 -25.509 26.629 1.00 30.87 211 MET B O 1
ATOM 3287 N N . VAL B 1 214 ? -13.869 -25.282 25.103 1.00 30.86 212 VAL B N 1
ATOM 3288 C CA . VAL B 1 214 ? -13.733 -23.837 25.259 1.00 32.87 212 VAL B CA 1
ATOM 3289 C C . VAL B 1 214 ? -13.838 -23.199 23.873 1.00 34.86 212 VAL B C 1
ATOM 3290 O O . VAL B 1 214 ? -13.025 -23.479 22.993 1.00 35.83 212 VAL B O 1
ATOM 3294 N N . TRP B 1 215 ? -14.856 -22.367 23.681 1.00 37.51 213 TRP B N 1
ATOM 3295 C CA . TRP B 1 215 ? -15.068 -21.678 22.412 1.00 40.08 213 TRP B CA 1
ATOM 3296 C C . TRP B 1 215 ? -14.304 -20.372 22.415 1.00 41.46 213 TRP B C 1
ATOM 3297 O O . TRP B 1 215 ? -14.060 -19.803 23.483 1.00 40.47 213 TRP B O 1
ATOM 3308 N N . ARG B 1 216 ? -13.945 -19.900 21.216 1.00 42.63 214 ARG B N 1
ATOM 3309 C CA . ARG B 1 216 ? -13.229 -18.628 21.035 1.00 43.39 214 ARG B CA 1
ATOM 3310 C C . ARG B 1 216 ? -13.875 -17.466 21.804 1.00 42.43 214 ARG B C 1
ATOM 3311 O O . ARG B 1 216 ? -13.163 -16.646 22.377 1.00 42.59 214 ARG B O 1
ATOM 3313 N N . ASP B 1 217 ? -15.210 -17.432 21.868 1.00 42.71 215 ASP B N 1
ATOM 3314 C CA . ASP B 1 217 ? -15.940 -16.417 22.677 1.00 44.17 215 ASP B CA 1
ATOM 3315 C C . ASP B 1 217 ? -15.951 -16.654 24.207 1.00 43.94 215 ASP B C 1
ATOM 3316 O O . ASP B 1 217 ? -16.735 -16.020 24.917 1.00 40.64 215 ASP B O 1
ATOM 3321 N N . LYS B 1 218 ? -15.101 -17.569 24.694 1.00 44.39 216 LYS B N 1
ATOM 3322 C CA . LYS B 1 218 ? -14.983 -17.924 26.120 1.00 45.43 216 LYS B CA 1
ATOM 3323 C C . LYS B 1 218 ? -16.249 -18.562 26.726 1.00 45.35 216 LYS B C 1
ATOM 3324 O O . LYS B 1 218 ? -16.422 -18.563 27.951 1.00 46.67 216 LYS B O 1
ATOM 3330 N N . THR B 1 219 ? -17.120 -19.112 25.879 1.00 42.36 217 THR B N 1
ATOM 3331 C CA . THR B 1 219 ? -18.163 -20.010 26.345 1.00 40.92 217 THR B CA 1
ATOM 3332 C C . THR B 1 219 ? -17.462 -21.333 26.599 1.00 39.75 217 THR B C 1
ATOM 3333 O O . THR B 1 219 ? -16.733 -21.826 25.731 1.00 37.75 217 THR B O 1
ATOM 3337 N N . ALA B 1 220 ? -17.658 -21.893 27.790 1.00 38.00 218 ALA B N 1
ATOM 3338 C CA . ALA B 1 220 ? -16.966 -23.116 28.171 1.00 36.28 218 ALA B CA 1
ATOM 3339 C C . ALA B 1 220 ? -17.856 -24.060 28.973 1.00 35.85 218 ALA B C 1
ATOM 3340 O O . ALA B 1 220 ? -18.656 -23.624 29.810 1.00 34.13 218 A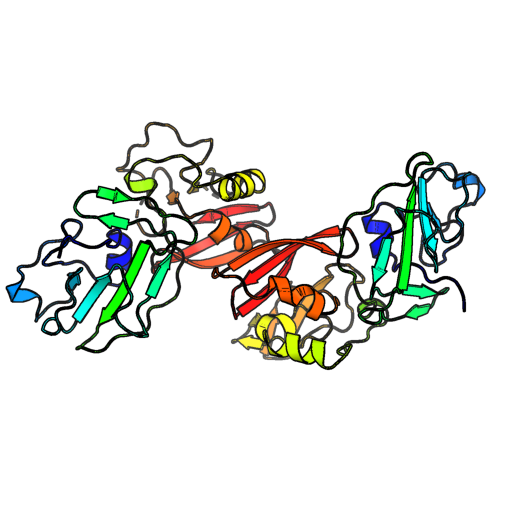LA B O 1
ATOM 3342 N N . TYR B 1 221 ? -17.699 -25.352 28.700 1.00 35.19 219 TYR B N 1
ATOM 3343 C CA . TYR B 1 221 ? -18.422 -26.393 29.408 1.00 36.20 219 TYR B CA 1
ATOM 3344 C C . TYR B 1 221 ? -17.728 -27.735 29.228 1.00 36.28 219 TYR B C 1
ATOM 3345 O O . TYR B 1 221 ? -16.988 -27.928 28.262 1.00 32.26 219 TYR B O 1
ATOM 3354 N N . PHE B 1 222 ? -17.955 -28.645 30.181 1.00 35.95 220 PHE B N 1
ATOM 3355 C CA . PHE B 1 222 ? -17.498 -30.024 30.048 1.00 35.24 220 PHE B CA 1
ATOM 3356 C C . PHE B 1 222 ? -18.478 -30.729 29.136 1.00 36.82 220 PHE B C 1
ATOM 3357 O O . PHE B 1 222 ? -19.665 -30.414 29.160 1.00 38.76 220 PHE B O 1
ATOM 3365 N N . GLN B 1 223 ? -17.978 -31.657 28.323 1.00 39.07 221 GLN B N 1
ATOM 3366 C CA . GLN B 1 223 ? -18.799 -32.342 27.318 1.00 41.03 221 GLN B CA 1
ATOM 3367 C C . GLN B 1 223 ? -19.583 -33.484 27.947 1.00 41.40 221 GLN B C 1
ATOM 3368 O O . GLN B 1 223 ? -19.004 -34.512 28.289 1.00 43.16 221 GLN B O 1
#

Nearest PDB structures (foldseek):
  5eyi-assembly1_A  TM=1.005E+00  e=2.681E-51  PRRSV 16244B
  5da1-assembly1_A  TM=1.000E+00  e=5.911E-45  Porcine reproductive and respiratory syndrome virus
  5eyi-assembly1_B  TM=9.024E-01  e=1.005E-36  PRRSV 16244B
  5hbz-assembly3_C  TM=9.669E-01  e=4.424E-33  Equine arteritis virus Bucyrus
  5da1-assembly1_B  TM=9.212E-01  e=4.505E-35  Porcine reproductive and respiratory syndrome virus

Secondary structure (DSSP, 8-state):
----EE-HHHHHHTT--EESS-TTSEE--GGGGGGS-EEESS--TT-SSEEEEESS--STTPEEEET--EEETTEEE---TTSEEEEEEEEETTEEEPPPP-B---SHHHHT--S-SSHHHHHHHHHSHHHHT-EEETTEEE---BTT-SS--S---SSSSEEEEEEETTTEEEEEEEEB---GGGGGGGS--SSSEEEEEEEETTEEEEEEEETTTEEEEE-/-----EE-HHHHHHTT--EESS-TTSEE--GGGGGGS-EEES---TT-SSEEEEESS--STTPEEEET--EEETTEEE---TTSEEEEEEEEETTEEEPPPP-B---STTTTT--S-SSHHHHHHHHH-TTBSBS----EEETT-TT--S---GGGEEETT---EEEE---GGGTHHHHS-SSS-EEEEEEETTEEEEEEE-TTS-EEE-

Foldseek 3Di:
DDFKFAQQQLCVLVPAAEECPAPNGNHDPPVCQCPGEYEECDPDLSRQWYKHKGADDDDPQWAFQAQAWTDDHPDIDFGQHPHGRTTIWGGHRSHTDRADDAFHFGRCLVVVPQDQNDVVLVVLCVQAVQQDAWDDDFQAIGHNAESNYPQFDSHWDPHQWTWGKGDDPPTYIDGTDTYTHTSSVVCVVVAADPDQKDWDWGHYSNHTWIWIYGHSYYIHIGD/DLFFWFAQQLLCVLVPAAEACPAPNGHHDPPVCQLPDEHEECDPDLSRQWYKHKHPDDDDPQWAFQAQAWTDTRPDIDFGQHPDGRITIWGGHRSRTDHADDAFHFGRCVVVLNQDANDVVLVVLCVVQVQEAQCDDCFGHESVHPPDDSDDDPVQEAEVSGHVGYYTHGSSVVCSVVQADPPAWDWDFGHYSSDTWIWTHGNVSNIHTD

Organism: Porcine reproductive and respiratory syndrome virus (strain 16244B) (NCBI:txid300561)